Protein AF-A0A3F2RHT7-F1 (afdb_monomer_lite)

Structure (mmCIF, N/CA/C/O backbone):
data_AF-A0A3F2RHT7-F1
#
_entry.id   AF-A0A3F2RHT7-F1
#
loop_
_atom_site.group_PDB
_atom_site.id
_atom_site.type_symbol
_atom_site.label_atom_id
_atom_site.label_alt_id
_atom_site.label_comp_id
_atom_site.label_asym_id
_atom_site.label_entity_id
_atom_site.label_seq_id
_atom_site.pdbx_PDB_ins_code
_atom_site.Cartn_x
_atom_site.Cartn_y
_atom_site.Cartn_z
_atom_site.occupancy
_atom_site.B_iso_or_equiv
_atom_site.auth_seq_id
_atom_site.auth_comp_id
_atom_site.auth_asym_id
_atom_site.auth_atom_id
_atom_site.pdbx_PDB_model_num
ATOM 1 N N . MET A 1 1 ? 31.301 -22.572 -52.288 1.00 31.47 1 MET A N 1
ATOM 2 C CA . MET A 1 1 ? 30.068 -22.121 -51.608 1.00 31.47 1 MET A CA 1
ATOM 3 C C . MET A 1 1 ? 30.047 -20.606 -51.690 1.00 31.47 1 MET A C 1
ATOM 5 O O . MET A 1 1 ? 30.819 -19.976 -50.987 1.00 31.47 1 MET A O 1
ATOM 9 N N . GLN A 1 2 ? 29.305 -20.048 -52.646 1.00 29.75 2 GLN A N 1
ATOM 10 C CA . GLN A 1 2 ? 29.297 -18.612 -52.952 1.00 29.75 2 GLN A CA 1
ATOM 11 C C . GLN A 1 2 ? 28.040 -17.946 -52.382 1.00 29.75 2 GLN A C 1
ATOM 13 O O . GLN A 1 2 ? 26.957 -18.534 -52.416 1.00 29.75 2 GLN A O 1
ATOM 18 N N . ASP A 1 3 ? 28.223 -16.734 -51.858 1.00 28.86 3 ASP A N 1
ATOM 19 C CA . ASP A 1 3 ? 27.231 -15.887 -51.197 1.00 28.86 3 ASP A CA 1
ATOM 20 C C . ASP A 1 3 ? 25.924 -15.746 -51.988 1.00 28.86 3 ASP A C 1
ATOM 22 O O . ASP A 1 3 ? 25.829 -15.056 -53.005 1.00 28.86 3 ASP A O 1
ATOM 26 N N . VAL A 1 4 ? 24.865 -16.373 -51.479 1.00 31.56 4 VAL A N 1
ATOM 27 C CA . VAL A 1 4 ? 23.521 -16.279 -52.048 1.00 31.56 4 VAL A CA 1
ATOM 28 C C . VAL A 1 4 ? 22.808 -15.072 -51.438 1.00 31.56 4 VAL A C 1
ATOM 30 O O . VAL A 1 4 ? 22.279 -15.140 -50.331 1.00 31.56 4 VAL A O 1
ATOM 33 N N . ARG A 1 5 ? 22.722 -13.958 -52.174 1.00 35.97 5 ARG A N 1
ATOM 34 C CA . ARG A 1 5 ? 21.787 -12.871 -51.831 1.00 35.97 5 ARG A CA 1
ATOM 35 C C . ARG A 1 5 ? 20.352 -13.305 -52.167 1.00 35.97 5 ARG A C 1
ATOM 37 O O . ARG A 1 5 ? 19.872 -13.085 -53.277 1.00 35.97 5 ARG A O 1
ATOM 44 N N . GLN A 1 6 ? 19.673 -13.941 -51.213 1.00 36.47 6 GLN A N 1
ATOM 45 C CA . GLN A 1 6 ? 18.228 -14.199 -51.254 1.00 36.47 6 GLN A CA 1
ATOM 46 C C . GLN A 1 6 ? 17.455 -12.977 -50.740 1.00 36.47 6 GLN A C 1
ATOM 48 O O . GLN A 1 6 ? 17.750 -12.445 -49.669 1.00 36.47 6 GLN A O 1
ATOM 53 N N . GLY A 1 7 ? 16.463 -12.524 -51.509 1.00 39.62 7 GLY A N 1
ATOM 54 C CA . GLY A 1 7 ? 15.487 -11.527 -51.081 1.00 39.62 7 GLY A CA 1
ATOM 55 C C . GLY A 1 7 ? 14.090 -12.138 -51.101 1.00 39.62 7 GLY A C 1
ATOM 56 O O . GLY A 1 7 ? 13.538 -12.379 -52.173 1.00 39.62 7 GLY A O 1
ATOM 57 N N . CYS A 1 8 ? 13.521 -12.388 -49.923 1.00 38.44 8 CYS A N 1
ATOM 58 C CA . CYS A 1 8 ? 12.132 -12.820 -49.779 1.00 38.44 8 CYS A CA 1
ATOM 59 C C . CYS A 1 8 ? 11.250 -11.598 -49.504 1.00 38.44 8 CYS A C 1
ATOM 61 O O . CYS A 1 8 ? 11.586 -10.770 -48.648 1.00 38.44 8 CYS A O 1
ATOM 63 N N . LEU A 1 9 ? 10.130 -11.488 -50.220 1.00 45.31 9 LEU A N 1
ATOM 64 C CA . LEU A 1 9 ? 9.053 -10.565 -49.875 1.00 45.31 9 LEU A CA 1
ATOM 65 C C . LEU A 1 9 ? 8.103 -11.268 -48.895 1.00 45.31 9 LEU A C 1
ATOM 67 O O . LEU A 1 9 ? 7.631 -12.382 -49.153 1.00 45.31 9 LEU A O 1
ATOM 71 N N . GLY A 1 10 ? 7.873 -10.622 -47.749 1.00 39.84 10 GLY A N 1
ATOM 72 C CA . GLY A 1 10 ? 6.960 -11.088 -46.706 1.00 39.84 10 GLY A CA 1
ATOM 73 C C . GLY A 1 10 ? 5.484 -11.068 -47.141 1.00 39.84 10 GLY A C 1
ATOM 74 O O . GLY A 1 10 ? 5.159 -10.594 -48.232 1.00 39.84 10 GLY A O 1
ATOM 75 N N . PRO A 1 11 ? 4.576 -11.600 -46.306 1.00 35.31 11 PRO A N 1
ATOM 76 C CA . PRO A 1 11 ? 3.176 -11.823 -46.665 1.00 35.31 11 PRO A CA 1
ATOM 77 C C . PRO A 1 11 ? 2.436 -10.522 -47.022 1.00 35.31 11 PRO A C 1
ATOM 79 O O . PRO A 1 11 ? 2.489 -9.534 -46.295 1.00 35.31 11 PRO A O 1
ATOM 82 N N . CYS A 1 12 ? 1.733 -10.548 -48.157 1.00 37.09 12 CYS A N 1
ATOM 83 C CA . CYS A 1 12 ? 1.049 -9.411 -48.782 1.00 37.09 12 CYS A CA 1
ATOM 84 C C . CYS A 1 12 ? -0.481 -9.615 -48.821 1.00 37.09 12 CYS A C 1
ATOM 86 O O . CYS A 1 12 ? -0.947 -10.732 -49.057 1.00 37.09 12 CYS A O 1
ATOM 88 N N . LEU A 1 13 ? -1.260 -8.541 -48.616 1.00 32.50 13 LEU A N 1
ATOM 89 C CA . LEU A 1 13 ? -2.721 -8.568 -48.381 1.00 32.50 13 LEU A CA 1
ATOM 90 C C . LEU A 1 13 ? -3.600 -8.328 -49.631 1.00 32.50 13 LEU A C 1
ATOM 92 O O . LEU A 1 13 ? -4.824 -8.424 -49.544 1.00 32.50 13 LEU A O 1
ATOM 96 N N . GLY A 1 14 ? -3.031 -8.080 -50.815 1.00 33.03 14 GLY A N 1
ATOM 97 C CA . GLY A 1 14 ? -3.840 -7.847 -52.018 1.00 33.03 14 GLY A CA 1
ATOM 98 C C . GLY A 1 14 ? -3.054 -7.749 -53.325 1.00 33.03 14 GLY A C 1
ATOM 99 O O . GLY A 1 14 ? -1.896 -7.340 -53.335 1.00 33.03 14 GLY A O 1
ATOM 100 N N . ILE A 1 15 ? -3.710 -8.136 -54.425 1.00 39.75 15 ILE A N 1
ATOM 101 C CA . ILE A 1 15 ? -3.193 -8.076 -55.802 1.00 39.75 15 ILE A CA 1
ATOM 102 C C . ILE A 1 15 ? -4.226 -7.333 -56.650 1.00 39.75 15 ILE A C 1
ATOM 104 O O . ILE A 1 15 ? -5.387 -7.750 -56.675 1.00 39.75 15 ILE A O 1
ATOM 108 N N . TYR A 1 16 ? -3.789 -6.297 -57.368 1.00 38.75 16 TYR A N 1
ATOM 109 C CA . TYR A 1 16 ? -4.549 -5.669 -58.449 1.00 38.75 16 TYR A CA 1
ATOM 110 C C . TYR A 1 16 ? -3.671 -5.647 -59.706 1.00 38.75 16 TYR A C 1
ATOM 112 O O . TYR A 1 16 ? -2.669 -4.936 -59.783 1.00 38.75 16 TYR A O 1
ATOM 120 N N . LEU A 1 17 ? -4.027 -6.477 -60.687 1.00 37.53 17 LEU A N 1
ATOM 121 C CA . LEU A 1 17 ? -3.408 -6.501 -62.011 1.00 37.53 17 LEU A CA 1
ATOM 122 C C . LEU A 1 17 ? -4.355 -5.790 -62.977 1.00 37.53 17 LEU A C 1
ATOM 124 O O . LEU A 1 17 ? -5.438 -6.299 -63.259 1.00 37.53 17 LEU A O 1
ATOM 128 N N . VAL A 1 18 ? -3.956 -4.616 -63.461 1.00 32.31 18 VAL A N 1
ATOM 129 C CA . VAL A 1 18 ? -4.673 -3.910 -64.527 1.00 32.31 18 VAL A CA 1
ATOM 130 C C . VAL A 1 18 ? -4.168 -4.469 -65.852 1.00 32.31 18 VAL A C 1
ATOM 132 O O . VAL A 1 18 ? -2.992 -4.339 -66.179 1.00 32.31 18 VAL A O 1
ATOM 135 N N . SER A 1 19 ? -5.050 -5.132 -66.598 1.00 32.38 19 SER A N 1
ATOM 136 C CA . SER A 1 19 ? -4.827 -5.352 -68.030 1.00 32.38 19 SER A CA 1
ATOM 137 C C . SER A 1 19 ? -5.178 -4.028 -68.704 1.00 32.38 19 SER A C 1
ATOM 139 O O . SER A 1 19 ? -6.292 -3.547 -68.507 1.00 32.38 19 SER A O 1
ATOM 141 N N . GLY A 1 20 ? -4.205 -3.392 -69.359 1.00 32.03 20 GLY A N 1
ATOM 142 C CA . GLY A 1 20 ? -4.351 -2.048 -69.920 1.00 32.03 20 GLY A CA 1
ATOM 143 C C . GLY A 1 20 ? -5.568 -1.925 -70.837 1.00 32.03 20 GLY A C 1
ATOM 144 O O . GLY A 1 20 ? -5.797 -2.784 -71.684 1.00 32.03 20 GLY A O 1
ATOM 145 N N . VAL A 1 21 ? -6.333 -0.857 -70.614 1.00 28.62 21 VAL A N 1
ATOM 146 C CA . VAL A 1 21 ? -7.344 -0.315 -71.526 1.00 28.62 21 VAL A CA 1
ATOM 147 C C . VAL A 1 21 ? -6.628 0.609 -72.512 1.00 28.62 21 VAL A C 1
ATOM 149 O O . VAL A 1 21 ? -5.688 1.306 -72.126 1.00 28.62 21 VAL A O 1
ATOM 152 N N . ASP A 1 22 ? -7.085 0.565 -73.761 1.00 39.34 22 ASP A N 1
ATOM 153 C CA . ASP A 1 22 ? -6.578 1.261 -74.942 1.00 39.34 22 ASP A CA 1
ATOM 154 C C . ASP A 1 22 ? -6.257 2.747 -74.717 1.00 39.34 22 ASP A C 1
ATOM 156 O O . ASP A 1 22 ? -7.124 3.551 -74.371 1.00 39.34 22 ASP A O 1
ATOM 160 N N . LEU A 1 23 ? -5.006 3.117 -75.002 1.00 29.73 23 LEU A N 1
ATOM 161 C CA . LEU A 1 23 ? -4.626 4.473 -75.384 1.00 29.73 23 LEU A CA 1
ATOM 162 C C . LEU A 1 23 ? -3.949 4.385 -76.750 1.00 29.73 23 LEU A C 1
ATOM 164 O O . LEU A 1 23 ? -2.823 3.917 -76.892 1.00 29.73 23 LEU A O 1
ATOM 168 N N . SER A 1 24 ? -4.727 4.784 -77.742 1.00 33.44 24 SER A N 1
ATOM 169 C CA . SER A 1 24 ? -4.400 4.976 -79.146 1.00 33.44 24 SER A CA 1
ATOM 170 C C . SER A 1 24 ? -3.278 5.996 -79.358 1.00 33.44 24 SER A C 1
ATOM 172 O O . SER A 1 24 ? -3.419 7.136 -78.919 1.00 33.44 24 SER A O 1
ATOM 174 N N . ASP A 1 25 ? -2.239 5.600 -80.099 1.00 30.59 25 ASP A N 1
ATOM 175 C CA . ASP A 1 25 ? -1.637 6.428 -81.152 1.00 30.59 25 ASP A CA 1
ATOM 176 C C . ASP A 1 25 ? -0.985 5.527 -82.223 1.00 30.59 25 ASP A C 1
ATOM 178 O O . ASP A 1 25 ? -0.479 4.442 -81.922 1.00 30.59 25 ASP A O 1
ATOM 182 N N . ASP A 1 26 ? -1.108 5.947 -83.477 1.00 39.84 26 ASP A N 1
ATOM 183 C CA . ASP A 1 26 ? -1.084 5.130 -84.695 1.00 39.84 26 ASP A CA 1
ATOM 184 C C . ASP A 1 26 ? 0.309 4.662 -85.176 1.00 39.84 26 ASP A C 1
ATOM 186 O O . ASP A 1 26 ? 1.336 5.300 -84.953 1.00 39.84 26 ASP A O 1
ATOM 190 N N . ASN A 1 27 ? 0.284 3.581 -85.975 1.00 39.56 27 ASN A N 1
ATOM 191 C CA . ASN A 1 27 ? 1.343 3.031 -86.843 1.00 39.56 27 ASN A CA 1
ATOM 192 C C . ASN A 1 27 ? 2.444 2.144 -86.234 1.00 39.56 27 ASN A C 1
ATOM 194 O O . ASN A 1 27 ? 3.627 2.429 -86.408 1.00 39.56 27 ASN A O 1
ATOM 198 N N . GLN A 1 28 ? 2.081 0.969 -85.699 1.00 36.16 28 GLN A N 1
ATOM 199 C CA . GLN A 1 28 ? 2.948 -0.224 -85.748 1.00 36.16 28 GLN A CA 1
ATOM 200 C C . GLN A 1 28 ? 2.131 -1.509 -85.981 1.00 36.16 28 GLN A C 1
ATOM 202 O O . GLN A 1 28 ? 1.011 -1.660 -85.499 1.00 36.16 28 GLN A O 1
ATOM 207 N N . ASN A 1 29 ? 2.706 -2.418 -86.768 1.00 34.34 29 ASN A N 1
ATOM 208 C CA . ASN A 1 29 ? 2.148 -3.681 -87.258 1.00 34.34 29 ASN A CA 1
ATOM 209 C C . ASN A 1 29 ? 1.437 -4.504 -86.142 1.00 34.34 29 ASN A C 1
ATOM 211 O O . ASN A 1 29 ? 2.066 -4.817 -85.127 1.00 34.34 29 ASN A O 1
ATOM 215 N N . PRO A 1 30 ? 0.151 -4.894 -86.286 1.00 43.25 30 PRO A N 1
ATOM 216 C CA . PRO A 1 30 ? -0.648 -5.462 -85.189 1.00 43.25 30 PRO A CA 1
ATOM 217 C C . PRO A 1 30 ? -0.248 -6.885 -84.752 1.00 43.25 30 PRO A C 1
ATOM 219 O O . PRO A 1 30 ? -0.748 -7.370 -83.731 1.00 43.25 30 PRO A O 1
ATOM 222 N N . GLU A 1 31 ? 0.636 -7.567 -85.486 1.00 39.78 31 GLU A N 1
ATOM 223 C CA . GLU A 1 31 ? 1.131 -8.902 -85.117 1.00 39.78 31 GLU A CA 1
ATOM 224 C C . GLU A 1 31 ? 2.364 -8.858 -84.196 1.00 39.78 31 GLU A C 1
ATOM 226 O O . GLU A 1 31 ? 2.471 -9.677 -83.277 1.00 39.78 31 GLU A O 1
ATOM 231 N N . ASP A 1 32 ? 3.227 -7.846 -84.329 1.00 40.75 32 ASP A N 1
ATOM 232 C CA . ASP A 1 32 ? 4.434 -7.719 -83.501 1.00 40.75 32 ASP A CA 1
ATOM 233 C C . ASP A 1 32 ? 4.110 -7.239 -82.080 1.00 40.75 32 ASP A C 1
ATOM 235 O O . ASP A 1 32 ? 4.642 -7.769 -81.100 1.00 40.75 32 ASP A O 1
ATOM 239 N N . VAL A 1 33 ? 3.142 -6.328 -81.931 1.00 45.50 33 VAL A N 1
ATOM 240 C CA . VAL A 1 33 ? 2.709 -5.820 -80.616 1.00 45.50 33 VAL A CA 1
ATOM 241 C C . VAL A 1 33 ? 2.048 -6.926 -79.781 1.00 45.50 33 VAL A C 1
ATOM 243 O O . VAL A 1 33 ? 2.295 -7.025 -78.577 1.00 45.50 33 VAL A O 1
ATOM 246 N N . LYS A 1 34 ? 1.281 -7.833 -80.405 1.00 42.53 34 LYS A N 1
ATOM 247 C CA . LYS A 1 34 ? 0.660 -8.978 -79.710 1.00 42.53 34 LYS A CA 1
ATOM 248 C C . LYS A 1 34 ? 1.690 -9.996 -79.211 1.00 42.53 34 LYS A C 1
ATOM 250 O O . LYS A 1 34 ? 1.504 -10.562 -78.133 1.00 42.53 34 LYS A O 1
ATOM 255 N N . SER A 1 35 ? 2.783 -10.211 -79.946 1.00 45.66 35 SER A N 1
ATOM 256 C CA . SER A 1 35 ? 3.838 -11.152 -79.537 1.00 45.66 35 SER A CA 1
ATOM 257 C C . SER A 1 35 ? 4.725 -10.596 -78.410 1.00 45.66 35 SER A C 1
ATOM 259 O O . SER A 1 35 ? 5.115 -11.340 -77.505 1.00 45.66 35 SER A O 1
ATOM 261 N N . ILE A 1 36 ? 4.973 -9.279 -78.410 1.00 46.56 36 ILE A N 1
ATOM 262 C CA . ILE A 1 36 ? 5.760 -8.571 -77.389 1.00 46.56 36 ILE A CA 1
ATOM 263 C C . ILE A 1 36 ? 4.945 -8.390 -76.098 1.00 46.56 36 ILE A C 1
ATOM 265 O O . ILE A 1 36 ? 5.469 -8.621 -75.005 1.00 46.56 36 ILE A O 1
ATOM 269 N N . MET A 1 37 ? 3.648 -8.070 -76.198 1.00 46.16 37 MET A N 1
ATOM 270 C CA . MET A 1 37 ? 2.755 -7.966 -75.034 1.00 46.16 37 MET A CA 1
ATOM 271 C C . MET A 1 37 ? 2.469 -9.316 -74.361 1.00 46.16 37 MET A C 1
ATOM 273 O O . MET A 1 37 ? 2.215 -9.356 -73.160 1.00 46.16 37 MET A O 1
ATOM 277 N N . ALA A 1 38 ? 2.573 -10.442 -75.075 1.00 58.38 38 ALA A N 1
ATOM 278 C CA . ALA A 1 38 ? 2.422 -11.775 -74.480 1.00 58.38 38 ALA A CA 1
ATOM 279 C C . ALA A 1 38 ? 3.586 -12.179 -73.546 1.00 58.38 38 ALA A C 1
ATOM 281 O O . ALA A 1 38 ? 3.462 -13.147 -72.791 1.00 58.38 38 ALA A O 1
ATOM 282 N N . ARG A 1 39 ? 4.714 -11.454 -73.586 1.00 69.19 39 ARG A N 1
ATOM 283 C CA . ARG A 1 39 ? 5.961 -11.787 -72.869 1.00 69.19 39 ARG A CA 1
ATOM 284 C C . ARG A 1 39 ? 6.301 -10.819 -71.735 1.00 69.19 39 ARG A C 1
ATOM 286 O O . ARG A 1 39 ? 7.368 -10.943 -71.137 1.00 69.19 39 ARG A O 1
ATOM 293 N N . LYS A 1 40 ? 5.408 -9.870 -71.436 1.00 81.62 40 LYS A N 1
ATOM 294 C CA . LYS A 1 40 ? 5.552 -8.882 -70.360 1.00 81.62 40 LYS A CA 1
ATOM 295 C C . LYS A 1 40 ? 4.241 -8.741 -69.596 1.00 81.62 40 LYS A C 1
ATOM 297 O O . LYS A 1 40 ? 3.159 -8.857 -70.162 1.00 81.62 40 LYS A O 1
ATOM 302 N N . SER A 1 41 ? 4.322 -8.502 -68.296 1.00 81.56 41 SER A N 1
ATOM 303 C CA . SER A 1 41 ? 3.150 -8.250 -67.461 1.00 81.56 41 SER A CA 1
ATOM 304 C C . SER A 1 41 ? 3.498 -7.304 -66.325 1.00 81.56 41 SER A C 1
ATOM 306 O O . SER A 1 41 ? 4.475 -7.533 -65.609 1.00 81.56 41 SER A O 1
ATOM 308 N N . GLN A 1 42 ? 2.659 -6.297 -66.115 1.00 84.25 42 GLN A N 1
ATOM 309 C CA . GLN A 1 42 ? 2.812 -5.330 -65.039 1.00 84.25 42 GLN A CA 1
ATOM 310 C C . GLN A 1 42 ? 1.628 -5.413 -64.075 1.00 84.25 42 GLN A C 1
ATOM 312 O O . GLN A 1 42 ? 0.493 -5.634 -64.492 1.00 84.25 42 GLN A O 1
ATOM 317 N N . GLY A 1 43 ? 1.887 -5.234 -62.780 1.00 81.44 43 GLY A N 1
ATOM 318 C CA . GLY A 1 43 ? 0.859 -5.255 -61.744 1.00 81.44 43 GLY A CA 1
ATOM 319 C C . GLY A 1 43 ? 1.248 -4.510 -60.485 1.00 81.44 43 GLY A C 1
ATOM 320 O O . GLY A 1 43 ? 2.422 -4.220 -60.264 1.00 81.44 43 GLY A O 1
ATOM 321 N N . VAL A 1 44 ? 0.256 -4.231 -59.641 1.00 80.75 44 VAL A N 1
ATOM 322 C CA . VAL A 1 44 ? 0.467 -3.622 -58.327 1.00 80.75 44 VAL A CA 1
ATOM 323 C C . VAL A 1 44 ? 0.294 -4.677 -57.241 1.00 80.75 44 VAL A C 1
ATOM 325 O O . VAL A 1 44 ? -0.690 -5.421 -57.198 1.00 80.75 44 VAL A O 1
ATOM 328 N N . TRP A 1 45 ? 1.280 -4.725 -56.355 1.00 77.62 45 TRP A N 1
ATOM 329 C CA . TRP A 1 45 ? 1.422 -5.680 -55.275 1.00 77.62 45 TRP A CA 1
ATOM 330 C C . TRP A 1 45 ? 1.353 -4.969 -53.927 1.00 77.62 45 TRP A C 1
ATOM 332 O O . TRP A 1 45 ? 2.170 -4.097 -53.644 1.00 77.62 45 TRP A O 1
ATOM 342 N N . SER A 1 46 ? 0.380 -5.310 -53.086 1.00 74.44 46 SER A N 1
ATOM 343 C CA . SER A 1 46 ? 0.226 -4.672 -51.774 1.00 74.44 46 SER A CA 1
ATOM 344 C C . SER A 1 46 ? 1.099 -5.362 -50.728 1.00 74.44 46 SER A C 1
ATOM 346 O O . SER A 1 46 ? 0.706 -6.404 -50.205 1.00 74.44 46 SER A O 1
ATOM 348 N N . THR A 1 47 ? 2.258 -4.787 -50.399 1.00 72.12 47 THR A N 1
ATOM 349 C CA . THR A 1 47 ? 3.152 -5.307 -49.353 1.00 72.12 47 THR A CA 1
ATOM 350 C C . THR A 1 47 ? 2.848 -4.703 -47.986 1.00 72.12 47 THR A C 1
ATOM 352 O O . THR A 1 47 ? 2.078 -3.750 -47.863 1.00 72.12 47 THR A O 1
ATOM 355 N N . ALA A 1 48 ? 3.478 -5.243 -46.937 1.00 66.88 48 ALA A N 1
ATOM 356 C CA . ALA A 1 48 ? 3.427 -4.667 -45.592 1.00 66.88 48 ALA A CA 1
ATOM 357 C C . ALA A 1 48 ? 4.004 -3.235 -45.525 1.00 66.88 48 ALA A C 1
ATOM 359 O O . ALA A 1 48 ? 3.724 -2.509 -44.575 1.00 66.88 48 ALA A O 1
ATOM 360 N N . THR A 1 49 ? 4.791 -2.814 -46.526 1.00 67.62 49 THR A N 1
ATOM 361 C CA . THR A 1 49 ? 5.389 -1.469 -46.608 1.00 67.62 49 THR A CA 1
ATOM 362 C C . THR A 1 49 ? 4.587 -0.506 -47.502 1.00 67.62 49 THR A C 1
ATOM 364 O O . THR A 1 49 ? 4.855 0.701 -47.522 1.00 67.62 49 THR A O 1
ATOM 367 N N . GLY A 1 50 ? 3.570 -1.016 -48.208 1.00 73.19 50 GLY A N 1
ATOM 368 C CA . GLY A 1 50 ? 2.674 -0.264 -49.084 1.00 73.19 50 GLY A CA 1
ATOM 369 C C . GLY A 1 50 ? 2.506 -0.900 -50.473 1.00 73.19 50 GLY A C 1
ATOM 370 O O . GLY A 1 50 ? 3.052 -1.964 -50.758 1.00 73.19 50 GLY A O 1
ATOM 371 N N . PRO A 1 51 ? 1.724 -0.274 -51.367 1.00 79.50 51 PRO A N 1
ATOM 372 C CA . PRO A 1 51 ? 1.590 -0.736 -52.744 1.00 79.50 51 PRO A CA 1
ATOM 373 C C . PRO A 1 51 ? 2.900 -0.571 -53.532 1.00 79.50 51 PRO A C 1
ATOM 375 O O . PRO A 1 51 ? 3.525 0.493 -53.531 1.00 79.50 51 PRO A O 1
ATOM 378 N N . MET A 1 52 ? 3.284 -1.630 -54.242 1.00 82.94 52 MET A N 1
ATOM 379 C CA . MET A 1 52 ? 4.504 -1.743 -55.038 1.00 82.94 52 MET A CA 1
ATOM 380 C C . MET A 1 52 ? 4.176 -2.241 -56.450 1.00 82.94 52 MET A C 1
ATOM 382 O O . MET A 1 52 ? 3.606 -3.311 -56.626 1.00 82.94 52 MET A O 1
ATOM 386 N N . GLY A 1 53 ? 4.543 -1.480 -57.474 1.00 83.56 53 GLY A N 1
ATOM 387 C CA . GLY A 1 53 ? 4.438 -1.871 -58.875 1.00 83.56 53 GLY A CA 1
ATOM 388 C C . GLY A 1 53 ? 5.565 -2.819 -59.277 1.00 83.56 53 GLY A C 1
ATOM 389 O O . GLY A 1 53 ? 6.739 -2.499 -59.090 1.00 83.56 53 GLY A O 1
ATOM 390 N N . LEU A 1 54 ? 5.210 -3.963 -59.858 1.00 86.75 54 LEU A N 1
ATOM 391 C CA . LEU A 1 54 ? 6.133 -4.948 -60.415 1.00 86.75 54 LEU A CA 1
ATOM 392 C C . LEU A 1 54 ? 5.909 -5.065 -61.924 1.00 86.75 54 LEU A C 1
ATOM 394 O O . LEU A 1 54 ? 4.770 -5.220 -62.362 1.00 86.75 54 LEU A O 1
ATOM 398 N N . SER A 1 55 ? 6.995 -5.028 -62.699 1.00 87.25 55 SER A N 1
ATOM 399 C CA . SER A 1 55 ? 6.992 -5.360 -64.128 1.00 87.25 55 SER A CA 1
ATOM 400 C C . SER A 1 55 ? 7.849 -6.599 -64.356 1.00 87.25 55 SER A C 1
ATOM 402 O O . SER A 1 55 ? 9.050 -6.587 -64.070 1.00 87.25 55 SER A O 1
ATOM 404 N N . LEU A 1 56 ? 7.219 -7.675 -64.821 1.00 87.00 56 LEU A N 1
ATOM 405 C CA . LEU A 1 56 ? 7.857 -8.955 -65.106 1.00 87.00 56 LEU A CA 1
ATOM 406 C C . LEU A 1 56 ? 7.912 -9.179 -66.616 1.00 87.00 56 LEU A C 1
ATOM 408 O O . LEU A 1 56 ? 6.905 -9.002 -67.297 1.00 87.00 56 LEU A O 1
ATOM 412 N N . GLY A 1 57 ? 9.059 -9.632 -67.108 1.00 86.19 57 GLY A N 1
ATOM 413 C CA . GLY A 1 57 ? 9.257 -10.095 -68.477 1.00 86.19 57 GLY A CA 1
ATOM 414 C C . GLY A 1 57 ? 9.737 -11.545 -68.513 1.00 86.19 57 GLY A C 1
ATOM 415 O O . GLY A 1 57 ? 10.334 -12.034 -67.550 1.00 86.19 57 GLY A O 1
ATOM 416 N N . ALA A 1 58 ? 9.471 -12.234 -69.619 1.00 84.00 58 ALA A N 1
ATOM 417 C CA . ALA A 1 58 ? 10.040 -13.548 -69.892 1.00 84.00 58 ALA A CA 1
ATOM 418 C C . ALA A 1 58 ? 11.537 -13.426 -70.226 1.00 84.00 58 ALA A C 1
ATOM 420 O O . ALA A 1 58 ? 11.931 -12.574 -71.023 1.00 84.00 58 ALA A O 1
ATOM 421 N N . CYS A 1 59 ? 12.369 -14.289 -69.649 1.00 79.62 59 CYS A N 1
ATOM 422 C CA . CYS A 1 59 ? 13.779 -14.445 -70.004 1.00 79.62 59 CYS A CA 1
ATOM 423 C C . CYS A 1 59 ? 14.163 -15.930 -70.048 1.00 79.62 59 CYS A C 1
ATOM 425 O O . CYS A 1 59 ? 13.394 -16.793 -69.618 1.00 79.62 59 CYS A O 1
ATOM 427 N N . LYS A 1 60 ? 15.353 -16.239 -70.570 1.00 78.94 60 LYS A N 1
ATOM 428 C CA . LYS A 1 60 ? 15.938 -17.583 -70.517 1.00 78.94 60 LYS A CA 1
ATOM 429 C C . LYS A 1 60 ? 17.226 -17.557 -69.707 1.00 78.94 60 LYS A C 1
ATOM 431 O O . LYS A 1 60 ? 18.038 -16.652 -69.868 1.00 78.94 60 LYS A O 1
ATOM 436 N N . ILE A 1 61 ? 17.405 -18.555 -68.849 1.00 72.81 61 ILE A N 1
ATOM 437 C CA . ILE A 1 61 ? 18.620 -18.771 -68.060 1.00 72.81 61 ILE A CA 1
ATOM 438 C C . ILE A 1 61 ? 19.055 -20.208 -68.321 1.00 72.81 61 ILE A C 1
ATOM 440 O O . ILE A 1 61 ? 18.330 -21.132 -67.957 1.00 72.81 61 ILE A O 1
ATOM 444 N N . CYS A 1 62 ? 20.205 -20.394 -68.977 1.00 72.69 62 CYS A N 1
ATOM 445 C CA . CYS A 1 62 ? 20.696 -21.709 -69.416 1.00 72.69 62 CYS A CA 1
ATOM 446 C C . CYS A 1 62 ? 19.623 -22.511 -70.185 1.00 72.69 62 CYS A C 1
ATOM 448 O O . CYS A 1 62 ? 19.314 -23.641 -69.818 1.00 72.69 62 CYS A O 1
ATOM 450 N N . ASP A 1 63 ? 18.993 -21.884 -71.186 1.00 73.81 63 ASP A N 1
ATOM 451 C CA . ASP A 1 63 ? 17.890 -22.429 -72.002 1.00 73.81 63 ASP A CA 1
ATOM 452 C C . ASP A 1 63 ? 16.568 -22.728 -71.275 1.00 73.81 63 ASP A C 1
ATOM 454 O O . ASP A 1 63 ? 15.599 -23.171 -71.895 1.00 73.81 63 ASP A O 1
ATOM 458 N N . VAL A 1 64 ? 16.471 -22.405 -69.984 1.00 77.62 64 VAL A N 1
ATOM 459 C CA . VAL A 1 64 ? 15.256 -22.580 -69.182 1.00 77.62 64 VAL A CA 1
ATOM 460 C C . VAL A 1 64 ? 14.500 -21.257 -69.061 1.00 77.62 64 VAL A C 1
ATOM 462 O O . VAL A 1 64 ? 15.071 -20.237 -68.678 1.00 77.62 64 VAL A O 1
ATOM 465 N N . GLU A 1 65 ? 13.201 -21.261 -69.374 1.00 81.69 65 GLU A N 1
ATOM 466 C CA . GLU A 1 65 ? 12.351 -20.069 -69.267 1.00 81.69 65 GLU A CA 1
ATOM 467 C C . GLU A 1 65 ? 12.156 -19.652 -67.800 1.00 81.69 65 GLU A C 1
ATOM 469 O O . GLU A 1 65 ? 11.889 -20.473 -66.916 1.00 81.69 65 GLU A O 1
ATOM 474 N N . ALA A 1 66 ? 12.291 -18.356 -67.539 1.00 83.69 66 ALA A N 1
ATOM 475 C CA . ALA A 1 66 ? 12.120 -17.752 -66.231 1.00 83.69 66 ALA A CA 1
ATOM 476 C C . ALA A 1 66 ? 11.417 -16.391 -66.348 1.00 83.69 66 ALA A C 1
ATOM 478 O O . ALA A 1 66 ? 11.406 -15.753 -67.399 1.00 83.69 66 ALA A O 1
ATOM 479 N N . ALA A 1 67 ? 10.815 -15.936 -65.248 1.00 86.81 67 ALA A N 1
ATOM 480 C CA . ALA A 1 67 ? 10.237 -14.599 -65.152 1.00 86.81 67 ALA A CA 1
ATOM 481 C C . ALA A 1 67 ? 11.208 -13.677 -64.409 1.00 86.81 67 ALA A C 1
ATOM 483 O O . ALA A 1 67 ? 11.655 -14.004 -63.310 1.00 86.81 67 ALA A O 1
ATOM 484 N N . MET A 1 68 ? 11.516 -12.519 -64.979 1.00 88.00 68 MET A N 1
ATOM 485 C CA . MET A 1 68 ? 12.502 -11.575 -64.451 1.00 88.00 68 MET A CA 1
ATOM 486 C C . MET A 1 68 ? 11.906 -10.180 -64.307 1.00 88.00 68 MET A C 1
ATOM 488 O O . MET A 1 68 ? 11.051 -9.780 -65.092 1.00 88.00 68 MET A O 1
ATOM 492 N N . LEU A 1 69 ? 12.380 -9.420 -63.319 1.00 86.06 69 LEU A N 1
ATOM 493 C CA . LEU A 1 69 ? 12.065 -8.003 -63.190 1.00 86.06 69 LEU A CA 1
ATOM 494 C C . LEU A 1 69 ? 12.689 -7.220 -64.347 1.00 86.06 69 LEU A C 1
ATOM 496 O O . LEU A 1 69 ? 13.911 -7.073 -64.431 1.00 86.06 69 LEU A O 1
ATOM 500 N N . GLU A 1 70 ? 11.833 -6.705 -65.224 1.00 83.19 70 GLU A N 1
ATOM 501 C CA . GLU A 1 70 ? 12.238 -5.889 -66.370 1.00 83.19 70 GLU A CA 1
ATOM 502 C C . GLU A 1 70 ? 12.658 -4.482 -65.932 1.00 83.19 70 GLU A C 1
ATOM 504 O O . GLU A 1 70 ? 13.586 -3.897 -66.488 1.00 83.19 70 GLU A O 1
ATOM 509 N N . MET A 1 71 ? 12.002 -3.970 -64.891 1.00 81.25 71 MET A N 1
ATOM 510 C CA . MET A 1 71 ? 12.261 -2.669 -64.285 1.00 81.25 71 MET A CA 1
ATOM 511 C C . MET A 1 71 ? 12.389 -2.818 -62.763 1.00 81.25 71 MET A C 1
ATOM 513 O O . MET A 1 71 ? 11.795 -3.738 -62.188 1.00 81.25 71 MET A O 1
ATOM 517 N N . PRO A 1 72 ? 13.147 -1.937 -62.080 1.00 81.62 72 PRO A N 1
ATOM 518 C CA . PRO A 1 72 ? 13.138 -1.884 -60.621 1.00 81.62 72 PRO A CA 1
ATOM 519 C C . PRO A 1 72 ? 11.708 -1.668 -60.091 1.00 81.62 72 PRO A C 1
ATOM 521 O O . PRO A 1 72 ? 10.945 -0.936 -60.726 1.00 81.62 72 PRO A O 1
ATOM 524 N N . PRO A 1 73 ? 11.330 -2.260 -58.942 1.00 83.25 73 PRO A N 1
ATOM 525 C CA . PRO A 1 73 ? 9.998 -2.060 -58.381 1.00 83.25 73 PRO A CA 1
ATOM 526 C C . PRO A 1 73 ? 9.682 -0.585 -58.116 1.00 83.25 73 PRO A C 1
ATOM 528 O O . PRO A 1 73 ? 10.503 0.155 -57.567 1.00 83.25 73 PRO A O 1
ATOM 531 N N . VAL A 1 74 ? 8.468 -0.169 -58.475 1.00 83.00 74 VAL A N 1
ATOM 532 C CA . VAL A 1 74 ? 7.977 1.197 -58.260 1.00 83.00 74 VAL A CA 1
ATOM 533 C C . VAL A 1 74 ? 7.222 1.240 -56.939 1.00 83.00 74 VAL A C 1
ATOM 535 O O . VAL A 1 74 ? 6.203 0.579 -56.780 1.00 83.00 74 VAL A O 1
ATOM 538 N N . PHE A 1 75 ? 7.702 2.014 -55.972 1.00 82.19 75 PHE A N 1
ATOM 539 C CA . PHE A 1 75 ? 7.040 2.144 -54.673 1.00 82.19 75 PHE A CA 1
ATOM 540 C C . PHE A 1 75 ? 6.096 3.343 -54.688 1.00 82.19 75 PHE A C 1
ATOM 542 O O . PHE A 1 75 ? 6.547 4.471 -54.870 1.00 82.19 75 PHE A O 1
ATOM 549 N N . PHE A 1 76 ? 4.810 3.113 -54.428 1.00 77.62 76 PHE A N 1
ATOM 550 C CA . PHE A 1 76 ? 3.795 4.174 -54.383 1.00 77.62 76 PHE A CA 1
ATOM 551 C C . PHE A 1 76 ? 3.630 4.790 -52.977 1.00 77.62 76 PHE A C 1
ATOM 553 O O . PHE A 1 76 ? 2.738 5.601 -52.750 1.00 77.62 76 PHE A O 1
ATOM 560 N N . SER A 1 77 ? 4.484 4.410 -52.018 1.00 69.25 77 SER A N 1
ATOM 561 C CA . SER A 1 77 ? 4.476 4.903 -50.633 1.00 69.25 77 SER A CA 1
ATOM 562 C C . SER A 1 77 ? 5.501 6.025 -50.416 1.00 69.25 77 SER A C 1
ATOM 564 O O . SER A 1 77 ? 6.668 5.897 -50.803 1.00 69.25 77 SER A O 1
ATOM 566 N N . SER A 1 78 ? 5.083 7.098 -49.732 1.00 56.34 78 SER A N 1
ATOM 567 C CA . SER A 1 78 ? 5.914 8.258 -49.360 1.00 56.34 78 SER A CA 1
ATOM 568 C C . SER A 1 78 ? 6.904 7.974 -48.220 1.00 56.34 78 SER A C 1
ATOM 570 O O . SER A 1 78 ? 7.828 8.752 -47.988 1.00 56.34 78 SER A O 1
ATOM 572 N N . ARG A 1 79 ? 6.766 6.838 -47.521 1.00 60.12 79 ARG A N 1
ATOM 573 C CA . ARG A 1 79 ? 7.612 6.457 -46.377 1.00 60.12 79 ARG A CA 1
ATOM 574 C C . ARG A 1 79 ? 8.845 5.666 -46.837 1.00 60.12 79 ARG A C 1
ATOM 576 O O . ARG A 1 79 ? 8.885 4.440 -46.760 1.00 60.12 79 ARG A O 1
ATOM 583 N N . LEU A 1 80 ? 9.875 6.366 -47.318 1.00 57.72 80 LEU A N 1
ATOM 584 C CA . LEU A 1 80 ? 11.157 5.779 -47.761 1.00 57.72 80 LEU A CA 1
ATOM 585 C C . LEU A 1 80 ? 11.909 5.004 -46.658 1.00 57.72 80 LEU A C 1
ATOM 587 O O . LEU A 1 80 ? 12.661 4.066 -46.951 1.00 57.72 80 LEU A O 1
ATOM 591 N N . GLU A 1 81 ? 11.686 5.357 -45.393 1.00 56.56 81 GLU A N 1
ATOM 592 C CA . GLU A 1 81 ? 12.398 4.786 -44.244 1.00 56.56 81 GLU A CA 1
ATOM 593 C C . GLU A 1 81 ? 11.972 3.347 -43.911 1.00 56.56 81 GLU A C 1
ATOM 595 O O . GLU A 1 81 ? 12.785 2.577 -43.415 1.00 56.56 81 GLU A O 1
ATOM 600 N N . HIS A 1 82 ? 10.759 2.928 -44.294 1.00 53.59 82 HIS A N 1
ATOM 601 C CA . HIS A 1 82 ? 10.184 1.626 -43.917 1.00 53.59 82 HIS A CA 1
ATOM 602 C C . HIS A 1 82 ? 10.342 0.516 -44.969 1.00 53.59 82 HIS A C 1
ATOM 604 O O . HIS A 1 82 ? 9.818 -0.584 -44.791 1.00 53.59 82 HIS A O 1
ATOM 610 N N . ARG A 1 83 ? 11.042 0.759 -46.086 1.00 62.41 83 ARG A N 1
ATOM 611 C CA . ARG A 1 83 ? 11.202 -0.292 -47.106 1.00 62.41 83 ARG A CA 1
ATOM 612 C C . ARG A 1 83 ? 12.275 -1.298 -46.642 1.00 62.41 83 ARG A C 1
ATOM 614 O O . ARG A 1 83 ? 13.430 -0.918 -46.449 1.00 62.41 83 ARG A O 1
ATOM 621 N N . GLY A 1 84 ? 11.882 -2.554 -46.430 1.00 65.19 84 GLY A N 1
ATOM 622 C CA . GLY A 1 84 ? 12.745 -3.638 -45.940 1.00 65.19 84 GLY A CA 1
ATOM 623 C C . GLY A 1 84 ? 13.648 -4.245 -47.025 1.00 65.19 84 GLY A C 1
ATOM 624 O O . GLY A 1 84 ? 14.334 -3.532 -47.760 1.00 65.19 84 GLY A O 1
ATOM 625 N N . SER A 1 85 ? 13.632 -5.577 -47.164 1.00 66.75 85 SER A N 1
ATOM 626 C CA . SER A 1 85 ? 14.380 -6.322 -48.201 1.00 66.75 85 SER A CA 1
ATOM 627 C C . SER A 1 85 ? 14.020 -5.907 -49.637 1.00 66.75 85 SER A C 1
ATOM 629 O O . SER A 1 85 ? 14.828 -6.067 -50.550 1.00 66.75 85 SER A O 1
ATOM 631 N N . GLU A 1 86 ? 12.847 -5.303 -49.824 1.00 70.94 86 GLU A N 1
ATOM 632 C CA . GLU A 1 86 ? 12.299 -4.844 -51.105 1.00 70.94 86 GLU A CA 1
ATOM 633 C C . GLU A 1 86 ? 13.185 -3.775 -51.779 1.00 70.94 86 GLU A C 1
ATOM 635 O O . GLU A 1 86 ? 13.266 -3.741 -53.004 1.00 70.94 86 GLU A O 1
ATOM 640 N N . LYS A 1 87 ? 13.943 -2.964 -51.008 1.00 69.88 87 LYS A N 1
ATOM 641 C CA . LYS A 1 87 ? 14.907 -1.966 -51.544 1.00 69.88 87 LYS A CA 1
ATOM 642 C C . LYS A 1 87 ? 16.014 -2.591 -52.396 1.00 69.88 87 LYS A C 1
ATOM 644 O O . LYS A 1 87 ? 16.664 -1.892 -53.170 1.00 69.88 87 LYS A O 1
ATOM 649 N N . ARG A 1 88 ? 16.296 -3.881 -52.189 1.00 74.12 88 ARG A N 1
ATOM 650 C CA . ARG A 1 88 ? 17.402 -4.587 -52.848 1.00 74.12 88 ARG A CA 1
ATOM 651 C C . ARG A 1 88 ? 17.016 -5.130 -54.221 1.00 74.12 88 ARG A C 1
ATOM 653 O O . ARG A 1 88 ? 17.911 -5.483 -54.981 1.00 74.12 88 ARG A O 1
ATOM 660 N N . LEU A 1 89 ? 15.721 -5.181 -54.538 1.00 79.19 89 LEU A N 1
ATOM 661 C CA . LEU A 1 89 ? 15.227 -5.642 -55.829 1.00 79.19 89 LEU A CA 1
ATOM 662 C C . LEU A 1 89 ? 15.545 -4.611 -56.916 1.00 79.19 89 LEU A C 1
ATOM 664 O O . LEU A 1 89 ? 15.273 -3.420 -56.771 1.00 79.19 89 LEU A O 1
ATOM 668 N N . ARG A 1 90 ? 16.127 -5.078 -58.017 1.00 78.56 90 ARG A N 1
ATOM 669 C CA . ARG A 1 90 ? 16.490 -4.269 -59.188 1.00 78.56 90 ARG A CA 1
ATOM 670 C C . ARG A 1 90 ? 16.076 -4.989 -60.471 1.00 78.56 90 ARG A C 1
ATOM 672 O O . ARG A 1 90 ? 15.715 -6.166 -60.437 1.00 78.56 90 ARG A O 1
ATOM 679 N N . LYS A 1 91 ? 16.159 -4.288 -61.603 1.00 82.88 91 LYS A N 1
ATOM 680 C CA . LYS A 1 91 ? 16.102 -4.919 -62.929 1.00 82.88 91 LYS A CA 1
ATOM 681 C C . LYS A 1 91 ? 17.101 -6.076 -62.984 1.00 82.88 91 LYS A C 1
ATOM 683 O O . LYS A 1 91 ? 18.236 -5.891 -62.556 1.00 82.88 91 LYS A O 1
ATOM 688 N N . GLY A 1 92 ? 16.679 -7.235 -63.485 1.00 76.00 92 GLY A N 1
ATOM 689 C CA . GLY A 1 92 ? 17.515 -8.438 -63.588 1.00 76.00 92 GLY A CA 1
ATOM 690 C C . GLY A 1 92 ? 17.281 -9.489 -62.498 1.00 76.00 92 GLY A C 1
ATOM 691 O O . GLY A 1 92 ? 17.707 -10.630 -62.637 1.00 76.00 92 GLY A O 1
ATOM 692 N N . PHE A 1 93 ? 16.569 -9.154 -61.418 1.00 83.94 93 PHE A N 1
ATOM 693 C CA . PHE A 1 93 ? 16.193 -10.148 -60.410 1.00 83.94 93 PHE A CA 1
ATOM 694 C C . PHE A 1 93 ? 15.157 -11.127 -60.969 1.00 83.94 93 PHE A C 1
ATOM 696 O O . PHE A 1 93 ? 14.132 -10.721 -61.518 1.00 83.94 93 PHE A O 1
ATOM 703 N N . VAL A 1 94 ? 15.400 -12.420 -60.776 1.00 86.00 94 VAL A N 1
ATOM 704 C CA . VAL A 1 94 ? 14.574 -13.506 -61.312 1.00 86.00 94 VAL A CA 1
ATOM 705 C C . VAL A 1 94 ? 13.595 -13.970 -60.243 1.00 86.00 94 VAL A C 1
ATOM 707 O O . VAL A 1 94 ? 13.995 -14.204 -59.101 1.00 86.00 94 VAL A O 1
ATOM 710 N N . LEU A 1 95 ? 12.319 -14.114 -60.598 1.00 88.62 95 LEU A N 1
ATOM 711 C CA . LEU A 1 95 ? 11.301 -14.714 -59.743 1.00 88.62 95 LEU A CA 1
ATOM 712 C C . LEU A 1 95 ? 11.523 -16.230 -59.711 1.00 88.62 95 LEU A C 1
ATOM 714 O O . LEU A 1 95 ? 11.327 -16.916 -60.716 1.00 88.62 95 LEU A O 1
ATOM 718 N N . VAL A 1 96 ? 11.940 -16.747 -58.555 1.00 88.06 96 VAL A N 1
ATOM 719 C CA . VAL A 1 96 ? 12.307 -18.162 -58.372 1.00 88.06 96 VAL A CA 1
ATOM 720 C C . VAL A 1 96 ? 11.168 -18.971 -57.765 1.00 88.06 96 VAL A C 1
ATOM 722 O O . VAL A 1 96 ? 11.032 -20.155 -58.074 1.00 88.06 96 VAL A O 1
ATOM 725 N N . SER A 1 97 ? 10.333 -18.362 -56.921 1.00 87.50 97 SER A N 1
ATOM 726 C CA . SER A 1 97 ? 9.154 -19.043 -56.390 1.00 87.50 97 SER A CA 1
ATOM 727 C C . SER A 1 97 ? 8.002 -18.106 -56.031 1.00 87.50 97 SER A C 1
ATOM 729 O O . SER A 1 97 ? 8.194 -16.940 -55.682 1.00 87.50 97 SER A O 1
ATOM 731 N N . ILE A 1 98 ? 6.790 -18.664 -56.106 1.00 88.19 98 ILE A N 1
ATOM 732 C CA . ILE A 1 98 ? 5.533 -18.077 -55.625 1.00 88.19 98 ILE A CA 1
ATOM 733 C C . ILE A 1 98 ? 4.961 -19.048 -54.587 1.00 88.19 98 ILE A C 1
ATOM 735 O O . ILE A 1 98 ? 4.722 -20.212 -54.913 1.00 88.19 98 ILE A O 1
ATOM 739 N N . ASN A 1 99 ? 4.744 -18.608 -53.346 1.00 84.94 99 ASN A N 1
ATOM 740 C CA . ASN A 1 99 ? 4.274 -19.449 -52.230 1.00 84.94 99 ASN A CA 1
ATOM 741 C C . ASN A 1 99 ? 5.075 -20.757 -52.097 1.00 84.94 99 ASN A C 1
ATOM 743 O O . ASN A 1 99 ? 4.502 -21.844 -52.022 1.00 84.94 99 ASN A O 1
ATOM 747 N N . ASN A 1 100 ? 6.408 -20.655 -52.139 1.00 80.56 100 ASN A N 1
ATOM 748 C CA . ASN A 1 100 ? 7.353 -21.780 -52.099 1.00 80.56 100 ASN A CA 1
ATOM 749 C C . ASN A 1 100 ? 7.250 -22.783 -53.267 1.00 80.56 100 ASN A C 1
ATOM 751 O O . ASN A 1 100 ? 7.940 -23.800 -53.258 1.00 80.56 100 ASN A O 1
ATOM 755 N N . LYS A 1 101 ? 6.452 -22.504 -54.307 1.00 85.00 101 LYS A N 1
ATOM 756 C CA . LYS A 1 101 ? 6.430 -23.287 -55.550 1.00 85.00 101 LYS A CA 1
ATOM 757 C C . LYS A 1 101 ? 7.361 -22.661 -56.577 1.00 85.00 101 LYS A C 1
ATOM 759 O O . LYS A 1 101 ? 7.217 -21.479 -56.886 1.00 85.00 101 LYS A O 1
ATOM 764 N N . SER A 1 102 ? 8.281 -23.458 -57.118 1.00 86.56 102 SER A N 1
ATOM 765 C CA . SER A 1 102 ? 9.243 -22.993 -58.121 1.00 86.56 102 SER A CA 1
ATOM 766 C C . SER A 1 102 ? 8.546 -22.445 -59.373 1.00 86.56 102 SER A C 1
ATOM 768 O O . SER A 1 102 ? 7.588 -23.039 -59.887 1.00 86.56 102 SER A O 1
ATOM 770 N N . THR A 1 103 ? 9.035 -21.306 -59.852 1.00 86.25 103 THR A N 1
ATOM 771 C CA . THR A 1 103 ? 8.660 -20.680 -61.129 1.00 86.25 103 THR A CA 1
ATOM 772 C C . THR A 1 103 ? 9.718 -20.873 -62.212 1.00 86.25 103 THR A C 1
ATOM 774 O O . THR A 1 103 ? 9.457 -20.542 -63.363 1.00 86.25 103 THR A O 1
ATOM 777 N N . PHE A 1 104 ? 10.881 -21.432 -61.870 1.00 82.56 104 PHE A N 1
ATOM 778 C CA . PHE A 1 104 ? 11.957 -21.708 -62.821 1.00 82.56 104 PHE A CA 1
ATOM 779 C C . PHE A 1 104 ? 11.572 -22.872 -63.750 1.00 82.56 104 PHE A C 1
ATOM 781 O O . PHE A 1 104 ? 11.181 -23.936 -63.266 1.00 82.56 104 PHE A O 1
ATOM 788 N N . GLY A 1 105 ? 11.642 -22.666 -65.068 1.00 78.44 105 GLY A N 1
ATOM 789 C CA . GLY A 1 105 ? 11.253 -23.646 -66.091 1.00 78.44 105 GLY A CA 1
ATOM 790 C C . GLY A 1 105 ? 9.754 -23.755 -66.358 1.00 78.44 105 GLY A C 1
ATOM 791 O O . GLY A 1 105 ? 9.337 -24.582 -67.167 1.00 78.44 105 GLY A O 1
ATOM 792 N N . ALA A 1 106 ? 8.932 -22.930 -65.706 1.00 84.44 106 ALA A N 1
ATOM 793 C CA . ALA A 1 106 ? 7.526 -22.797 -66.060 1.00 84.44 106 ALA A CA 1
ATOM 794 C C . ALA A 1 106 ? 7.361 -21.723 -67.152 1.00 84.44 106 ALA A C 1
ATOM 796 O O . ALA A 1 106 ? 7.970 -20.659 -67.026 1.00 84.44 106 ALA A O 1
ATOM 797 N N . PRO A 1 107 ? 6.492 -21.939 -68.159 1.00 84.75 107 PRO A N 1
ATOM 798 C CA . PRO A 1 107 ? 6.216 -20.922 -69.168 1.00 84.75 107 PRO A CA 1
ATOM 799 C C . PRO A 1 107 ? 5.745 -19.617 -68.529 1.00 84.75 107 PRO A C 1
ATOM 801 O O . PRO A 1 107 ? 4.957 -19.648 -67.574 1.00 84.75 107 PRO A O 1
ATOM 804 N N . PHE A 1 108 ? 6.160 -18.469 -69.065 1.00 84.69 108 PHE A N 1
ATOM 805 C CA . PHE A 1 108 ? 5.848 -17.155 -68.500 1.00 84.69 108 PHE A CA 1
ATOM 806 C C . PHE A 1 108 ? 4.338 -16.959 -68.289 1.00 84.69 108 PHE A C 1
ATOM 808 O O . PHE A 1 108 ? 3.896 -16.528 -67.223 1.00 84.69 108 PHE A O 1
ATOM 815 N N . SER A 1 109 ? 3.517 -17.401 -69.245 1.00 83.50 109 SER A N 1
ATOM 816 C CA . SER A 1 109 ? 2.051 -17.373 -69.148 1.00 83.50 109 SER A CA 1
ATOM 817 C C . SER A 1 109 ? 1.504 -18.152 -67.940 1.00 83.50 109 SER A C 1
ATOM 819 O O . SER A 1 109 ? 0.563 -17.705 -67.277 1.00 83.50 109 SER A O 1
ATOM 821 N N . VAL A 1 110 ? 2.120 -19.288 -67.598 1.00 84.62 110 VAL A N 1
ATOM 822 C CA . VAL A 1 110 ? 1.775 -20.109 -66.428 1.00 84.62 110 VAL A CA 1
ATOM 823 C C . VAL A 1 110 ? 2.213 -19.420 -65.141 1.00 84.62 110 VAL A C 1
ATOM 825 O O . VAL A 1 110 ? 1.457 -19.424 -64.169 1.00 84.62 110 VAL A O 1
ATOM 828 N N . VAL A 1 111 ? 3.393 -18.797 -65.125 1.00 85.19 111 VAL A N 1
ATOM 829 C CA . VAL A 1 111 ? 3.891 -18.030 -63.972 1.00 85.19 111 VAL A CA 1
ATOM 830 C C . VAL A 1 111 ? 2.962 -16.854 -63.662 1.00 85.19 111 VAL A C 1
ATOM 832 O O . VAL A 1 111 ? 2.541 -16.699 -62.516 1.00 85.19 111 VAL A O 1
ATOM 835 N N . ILE A 1 112 ? 2.544 -16.090 -64.674 1.00 86.56 112 ILE A N 1
ATOM 836 C CA . ILE A 1 112 ? 1.607 -14.971 -64.498 1.00 86.56 112 ILE A CA 1
ATOM 837 C C . ILE A 1 112 ? 0.218 -15.456 -64.071 1.00 86.56 112 ILE A C 1
ATOM 839 O O . ILE A 1 112 ? -0.410 -14.842 -63.205 1.00 86.56 112 ILE A O 1
ATOM 843 N N . LYS A 1 113 ? -0.264 -16.585 -64.606 1.00 84.56 113 LYS A N 1
ATOM 844 C CA . LYS A 1 113 ? -1.523 -17.195 -64.151 1.00 84.56 113 LYS A CA 1
ATOM 845 C C . LYS A 1 113 ? -1.441 -17.625 -62.683 1.00 84.56 113 LYS A C 1
ATOM 847 O O . LYS A 1 113 ? -2.368 -17.345 -61.930 1.00 84.56 113 LYS A O 1
ATOM 852 N N . ARG A 1 114 ? -0.323 -18.231 -62.261 1.00 85.12 114 ARG A N 1
ATOM 853 C CA . ARG A 1 114 ? -0.065 -18.595 -60.856 1.00 85.12 114 ARG A CA 1
ATOM 854 C C . ARG A 1 114 ? -0.004 -17.371 -59.952 1.00 85.12 114 ARG A C 1
ATOM 856 O O . ARG A 1 114 ? -0.526 -17.437 -58.849 1.00 85.12 114 ARG A O 1
ATOM 863 N N . LEU A 1 115 ? 0.595 -16.275 -60.417 1.00 82.56 115 LEU A N 1
ATOM 864 C CA . LEU A 1 115 ? 0.647 -15.012 -59.683 1.00 82.56 115 LEU A CA 1
ATOM 865 C C . LEU A 1 115 ? -0.765 -14.437 -59.466 1.00 82.56 115 LEU A C 1
ATOM 867 O O . LEU A 1 115 ? -1.087 -14.013 -58.362 1.00 82.56 115 LEU A O 1
ATOM 871 N N . ARG A 1 116 ? -1.632 -14.492 -60.491 1.00 80.88 116 ARG A N 1
ATOM 872 C CA . ARG A 1 116 ? -3.046 -14.069 -60.401 1.00 80.88 116 ARG A CA 1
ATOM 873 C C . ARG A 1 116 ? -3.872 -14.935 -59.456 1.00 80.88 116 ARG A C 1
ATOM 875 O O . ARG A 1 116 ? -4.734 -14.416 -58.757 1.00 80.88 116 ARG A O 1
ATOM 882 N N . SER A 1 117 ? -3.643 -16.247 -59.469 1.00 81.44 117 SER A N 1
ATOM 883 C CA . SER A 1 117 ? -4.410 -17.221 -58.686 1.00 81.44 117 SER A CA 1
ATOM 884 C C . SER A 1 117 ? -3.761 -17.576 -57.345 1.00 81.44 117 SER A C 1
ATOM 886 O O . SER A 1 117 ? -4.167 -18.555 -56.718 1.00 81.44 117 SER A O 1
ATOM 888 N N . ALA A 1 118 ? -2.706 -16.869 -56.934 1.00 78.12 118 ALA A N 1
ATOM 889 C CA . ALA A 1 118 ? -1.994 -17.185 -55.707 1.00 78.12 118 ALA A CA 1
ATOM 890 C C . ALA A 1 118 ? -2.883 -16.917 -54.485 1.00 78.12 118 ALA A C 1
ATOM 892 O O . ALA A 1 118 ? -3.552 -15.886 -54.388 1.00 78.12 118 ALA 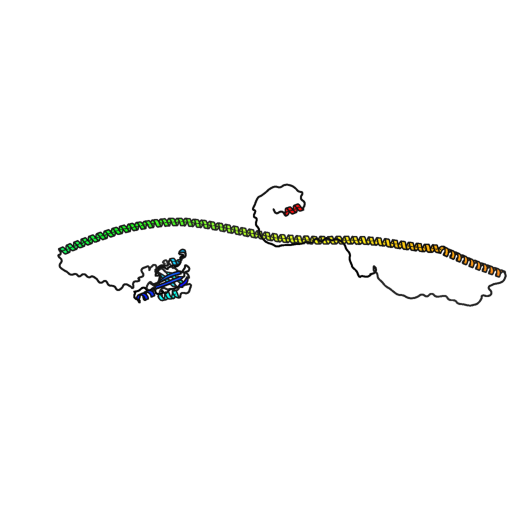A O 1
ATOM 893 N N . SER A 1 119 ? -2.883 -17.855 -53.536 1.00 64.81 119 SER A N 1
ATOM 894 C CA . SER A 1 119 ? -3.581 -17.697 -52.261 1.00 64.81 119 SER A CA 1
ATOM 895 C C . SER A 1 119 ? -2.999 -16.519 -51.483 1.00 64.81 119 SER A C 1
ATOM 897 O O . SER A 1 119 ? -1.778 -16.323 -51.469 1.00 64.81 119 SER A O 1
ATOM 899 N N . ARG A 1 120 ? -3.872 -15.751 -50.826 1.00 70.25 120 ARG A N 1
ATOM 900 C CA . ARG A 1 120 ? -3.488 -14.662 -49.924 1.00 70.25 120 ARG A CA 1
ATOM 901 C C . ARG A 1 120 ? -3.305 -15.229 -48.505 1.00 70.25 120 ARG A C 1
ATOM 903 O O . ARG A 1 120 ? -4.178 -15.977 -48.072 1.00 70.25 120 ARG A O 1
ATOM 910 N N . PRO A 1 121 ? -2.227 -14.888 -47.780 1.00 68.50 121 PRO A N 1
ATOM 911 C CA . PRO A 1 121 ? -1.126 -14.026 -48.199 1.00 68.50 121 PRO A CA 1
ATOM 912 C C . PRO A 1 121 ? -0.195 -14.709 -49.210 1.00 68.50 121 PRO A C 1
ATOM 914 O O . PRO A 1 121 ? 0.091 -15.900 -49.102 1.00 68.50 121 PRO A O 1
ATOM 917 N N . THR A 1 122 ? 0.292 -13.939 -50.185 1.00 76.69 122 THR A N 1
ATOM 918 C CA . THR A 1 122 ? 1.214 -14.435 -51.217 1.00 76.69 122 THR A CA 1
ATOM 919 C C . THR A 1 122 ? 2.655 -14.016 -50.914 1.00 76.69 122 THR A C 1
ATOM 921 O O . THR A 1 122 ? 2.901 -12.851 -50.608 1.00 76.69 122 THR A O 1
ATOM 924 N N . SER A 1 123 ? 3.600 -14.954 -51.019 1.00 81.44 123 SER A N 1
ATOM 925 C CA . SER A 1 123 ? 5.044 -14.737 -50.891 1.00 81.44 123 SER A CA 1
ATOM 926 C C . SER A 1 123 ? 5.733 -14.913 -52.243 1.00 81.44 123 SER A C 1
ATOM 928 O O . SER A 1 123 ? 5.488 -15.895 -52.949 1.00 81.44 123 SER A O 1
ATOM 930 N N . LEU A 1 124 ? 6.587 -13.953 -52.598 1.00 85.25 124 LEU A N 1
ATOM 931 C CA . LEU A 1 124 ? 7.390 -13.959 -53.819 1.00 85.25 124 LEU A CA 1
ATOM 932 C C . LEU A 1 124 ? 8.871 -13.960 -53.439 1.00 85.25 124 LEU A C 1
ATOM 934 O O . LEU A 1 124 ? 9.314 -13.116 -52.651 1.00 85.25 124 LEU A O 1
ATOM 938 N N . CYS A 1 125 ? 9.637 -14.874 -54.024 1.00 85.00 125 CYS A N 1
ATOM 939 C CA . CYS A 1 125 ? 11.072 -14.968 -53.784 1.00 85.00 125 CYS A CA 1
ATOM 940 C C . CYS A 1 125 ? 11.842 -14.623 -55.051 1.00 85.00 125 CYS A C 1
ATOM 942 O O . CYS A 1 125 ? 11.680 -15.276 -56.087 1.00 85.00 125 CYS A O 1
ATOM 944 N N . PHE A 1 126 ? 12.718 -13.627 -54.940 1.00 86.38 126 PHE A N 1
ATOM 945 C CA . PHE A 1 126 ? 13.580 -13.197 -56.030 1.00 86.38 126 PHE A CA 1
ATOM 946 C C . PHE A 1 126 ? 15.033 -13.556 -55.740 1.00 86.38 126 PHE A C 1
ATOM 948 O O . PHE A 1 126 ? 15.507 -13.463 -54.603 1.00 86.38 126 PHE A O 1
ATOM 955 N N . ARG A 1 127 ? 15.761 -13.934 -56.790 1.00 85.19 127 ARG A N 1
ATOM 956 C CA . ARG A 1 127 ? 17.193 -14.219 -56.714 1.00 85.19 127 ARG 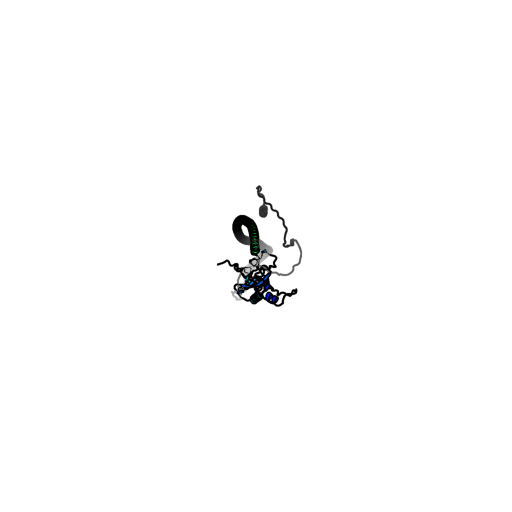A CA 1
ATOM 957 C C . ARG A 1 127 ? 17.945 -13.435 -57.775 1.00 85.19 127 ARG A C 1
ATOM 959 O O . ARG A 1 127 ? 17.509 -13.340 -58.921 1.00 85.19 127 ARG A O 1
ATOM 966 N N . TRP A 1 128 ? 19.083 -12.887 -57.366 1.00 80.69 128 TRP A N 1
ATOM 967 C CA . TRP A 1 128 ? 20.078 -12.350 -58.281 1.00 80.69 128 TRP A CA 1
ATOM 968 C C . TRP A 1 128 ? 21.027 -13.470 -58.698 1.00 80.69 128 TRP A C 1
ATOM 970 O O . TRP A 1 128 ? 21.558 -14.174 -57.836 1.00 80.69 128 TRP A O 1
ATOM 980 N N . TYR A 1 129 ? 21.244 -13.627 -59.998 1.00 72.81 129 TYR A N 1
ATOM 981 C CA . TYR A 1 129 ? 22.241 -14.544 -60.533 1.00 72.81 129 TYR A CA 1
ATOM 982 C C . TYR A 1 129 ? 23.457 -13.710 -60.939 1.00 72.81 129 TYR A C 1
ATOM 984 O O . TYR A 1 129 ? 23.395 -12.921 -61.873 1.00 72.81 129 TYR A O 1
ATOM 992 N N . GLN A 1 130 ? 24.534 -13.814 -60.156 1.00 55.62 130 GLN A N 1
ATOM 993 C CA . GLN A 1 130 ? 25.719 -12.953 -60.270 1.00 55.62 130 GLN A CA 1
ATOM 994 C C . GLN A 1 130 ? 26.498 -13.192 -61.572 1.00 55.62 130 GLN A C 1
ATOM 996 O O . GLN A 1 130 ? 27.123 -12.265 -62.076 1.00 55.62 130 GLN A O 1
ATOM 1001 N N . ASP A 1 131 ? 26.355 -14.388 -62.145 1.00 53.34 131 ASP A N 1
ATOM 1002 C CA . ASP A 1 131 ? 26.972 -14.792 -63.412 1.00 53.34 131 ASP A CA 1
ATOM 1003 C C . ASP A 1 131 ? 26.198 -14.291 -64.648 1.00 53.34 131 ASP A C 1
ATOM 1005 O O . ASP A 1 131 ? 26.635 -14.493 -65.775 1.00 53.34 131 ASP A O 1
ATOM 1009 N N . PHE A 1 132 ? 25.049 -13.626 -64.455 1.00 54.34 132 PHE A N 1
ATOM 1010 C CA . PHE A 1 132 ? 24.156 -13.212 -65.539 1.00 54.34 132 PHE A CA 1
ATOM 1011 C C . PHE A 1 132 ? 23.601 -11.796 -65.290 1.00 54.34 132 PHE A C 1
ATOM 1013 O O . PHE A 1 132 ? 22.534 -11.602 -64.711 1.00 54.34 132 PHE A O 1
ATOM 1020 N N . SER A 1 133 ? 24.357 -10.784 -65.724 1.00 40.41 133 SER A N 1
ATOM 1021 C CA . SER A 1 133 ? 24.037 -9.345 -65.687 1.00 40.41 133 SER A CA 1
ATOM 1022 C C . SER A 1 133 ? 24.816 -8.646 -66.809 1.00 40.41 133 SER A C 1
ATOM 1024 O O . SER A 1 133 ? 25.947 -9.059 -67.045 1.00 40.41 133 SER A O 1
ATOM 1026 N N . PRO A 1 134 ? 24.382 -7.534 -67.438 1.00 44.12 134 PRO A N 1
ATOM 1027 C CA . PRO A 1 134 ? 23.058 -6.982 -67.734 1.00 44.12 134 PRO A CA 1
ATOM 1028 C C . PRO A 1 134 ? 22.745 -7.009 -69.257 1.00 44.12 134 PRO A C 1
ATOM 1030 O O . PRO A 1 134 ? 21.927 -6.224 -69.731 1.00 44.12 134 PRO A O 1
ATOM 1033 N N . PHE A 1 135 ? 23.388 -7.902 -70.014 1.00 43.34 135 PHE A N 1
ATOM 1034 C CA . PHE A 1 135 ? 23.199 -8.098 -71.458 1.00 43.34 135 PHE A CA 1
ATOM 1035 C C . PHE A 1 135 ? 22.663 -9.502 -71.745 1.00 43.34 135 PHE A C 1
ATOM 1037 O O . PHE A 1 135 ? 23.247 -10.253 -72.517 1.00 43.34 135 PHE A O 1
ATOM 1044 N N . LEU A 1 136 ? 21.562 -9.890 -71.093 1.00 44.47 136 LEU A N 1
ATOM 1045 C CA . LEU A 1 136 ? 20.773 -10.993 -71.636 1.00 44.47 136 LEU A CA 1
ATOM 1046 C C . LEU A 1 136 ? 20.190 -10.488 -72.952 1.00 44.47 136 LEU A C 1
ATOM 1048 O O . LEU A 1 136 ? 19.217 -9.734 -72.959 1.00 44.47 136 LEU A O 1
ATOM 1052 N N . GLU A 1 137 ? 20.901 -10.846 -74.017 1.00 38.62 137 GLU A N 1
ATOM 1053 C CA . GLU A 1 137 ? 20.507 -10.863 -75.413 1.00 38.62 137 GLU A CA 1
ATOM 1054 C C . GLU A 1 137 ? 18.982 -10.810 -75.544 1.00 38.62 137 GLU A C 1
ATOM 1056 O O . GLU A 1 137 ? 18.255 -11.775 -75.309 1.00 38.62 137 GLU A O 1
ATOM 1061 N N . THR A 1 138 ? 18.498 -9.637 -75.943 1.00 42.12 138 THR A N 1
ATOM 1062 C CA . THR A 1 138 ? 17.243 -9.544 -76.695 1.00 42.12 138 THR A CA 1
ATOM 1063 C C . THR A 1 138 ? 17.533 -9.760 -78.188 1.00 42.12 138 THR A C 1
ATOM 1065 O O . THR A 1 138 ? 16.755 -9.342 -79.040 1.00 42.12 138 THR A O 1
ATOM 1068 N N . ASP A 1 139 ? 18.628 -10.463 -78.503 1.00 38.88 139 ASP A N 1
ATOM 1069 C CA . ASP A 1 139 ? 19.076 -10.789 -79.853 1.00 38.88 139 ASP A CA 1
ATOM 1070 C C . ASP A 1 139 ? 18.317 -12.004 -80.386 1.00 38.88 139 ASP A C 1
ATOM 1072 O O . ASP A 1 139 ? 18.802 -13.127 -80.471 1.00 38.88 139 ASP A O 1
ATOM 1076 N N . LEU A 1 140 ? 17.076 -11.743 -80.779 1.00 40.56 140 LEU A N 1
ATOM 1077 C CA . LEU A 1 140 ? 16.446 -12.439 -81.900 1.00 40.56 140 LEU A CA 1
ATOM 1078 C C . LEU A 1 140 ? 15.947 -11.426 -82.946 1.00 40.56 140 LEU A C 1
ATOM 1080 O O . LEU A 1 140 ? 14.967 -11.693 -83.637 1.00 40.56 140 LEU A O 1
ATOM 1084 N N . ALA A 1 141 ? 16.595 -10.258 -83.047 1.00 41.19 141 ALA A N 1
ATOM 1085 C CA . ALA A 1 141 ? 16.164 -9.161 -83.919 1.00 41.19 141 ALA A CA 1
ATOM 1086 C C . ALA A 1 141 ? 17.165 -8.741 -85.018 1.00 41.19 141 ALA A C 1
ATOM 1088 O O . ALA A 1 141 ? 16.789 -7.945 -85.870 1.00 41.19 141 ALA A O 1
ATOM 1089 N N . GLU A 1 142 ? 18.385 -9.286 -85.089 1.00 40.69 142 GLU A N 1
ATOM 1090 C CA . GLU A 1 142 ? 19.363 -8.894 -86.125 1.00 40.69 142 GLU A CA 1
ATOM 1091 C C . GLU A 1 142 ? 20.041 -10.095 -86.801 1.00 40.69 142 GLU A C 1
ATOM 1093 O O . GLU A 1 142 ? 21.248 -10.304 -86.750 1.00 40.69 142 GLU A O 1
ATOM 1098 N N . GLN A 1 143 ? 19.256 -10.890 -87.519 1.00 37.81 143 GLN A N 1
ATOM 1099 C CA . GLN A 1 143 ? 19.768 -11.618 -88.677 1.00 37.81 143 GLN A CA 1
ATOM 1100 C C . GLN A 1 143 ? 18.807 -11.358 -89.823 1.00 37.81 143 GLN A C 1
ATOM 1102 O O . GLN A 1 143 ? 17.785 -12.020 -89.898 1.00 37.81 143 GLN A O 1
ATOM 1107 N N . HIS A 1 144 ? 19.105 -10.334 -90.631 1.00 35.72 144 HIS A N 1
ATOM 1108 C CA . HIS A 1 144 ? 18.772 -10.170 -92.057 1.00 35.72 144 HIS A CA 1
ATOM 1109 C C . HIS A 1 144 ? 18.828 -8.679 -92.447 1.00 35.72 144 HIS A C 1
ATOM 1111 O O . HIS A 1 144 ? 17.799 -8.044 -92.632 1.00 35.72 144 HIS A O 1
ATOM 1117 N N . ALA A 1 145 ? 20.032 -8.121 -92.606 1.00 29.62 145 ALA A N 1
ATOM 1118 C CA . ALA A 1 145 ? 20.265 -6.893 -93.381 1.00 29.62 145 ALA A CA 1
ATOM 1119 C C . ALA A 1 145 ? 21.773 -6.764 -93.678 1.00 29.62 145 ALA A C 1
ATOM 1121 O O . ALA A 1 145 ? 22.567 -6.350 -92.849 1.00 29.62 145 ALA A O 1
ATOM 1122 N N . SER A 1 146 ? 22.244 -7.313 -94.797 1.00 32.75 146 SER A N 1
ATOM 1123 C CA . SER A 1 146 ? 22.683 -6.496 -95.941 1.00 32.75 146 SER A CA 1
ATOM 1124 C C . SER A 1 146 ? 23.847 -5.530 -95.661 1.00 32.75 146 SER A C 1
ATOM 1126 O O . SER A 1 146 ? 23.644 -4.394 -95.246 1.00 32.75 146 SER A O 1
ATOM 1128 N N . SER A 1 147 ? 25.063 -5.929 -96.042 1.00 34.94 147 SER A N 1
ATOM 1129 C CA . SER A 1 147 ? 26.055 -5.020 -96.650 1.00 34.94 147 SER A CA 1
ATOM 1130 C C . SER A 1 147 ? 27.128 -5.819 -97.400 1.00 34.94 147 SER A C 1
ATOM 1132 O O . SER A 1 147 ? 28.281 -5.952 -97.013 1.00 34.94 147 SER A O 1
ATOM 1134 N N . SER A 1 148 ? 26.696 -6.351 -98.545 1.00 31.84 148 SER A N 1
ATOM 1135 C CA . SER A 1 148 ? 27.504 -6.360 -99.770 1.00 31.84 148 SER A CA 1
ATOM 1136 C C . SER A 1 148 ? 28.041 -4.949 -100.047 1.00 31.84 148 SER A C 1
ATOM 1138 O O . SER A 1 148 ? 27.256 -4.011 -99.908 1.00 31.84 148 SER A O 1
ATOM 1140 N N . SER A 1 149 ? 29.318 -4.832 -100.464 1.00 31.47 149 SER A N 1
ATOM 1141 C CA . SER A 1 149 ? 29.997 -3.682 -101.123 1.00 31.47 149 SER A CA 1
ATOM 1142 C C . SER A 1 149 ? 31.351 -3.399 -100.440 1.00 31.47 149 SER A C 1
ATOM 1144 O O . SER A 1 149 ? 31.365 -3.029 -99.279 1.00 31.47 149 SER A O 1
ATOM 1146 N N . ARG A 1 150 ? 32.542 -3.495 -101.044 1.00 39.88 150 ARG A N 1
ATOM 1147 C CA . ARG A 1 150 ? 32.944 -3.398 -102.452 1.00 39.88 150 ARG A CA 1
ATOM 1148 C C . ARG A 1 150 ? 34.276 -4.120 -102.666 1.00 39.88 150 ARG A C 1
ATOM 1150 O O . ARG A 1 150 ? 35.303 -3.746 -102.113 1.00 39.88 150 ARG A O 1
ATOM 1157 N N . SER A 1 151 ? 34.251 -5.069 -103.588 1.00 33.78 151 SER A N 1
ATOM 1158 C CA . SER A 1 151 ? 35.341 -5.312 -104.522 1.00 33.78 151 SER A CA 1
ATOM 1159 C C . SER A 1 151 ? 35.645 -4.037 -105.321 1.00 33.78 151 SER A C 1
ATOM 1161 O O . SER A 1 151 ? 34.734 -3.477 -105.936 1.00 33.78 151 SER A O 1
ATOM 1163 N N . SER A 1 152 ? 36.908 -3.624 -105.401 1.00 35.06 152 SER A N 1
ATOM 1164 C CA . SER A 1 152 ? 37.399 -2.848 -106.540 1.00 35.06 152 SER A CA 1
ATOM 1165 C C . SER A 1 152 ? 38.479 -3.652 -107.258 1.00 35.06 152 SER A C 1
ATOM 1167 O O . SER A 1 152 ? 39.445 -4.160 -106.699 1.00 35.06 152 SER A O 1
ATOM 1169 N N . SER A 1 153 ? 38.192 -3.856 -108.531 1.00 33.38 153 SER A N 1
ATOM 1170 C CA . SER A 1 153 ? 38.865 -4.692 -109.505 1.00 33.38 153 SER A CA 1
ATOM 1171 C C . SER A 1 153 ? 40.327 -4.311 -109.745 1.00 33.38 153 SER A C 1
ATOM 1173 O O . SER A 1 153 ? 40.628 -3.166 -110.084 1.00 33.38 153 SER A O 1
ATOM 1175 N N . LEU A 1 154 ? 41.195 -5.325 -109.728 1.00 41.34 154 LEU A N 1
ATOM 1176 C CA . LEU A 1 154 ? 42.475 -5.366 -110.436 1.00 41.34 154 LEU A CA 1
ATOM 1177 C C . LEU A 1 154 ? 42.248 -5.153 -111.944 1.00 41.34 154 LEU A C 1
ATOM 1179 O O . LEU A 1 154 ? 42.132 -6.104 -112.714 1.00 41.34 154 LEU A O 1
ATOM 1183 N N . ILE A 1 155 ? 42.199 -3.895 -112.377 1.00 37.53 155 ILE A N 1
ATOM 1184 C CA . ILE A 1 155 ? 42.380 -3.522 -113.781 1.00 37.53 155 ILE A CA 1
ATOM 1185 C C . ILE A 1 155 ? 43.828 -3.061 -113.924 1.00 37.53 155 ILE A C 1
ATOM 1187 O O . ILE A 1 155 ? 44.174 -1.923 -113.616 1.00 37.53 155 ILE A O 1
ATOM 1191 N N . LYS A 1 156 ? 44.685 -3.968 -114.405 1.00 42.12 156 LYS A N 1
ATOM 1192 C CA . LYS A 1 156 ? 45.998 -3.622 -114.957 1.00 42.12 156 LYS A CA 1
ATOM 1193 C C . LYS A 1 156 ? 45.793 -2.633 -116.111 1.00 42.12 156 LYS A C 1
ATOM 1195 O O . LYS A 1 156 ? 45.377 -3.024 -117.198 1.00 42.12 156 LYS A O 1
ATOM 1200 N N . LYS A 1 157 ? 46.119 -1.363 -115.885 1.00 38.22 157 LYS A N 1
ATOM 1201 C CA . LYS A 1 157 ? 46.487 -0.404 -116.933 1.00 38.22 157 LYS A CA 1
ATOM 1202 C C . LYS A 1 157 ? 47.908 0.058 -116.642 1.00 38.22 157 LYS A C 1
ATOM 1204 O O . LYS A 1 157 ? 48.212 0.411 -115.510 1.00 38.22 157 LYS A O 1
ATOM 1209 N N . HIS A 1 158 ? 48.761 -0.007 -117.662 1.00 40.62 158 HIS A N 1
ATOM 1210 C CA . HIS A 1 158 ? 50.151 0.441 -117.640 1.00 40.62 158 HIS A CA 1
ATOM 1211 C C . HIS A 1 158 ? 50.304 1.785 -116.914 1.00 40.62 158 HIS A C 1
ATOM 1213 O O . HIS A 1 158 ? 49.880 2.821 -117.425 1.00 40.62 158 HIS A O 1
ATOM 1219 N N . THR A 1 159 ? 50.938 1.768 -115.745 1.00 42.88 159 THR A N 1
ATOM 1220 C CA . THR A 1 159 ? 51.448 2.961 -115.070 1.00 42.88 159 THR A CA 1
ATOM 1221 C C . THR A 1 159 ? 52.970 2.956 -115.152 1.00 42.88 159 THR A C 1
ATOM 1223 O O . THR A 1 159 ? 53.623 1.926 -114.987 1.00 42.88 159 THR A O 1
ATOM 1226 N N . ASN A 1 160 ? 53.532 4.121 -115.475 1.00 49.06 160 ASN A N 1
ATOM 1227 C CA . ASN A 1 160 ? 54.971 4.366 -115.500 1.00 49.06 160 ASN A CA 1
ATOM 1228 C C . ASN A 1 160 ? 55.616 3.912 -114.174 1.00 49.06 160 ASN A C 1
ATOM 1230 O O . ASN A 1 160 ? 55.134 4.335 -113.121 1.00 49.06 160 ASN A O 1
ATOM 1234 N N . PRO A 1 161 ? 56.725 3.149 -114.191 1.00 54.38 161 PRO A N 1
ATOM 1235 C CA . PRO A 1 161 ? 57.382 2.676 -112.969 1.00 54.38 161 PRO A CA 1
ATOM 1236 C C . PRO A 1 161 ? 57.862 3.824 -112.062 1.00 54.38 161 PRO A C 1
ATOM 1238 O O . PRO A 1 161 ? 57.834 3.680 -110.846 1.00 54.38 161 PRO A O 1
ATOM 1241 N N . ALA A 1 162 ? 58.192 4.993 -112.624 1.00 55.34 162 ALA A N 1
ATOM 1242 C CA . ALA A 1 162 ? 58.530 6.195 -111.853 1.00 55.34 162 ALA A CA 1
ATOM 1243 C C . ALA A 1 162 ? 57.333 6.768 -111.062 1.00 55.34 162 ALA A C 1
ATOM 1245 O O . ALA A 1 162 ? 57.488 7.125 -109.901 1.00 55.34 162 ALA A O 1
ATOM 1246 N N . LYS A 1 163 ? 56.121 6.761 -111.641 1.00 52.91 163 LYS A N 1
ATOM 1247 C CA . LYS A 1 163 ? 54.895 7.229 -110.964 1.00 52.91 163 LYS A CA 1
ATOM 1248 C C . LYS A 1 163 ? 54.375 6.231 -109.926 1.00 52.91 163 LYS A C 1
ATOM 1250 O O . LYS A 1 163 ? 53.743 6.626 -108.959 1.00 52.91 163 LYS A O 1
ATOM 1255 N N . ALA A 1 164 ? 54.630 4.935 -110.117 1.00 53.91 164 ALA A N 1
ATOM 1256 C CA . ALA A 1 164 ? 54.336 3.920 -109.105 1.00 53.91 164 ALA A CA 1
ATOM 1257 C C . ALA A 1 164 ? 55.273 4.037 -107.889 1.00 53.91 164 ALA A C 1
ATOM 1259 O O . ALA A 1 164 ? 54.833 3.811 -106.766 1.00 53.91 164 ALA A O 1
ATOM 1260 N N . PHE A 1 165 ? 56.535 4.424 -108.112 1.00 58.25 165 PHE A N 1
ATOM 1261 C CA . PHE A 1 165 ? 57.505 4.674 -107.047 1.00 58.25 165 PHE A CA 1
ATOM 1262 C C . PHE A 1 165 ? 57.183 5.963 -106.273 1.00 58.25 165 PHE A C 1
ATOM 1264 O O . PHE A 1 165 ? 57.139 5.922 -105.048 1.00 58.25 165 PHE A O 1
ATOM 1271 N N . GLU A 1 166 ? 56.856 7.063 -106.962 1.00 61.06 166 GLU A N 1
ATOM 1272 C CA . GLU A 1 166 ? 56.363 8.307 -106.339 1.00 61.06 166 GLU A CA 1
ATOM 1273 C C . GLU A 1 166 ? 55.092 8.063 -105.515 1.00 61.06 166 GLU A C 1
ATOM 1275 O O . GLU A 1 166 ? 55.094 8.334 -104.322 1.00 61.06 166 GLU A O 1
ATOM 1280 N N . ASN A 1 167 ? 54.071 7.409 -106.084 1.00 64.75 167 ASN A N 1
ATOM 1281 C CA . ASN A 1 167 ? 52.857 7.068 -105.335 1.00 64.75 167 ASN A CA 1
ATOM 1282 C C . ASN A 1 167 ? 53.145 6.156 -104.126 1.00 64.75 167 ASN A C 1
ATOM 1284 O O . ASN A 1 167 ? 52.467 6.257 -103.112 1.00 64.75 167 ASN A O 1
ATOM 1288 N N . SER A 1 168 ? 54.133 5.254 -104.209 1.00 67.25 168 SER A N 1
ATOM 1289 C CA . SER A 1 168 ? 54.516 4.409 -103.069 1.00 67.25 168 SER A CA 1
ATOM 1290 C C . SER A 1 168 ? 55.262 5.181 -101.976 1.00 67.25 168 SER A C 1
ATOM 1292 O O . SER A 1 168 ? 55.075 4.881 -100.800 1.00 67.25 168 SER A O 1
ATOM 1294 N N . LEU A 1 169 ? 56.064 6.187 -102.342 1.00 74.69 169 LEU A N 1
ATOM 1295 C CA . LEU A 1 169 ? 56.715 7.090 -101.392 1.00 74.69 169 LEU A CA 1
ATOM 1296 C C . LEU A 1 169 ? 55.696 8.029 -100.738 1.00 74.69 169 LEU A C 1
ATOM 1298 O O . LEU A 1 169 ? 55.768 8.233 -99.528 1.00 74.69 169 LEU A O 1
ATOM 1302 N N . ASP A 1 170 ? 54.710 8.505 -101.499 1.00 77.75 170 ASP A N 1
ATOM 1303 C CA . ASP A 1 170 ? 53.590 9.290 -100.980 1.00 77.75 170 ASP A CA 1
ATOM 1304 C C . ASP A 1 170 ? 52.763 8.458 -99.987 1.00 77.75 170 ASP A C 1
ATOM 1306 O O . ASP A 1 170 ? 52.544 8.910 -98.866 1.00 77.75 170 ASP A O 1
ATOM 1310 N N . CYS A 1 171 ? 52.426 7.200 -100.310 1.00 78.69 171 CYS A N 1
ATOM 1311 C CA . CYS A 1 171 ? 51.750 6.289 -99.376 1.00 78.69 171 CYS A CA 1
ATOM 1312 C C . CYS A 1 171 ? 52.570 6.000 -98.106 1.00 78.69 171 CYS A C 1
ATOM 1314 O O . CYS A 1 171 ? 51.999 5.852 -97.028 1.00 78.69 171 CYS A O 1
ATOM 1316 N N . VAL A 1 172 ? 53.901 5.900 -98.203 1.00 83.50 172 VAL A N 1
ATOM 1317 C CA . VAL A 1 172 ? 54.771 5.726 -97.025 1.00 83.50 172 VAL A CA 1
ATOM 1318 C C . VAL A 1 172 ? 54.805 6.999 -96.181 1.00 83.50 172 VAL A C 1
ATOM 1320 O O . VAL A 1 172 ? 54.774 6.910 -94.955 1.00 83.50 172 VAL A O 1
ATOM 1323 N N . SER A 1 173 ? 54.829 8.175 -96.812 1.00 83.75 173 SER A N 1
ATOM 1324 C CA . SER A 1 173 ? 54.778 9.456 -96.106 1.00 83.75 173 SER A CA 1
ATOM 1325 C C . SER A 1 173 ? 53.434 9.674 -95.402 1.00 83.75 173 SER A C 1
ATOM 1327 O O . SER A 1 173 ? 53.425 10.086 -94.245 1.00 83.75 173 SER A O 1
ATOM 1329 N N . GLU A 1 174 ? 52.323 9.295 -96.041 1.00 85.44 174 GLU A N 1
ATOM 1330 C CA . GLU A 1 174 ? 50.971 9.337 -95.476 1.00 85.44 174 GLU A CA 1
ATOM 1331 C C . GLU A 1 174 ? 50.845 8.366 -94.292 1.00 85.44 174 GLU A C 1
ATOM 1333 O O . GLU A 1 174 ? 50.449 8.763 -93.196 1.00 85.44 174 GLU A O 1
ATOM 1338 N N . ALA A 1 175 ? 51.316 7.124 -94.451 1.00 87.75 175 ALA A N 1
ATOM 1339 C CA . ALA A 1 175 ? 51.362 6.151 -93.361 1.00 87.75 175 ALA A CA 1
ATOM 1340 C C . ALA A 1 175 ? 52.256 6.617 -92.196 1.00 87.75 175 ALA A C 1
ATOM 1342 O O . ALA A 1 175 ? 51.946 6.357 -91.033 1.00 87.75 175 ALA A O 1
ATOM 1343 N N . GLN A 1 176 ? 53.355 7.324 -92.481 1.00 91.19 176 GLN A N 1
ATOM 1344 C CA . GLN A 1 176 ? 54.220 7.908 -91.458 1.00 91.19 176 GLN A CA 1
ATOM 1345 C C . GLN A 1 176 ? 53.526 9.060 -90.721 1.00 91.19 176 GLN A C 1
ATOM 1347 O O . GLN A 1 176 ? 53.642 9.150 -89.496 1.00 91.19 176 GLN A O 1
ATOM 1352 N N . THR A 1 177 ? 52.796 9.928 -91.427 1.00 91.25 177 THR A N 1
ATOM 1353 C CA . THR A 1 177 ? 52.018 11.001 -90.794 1.00 91.25 177 THR A CA 1
ATOM 1354 C C . THR A 1 177 ? 50.871 10.450 -89.956 1.00 91.25 177 THR A C 1
ATOM 1356 O O . THR A 1 177 ? 50.692 10.895 -88.824 1.00 91.25 177 THR A O 1
ATOM 1359 N N . ASP A 1 178 ? 50.164 9.430 -90.441 1.00 93.06 178 ASP A N 1
ATOM 1360 C CA . ASP A 1 178 ? 49.072 8.779 -89.715 1.00 93.06 178 ASP A CA 1
ATOM 1361 C C . ASP A 1 178 ? 49.577 8.055 -88.470 1.00 93.06 178 ASP A C 1
ATOM 1363 O O . ASP A 1 178 ? 48.983 8.179 -87.395 1.00 93.06 178 ASP A O 1
ATOM 1367 N N . LEU A 1 179 ? 50.712 7.357 -88.573 1.00 93.94 179 LEU A N 1
ATOM 1368 C CA . LEU A 1 179 ? 51.363 6.736 -87.424 1.00 93.94 179 LEU A CA 1
ATOM 1369 C C . LEU A 1 179 ? 51.754 7.786 -86.380 1.00 93.94 179 LEU A C 1
ATOM 1371 O O . LEU A 1 179 ? 51.512 7.580 -85.192 1.00 93.94 179 LEU A O 1
ATOM 1375 N N . ASN A 1 180 ? 52.335 8.911 -86.804 1.00 93.44 180 ASN A N 1
ATOM 1376 C CA . ASN A 1 180 ? 52.760 9.968 -85.890 1.00 93.44 180 ASN A CA 1
ATOM 1377 C C . ASN A 1 180 ? 51.563 10.660 -85.214 1.00 93.44 180 ASN A C 1
ATOM 1379 O O . ASN A 1 180 ? 51.587 10.879 -84.004 1.00 93.44 180 ASN A O 1
ATOM 1383 N N . ASN A 1 181 ? 50.486 10.924 -85.960 1.00 93.69 181 ASN A N 1
ATOM 1384 C CA . ASN A 1 181 ? 49.241 11.477 -85.421 1.00 93.69 181 ASN A CA 1
ATOM 1385 C C . ASN A 1 181 ? 48.584 10.511 -84.423 1.00 93.69 181 ASN A C 1
ATOM 1387 O O . ASN A 1 181 ? 48.191 10.918 -83.331 1.00 93.69 181 ASN A O 1
ATOM 1391 N N . THR A 1 182 ? 48.521 9.220 -84.763 1.00 94.88 182 THR A N 1
ATOM 1392 C CA . THR A 1 182 ? 47.967 8.177 -83.885 1.00 94.88 182 THR A CA 1
ATOM 1393 C C . THR A 1 182 ? 48.806 8.021 -82.618 1.00 94.88 182 THR A C 1
ATOM 1395 O O . THR A 1 182 ? 48.259 7.918 -81.523 1.00 94.88 182 THR A O 1
ATOM 1398 N N . LEU A 1 183 ? 50.137 8.059 -82.738 1.00 95.50 183 LEU A N 1
ATOM 1399 C CA . LEU A 1 183 ? 51.041 8.016 -81.593 1.00 95.50 183 LEU A CA 1
ATOM 1400 C C . LEU A 1 183 ? 50.860 9.244 -80.694 1.00 95.50 183 LEU A C 1
ATOM 1402 O O . LEU A 1 183 ? 50.788 9.097 -79.477 1.00 95.50 183 LEU A O 1
ATOM 1406 N N . GLN A 1 184 ? 50.758 10.443 -81.270 1.00 95.81 184 GLN A N 1
ATOM 1407 C CA . GLN A 1 184 ? 50.534 11.669 -80.508 1.00 95.81 184 GLN A CA 1
ATOM 1408 C C . GLN A 1 184 ? 49.198 11.628 -79.752 1.00 95.81 184 GLN A C 1
ATOM 1410 O O . GLN A 1 184 ? 49.176 11.946 -78.563 1.00 95.81 184 GLN A O 1
ATOM 1415 N N . LEU A 1 185 ? 48.114 11.189 -80.401 1.00 96.00 185 LEU A N 1
ATOM 1416 C CA . LEU A 1 185 ? 46.813 10.995 -79.752 1.00 96.00 185 LEU A CA 1
ATOM 1417 C C . LEU A 1 185 ? 46.906 9.976 -78.614 1.00 96.00 185 LEU A C 1
ATOM 1419 O O . LEU A 1 185 ? 46.521 10.289 -77.492 1.00 96.00 185 LEU A O 1
ATOM 1423 N N . ALA A 1 186 ? 47.514 8.812 -78.857 1.00 95.06 186 ALA A N 1
ATOM 1424 C CA . ALA A 1 186 ? 47.693 7.788 -77.833 1.00 95.06 186 ALA A CA 1
ATOM 1425 C C . ALA A 1 186 ? 48.527 8.293 -76.640 1.00 95.06 186 ALA A C 1
ATOM 1427 O O . ALA A 1 186 ? 48.260 7.930 -75.494 1.00 95.06 186 ALA A O 1
ATOM 1428 N N . LEU A 1 187 ? 49.540 9.134 -76.869 1.00 96.38 187 LEU A N 1
ATOM 1429 C CA . LEU A 1 187 ? 50.325 9.747 -75.794 1.00 96.38 187 LEU A CA 1
ATOM 1430 C C . LEU A 1 187 ? 49.516 10.789 -75.007 1.00 96.38 187 LEU A C 1
ATOM 1432 O O . LEU A 1 187 ? 49.623 10.822 -73.781 1.00 96.38 187 LEU A O 1
ATOM 1436 N N . MET A 1 188 ? 48.691 11.599 -75.679 1.00 96.38 188 MET A N 1
ATOM 1437 C CA . MET A 1 188 ? 47.796 12.563 -75.026 1.00 96.38 188 MET A CA 1
ATOM 1438 C C . MET A 1 188 ? 46.706 11.869 -74.202 1.00 96.38 188 MET A C 1
ATOM 1440 O O . MET A 1 188 ? 46.481 12.242 -73.053 1.00 96.38 188 MET A O 1
ATOM 1444 N N . GLU A 1 189 ? 46.078 10.824 -74.741 1.00 95.94 189 GLU A N 1
ATOM 1445 C CA . GLU A 1 189 ? 45.102 10.002 -74.019 1.00 95.94 189 GLU A CA 1
ATOM 1446 C C . GLU A 1 189 ? 45.745 9.319 -72.810 1.00 95.94 189 GLU A C 1
ATOM 1448 O O . GLU A 1 189 ? 45.194 9.358 -71.714 1.00 95.94 189 GLU A O 1
ATOM 1453 N N . ASN A 1 190 ? 46.957 8.774 -72.956 1.00 96.31 190 ASN A N 1
ATOM 1454 C CA . ASN A 1 190 ? 47.695 8.210 -71.825 1.00 96.31 190 ASN A CA 1
ATOM 1455 C C . ASN A 1 190 ? 48.026 9.253 -70.750 1.00 96.31 190 ASN A C 1
ATOM 1457 O O . ASN A 1 190 ? 48.015 8.915 -69.566 1.00 96.31 190 ASN A O 1
ATOM 1461 N N . ALA A 1 191 ? 48.338 10.496 -71.127 1.00 95.56 191 ALA A N 1
ATOM 1462 C CA . ALA A 1 191 ? 48.528 11.577 -70.163 1.00 95.56 191 ALA A CA 1
ATOM 1463 C C . ALA A 1 191 ? 47.217 11.890 -69.420 1.00 95.56 191 ALA A C 1
ATOM 1465 O O . ALA A 1 191 ? 47.213 11.897 -68.192 1.00 95.56 191 ALA A O 1
ATOM 1466 N N . SER A 1 192 ? 46.097 12.009 -70.144 1.00 96.94 192 SER A N 1
ATOM 1467 C CA . SER A 1 192 ? 44.763 12.224 -69.558 1.00 96.94 192 SER A CA 1
ATOM 1468 C C . SER A 1 192 ? 44.361 11.102 -68.596 1.00 96.94 192 SER A C 1
ATOM 1470 O O . SER A 1 192 ? 43.912 11.361 -67.483 1.00 96.94 192 SER A O 1
ATOM 1472 N N . ILE A 1 193 ? 44.578 9.841 -68.982 1.00 96.69 193 ILE A N 1
ATOM 1473 C CA . ILE A 1 193 ? 44.283 8.677 -68.136 1.00 96.69 193 ILE A CA 1
ATOM 1474 C C . ILE A 1 193 ? 45.137 8.699 -66.863 1.00 96.69 193 ILE A C 1
ATOM 1476 O O . ILE A 1 193 ? 44.652 8.354 -65.787 1.00 96.69 193 ILE A O 1
ATOM 1480 N N . ARG A 1 194 ? 46.410 9.112 -66.944 1.00 97.12 194 ARG A N 1
ATOM 1481 C CA . ARG A 1 194 ? 47.268 9.243 -65.754 1.00 97.12 194 ARG A CA 1
ATOM 1482 C C . ARG A 1 194 ? 46.757 10.318 -64.799 1.00 97.12 194 ARG A C 1
ATOM 1484 O O . ARG A 1 194 ? 46.774 10.078 -63.592 1.00 97.12 194 ARG A O 1
ATOM 1491 N N . ASP A 1 195 ? 46.274 11.443 -65.320 1.00 97.19 195 ASP A N 1
ATOM 1492 C CA . ASP A 1 195 ? 45.682 12.508 -64.507 1.00 97.19 195 ASP A CA 1
ATOM 1493 C C . ASP A 1 195 ? 44.397 12.025 -63.811 1.00 97.19 195 ASP A C 1
ATOM 1495 O O . ASP A 1 195 ? 44.242 12.201 -62.600 1.00 97.19 195 ASP A O 1
ATOM 1499 N N . GLU A 1 196 ? 43.517 11.318 -64.530 1.00 97.12 196 GLU A N 1
ATOM 1500 C CA . GLU A 1 196 ? 42.310 10.701 -63.958 1.00 97.12 196 GLU A CA 1
ATOM 1501 C C . GLU A 1 196 ? 42.641 9.667 -62.872 1.00 97.12 196 GLU A C 1
ATOM 1503 O O . GLU A 1 196 ? 42.028 9.663 -61.800 1.00 97.12 196 GLU A O 1
ATOM 1508 N N . ILE A 1 197 ? 43.648 8.816 -63.104 1.00 97.12 197 ILE A N 1
ATOM 1509 C CA . ILE A 1 197 ? 44.143 7.867 -62.098 1.00 97.12 197 ILE A CA 1
ATOM 1510 C C . ILE A 1 197 ? 44.641 8.618 -60.857 1.00 97.12 197 ILE A C 1
ATOM 1512 O O . ILE A 1 197 ? 44.350 8.188 -59.740 1.00 97.12 197 ILE A O 1
ATOM 1516 N N . GLY A 1 198 ? 45.344 9.741 -61.027 1.00 97.31 198 GLY A N 1
ATOM 1517 C CA . GLY A 1 198 ? 45.793 10.590 -59.922 1.00 97.31 198 GLY A CA 1
ATOM 1518 C C . GLY A 1 198 ? 44.631 11.115 -59.073 1.00 97.31 198 GLY A C 1
ATOM 1519 O O . GLY A 1 198 ? 44.651 10.981 -57.848 1.00 97.31 198 GLY A O 1
ATOM 1520 N N . VAL A 1 199 ? 43.574 11.628 -59.712 1.00 97.69 199 VAL A N 1
ATOM 1521 C CA . VAL A 1 199 ? 42.358 12.099 -59.022 1.00 97.69 199 VAL A CA 1
ATOM 1522 C C . VAL A 1 199 ? 41.664 10.960 -58.270 1.00 97.69 199 VAL A C 1
ATOM 1524 O O . VAL A 1 199 ? 41.273 11.128 -57.114 1.00 97.69 199 VAL A O 1
ATOM 1527 N N . LEU A 1 200 ? 41.541 9.779 -58.884 1.00 97.12 200 LEU A N 1
ATOM 1528 C CA . LEU A 1 200 ? 40.928 8.613 -58.242 1.00 97.12 200 LEU A CA 1
ATOM 1529 C C . LEU A 1 200 ? 41.741 8.108 -57.044 1.00 97.12 200 LEU A C 1
ATOM 1531 O O . LEU A 1 200 ? 41.163 7.733 -56.020 1.00 97.12 200 LEU A O 1
ATOM 1535 N N . GLN A 1 201 ? 43.071 8.106 -57.143 1.00 97.44 201 GLN A N 1
ATOM 1536 C CA . GLN A 1 201 ? 43.952 7.731 -56.035 1.00 97.44 201 GLN A CA 1
ATOM 1537 C C . GLN A 1 201 ? 43.803 8.690 -54.851 1.00 97.44 201 GLN A C 1
ATOM 1539 O O . GLN A 1 201 ? 43.738 8.236 -53.703 1.00 97.44 201 GLN A O 1
ATOM 1544 N N . GLU A 1 202 ? 43.692 9.989 -55.124 1.00 97.25 202 GLU A N 1
ATOM 1545 C CA . GLU A 1 202 ? 43.491 11.008 -54.099 1.00 97.25 202 GLU A CA 1
ATOM 1546 C C . GLU A 1 202 ? 42.107 10.897 -53.447 1.00 97.25 202 GLU A C 1
ATOM 1548 O O . GLU A 1 202 ? 42.009 10.819 -52.221 1.00 97.25 202 GLU A O 1
ATOM 1553 N N . ALA A 1 203 ? 41.043 10.740 -54.239 1.00 97.00 203 ALA A N 1
ATOM 1554 C CA . ALA A 1 203 ? 39.695 10.504 -53.722 1.00 97.00 203 ALA A CA 1
ATOM 1555 C C . ALA A 1 203 ? 39.624 9.230 -52.856 1.00 97.00 203 ALA A C 1
ATOM 1557 O O . ALA A 1 203 ? 38.989 9.211 -51.799 1.00 97.00 203 ALA A O 1
ATOM 1558 N N . HIS A 1 204 ? 40.325 8.162 -53.250 1.00 97.12 204 HIS A N 1
ATOM 1559 C CA . HIS A 1 204 ? 40.411 6.936 -52.457 1.00 97.12 204 HIS A CA 1
ATOM 1560 C C . HIS A 1 204 ? 41.200 7.133 -51.149 1.00 97.12 204 HIS A C 1
ATOM 1562 O O . HIS A 1 204 ? 40.880 6.527 -50.121 1.00 97.12 204 HIS A O 1
ATOM 1568 N N . ARG A 1 205 ? 42.238 7.978 -51.153 1.00 97.75 205 ARG A N 1
ATOM 1569 C CA . ARG A 1 205 ? 42.969 8.369 -49.939 1.00 97.75 205 ARG A CA 1
ATOM 1570 C C . ARG A 1 205 ? 42.066 9.157 -48.989 1.00 97.75 205 ARG A C 1
ATOM 1572 O O . ARG A 1 205 ? 42.029 8.842 -47.800 1.00 97.75 205 ARG A O 1
ATOM 1579 N N . GLU A 1 206 ? 41.312 10.127 -49.496 1.00 97.50 206 GLU A N 1
ATOM 1580 C CA . GLU A 1 206 ? 40.361 10.905 -48.698 1.00 97.50 206 GLU A CA 1
ATOM 1581 C C . GLU A 1 206 ? 39.248 10.033 -48.113 1.00 97.50 206 GLU A C 1
ATOM 1583 O O . GLU A 1 206 ? 38.962 10.130 -46.917 1.00 97.50 206 GLU A O 1
ATOM 1588 N N . LEU A 1 207 ? 38.680 9.120 -48.907 1.00 97.38 207 LEU A N 1
ATOM 1589 C CA . LEU A 1 207 ? 37.655 8.189 -48.438 1.00 97.38 207 LEU A CA 1
ATOM 1590 C C . LEU A 1 207 ? 38.158 7.355 -47.252 1.00 97.38 207 LEU A C 1
ATOM 1592 O O . LEU A 1 207 ? 37.467 7.269 -46.236 1.00 97.38 207 LEU A O 1
ATOM 1596 N N . ARG A 1 208 ? 39.383 6.817 -47.325 1.00 97.81 208 ARG A N 1
ATOM 1597 C CA . ARG A 1 208 ? 39.993 6.074 -46.208 1.00 97.81 208 ARG A CA 1
ATOM 1598 C C . ARG A 1 208 ? 40.127 6.927 -44.947 1.00 97.81 208 ARG A C 1
ATOM 1600 O O . ARG A 1 208 ? 39.718 6.485 -43.877 1.00 97.81 208 ARG A O 1
ATOM 1607 N N . LEU A 1 209 ? 40.584 8.175 -45.069 1.00 97.69 209 LEU A N 1
ATOM 1608 C CA . LEU A 1 209 ? 40.658 9.094 -43.925 1.00 97.69 209 LEU A CA 1
ATOM 1609 C C . LEU A 1 209 ? 39.276 9.394 -43.326 1.00 97.69 209 LEU A C 1
ATOM 1611 O O . LEU A 1 209 ? 39.133 9.500 -42.107 1.00 97.69 209 LEU A O 1
ATOM 1615 N N . THR A 1 210 ? 38.237 9.540 -44.154 1.00 97.44 210 THR A N 1
ATOM 1616 C CA . THR A 1 210 ? 36.870 9.732 -43.643 1.00 97.44 210 THR A CA 1
ATOM 1617 C C . THR A 1 210 ? 36.339 8.488 -42.936 1.00 97.44 210 THR A C 1
ATOM 1619 O O . THR A 1 210 ? 35.703 8.622 -41.889 1.00 97.44 210 THR A O 1
ATOM 1622 N N . GLN A 1 211 ? 36.654 7.295 -43.444 1.00 97.06 211 GLN A N 1
ATOM 1623 C CA . GLN A 1 211 ? 36.293 6.025 -42.825 1.00 97.06 211 GLN A CA 1
ATOM 1624 C C . GLN A 1 211 ? 36.985 5.846 -41.468 1.00 97.06 211 GLN A C 1
ATOM 1626 O O . GLN A 1 211 ? 36.324 5.481 -40.500 1.00 97.06 211 GLN A O 1
ATOM 1631 N N . GLU A 1 212 ? 38.276 6.169 -41.358 1.00 97.38 212 GLU A N 1
ATOM 1632 C CA . GLU A 1 212 ? 39.013 6.131 -40.087 1.00 97.38 212 GLU A CA 1
ATOM 1633 C C . GLU A 1 212 ? 38.400 7.079 -39.047 1.00 97.38 212 GLU A C 1
ATOM 1635 O O . GLU A 1 212 ? 38.172 6.689 -37.901 1.00 97.38 212 GLU A O 1
ATOM 1640 N N . ARG A 1 213 ? 38.045 8.309 -39.445 1.00 97.44 213 ARG A N 1
ATOM 1641 C CA . ARG A 1 213 ? 37.355 9.262 -38.555 1.00 97.44 213 ARG A CA 1
ATOM 1642 C C . ARG A 1 213 ? 35.968 8.769 -38.142 1.00 97.44 213 ARG A C 1
ATOM 1644 O O . ARG A 1 213 ? 35.564 8.989 -37.001 1.00 97.44 213 ARG A O 1
ATOM 1651 N N . ALA A 1 214 ? 35.225 8.137 -39.051 1.00 96.81 214 ALA A N 1
ATOM 1652 C CA . ALA A 1 214 ? 33.922 7.555 -38.742 1.00 96.81 214 ALA A CA 1
ATOM 1653 C C . ALA A 1 214 ? 34.056 6.397 -37.741 1.00 96.81 214 ALA A C 1
ATOM 1655 O O . ALA A 1 214 ? 33.342 6.391 -36.741 1.00 96.81 214 ALA A O 1
ATOM 1656 N N . ALA A 1 215 ? 35.028 5.502 -37.940 1.00 96.94 215 ALA A N 1
ATOM 1657 C CA . ALA A 1 215 ? 35.317 4.394 -37.030 1.00 96.94 215 ALA A CA 1
ATOM 1658 C C . ALA A 1 215 ? 35.735 4.881 -35.630 1.00 96.94 215 ALA A C 1
ATOM 1660 O O . ALA A 1 215 ? 35.275 4.353 -34.620 1.00 96.94 215 ALA A O 1
ATOM 1661 N N . GLN A 1 216 ? 36.543 5.943 -35.543 1.00 97.50 216 GLN A N 1
ATOM 1662 C CA . GLN A 1 216 ? 36.894 6.560 -34.256 1.00 97.50 216 GLN A CA 1
ATOM 1663 C C . GLN A 1 216 ? 35.668 7.125 -33.528 1.00 97.50 216 GLN A C 1
ATOM 1665 O O . GLN A 1 216 ? 35.526 6.951 -32.318 1.00 97.50 216 GLN A O 1
ATOM 1670 N N . ARG A 1 217 ? 34.759 7.793 -34.251 1.00 96.94 217 ARG A N 1
ATOM 1671 C CA . ARG A 1 217 ? 33.506 8.301 -33.668 1.00 96.94 217 ARG A CA 1
ATOM 1672 C C . ARG A 1 217 ? 32.597 7.168 -33.211 1.00 96.94 217 ARG A C 1
ATOM 1674 O O . ARG A 1 217 ? 31.987 7.294 -32.154 1.00 96.94 217 ARG A O 1
ATOM 1681 N N . GLU A 1 218 ? 32.522 6.083 -33.975 1.00 96.94 218 GLU A N 1
ATOM 1682 C CA . GLU A 1 218 ? 31.754 4.895 -33.609 1.00 96.94 218 GLU A CA 1
ATOM 1683 C C . GLU A 1 218 ? 32.258 4.293 -32.294 1.00 96.94 218 GLU A C 1
ATOM 1685 O O . GLU A 1 218 ? 31.454 4.063 -31.396 1.00 96.94 218 GLU A O 1
ATOM 1690 N N . LEU A 1 219 ? 33.575 4.158 -32.118 1.00 97.94 219 LEU A N 1
ATOM 1691 C CA . LEU A 1 219 ? 34.166 3.665 -30.871 1.00 97.94 219 LEU A CA 1
ATOM 1692 C C . LEU A 1 219 ? 33.840 4.576 -29.671 1.00 97.94 219 LEU A C 1
ATOM 1694 O O . LEU A 1 219 ? 33.495 4.104 -28.587 1.00 97.94 219 LEU A O 1
ATOM 1698 N N . ILE A 1 220 ? 33.875 5.899 -29.859 1.00 97.88 220 ILE A N 1
ATOM 1699 C CA . ILE A 1 220 ? 33.478 6.856 -28.810 1.00 97.88 220 ILE A CA 1
ATOM 1700 C C . ILE A 1 220 ? 31.984 6.724 -28.475 1.00 97.88 220 ILE A C 1
ATOM 1702 O O . ILE A 1 220 ? 31.593 6.854 -27.317 1.00 97.88 220 ILE A O 1
ATOM 1706 N N . LEU A 1 221 ? 31.124 6.483 -29.465 1.00 97.69 221 LEU A N 1
ATOM 1707 C CA . LEU A 1 221 ? 29.697 6.278 -29.218 1.00 97.69 221 LEU A CA 1
ATOM 1708 C C . LEU A 1 221 ? 29.426 4.940 -28.525 1.00 97.69 221 LEU A C 1
ATOM 1710 O O . LEU A 1 221 ? 28.639 4.920 -27.587 1.00 97.69 221 LEU A O 1
ATOM 1714 N N . GLN A 1 222 ? 30.107 3.864 -28.920 1.00 98.06 222 GLN A N 1
ATOM 1715 C CA . GLN A 1 222 ? 30.000 2.554 -28.270 1.00 98.06 222 GLN A CA 1
ATOM 1716 C C . GLN A 1 222 ? 30.383 2.639 -26.790 1.00 98.06 222 GLN A C 1
ATOM 1718 O O . GLN A 1 222 ? 29.600 2.237 -25.938 1.00 98.06 222 GLN A O 1
ATOM 1723 N N . THR A 1 223 ? 31.508 3.282 -26.463 1.00 97.75 223 THR A N 1
ATOM 1724 C CA . THR A 1 223 ? 31.912 3.471 -25.056 1.00 97.75 223 THR A CA 1
ATOM 1725 C C . THR A 1 223 ? 30.902 4.297 -24.251 1.00 97.75 223 THR A C 1
ATOM 1727 O O . THR A 1 223 ? 30.652 3.997 -23.086 1.00 97.75 223 THR A O 1
ATOM 1730 N N . LYS A 1 224 ? 30.269 5.315 -24.851 1.00 98.06 224 LYS A N 1
ATOM 1731 C CA . LYS A 1 224 ? 29.187 6.075 -24.198 1.00 98.06 224 LYS A CA 1
ATOM 1732 C C . LYS A 1 224 ? 27.923 5.243 -23.992 1.00 98.06 224 LYS A C 1
ATOM 1734 O O . LYS A 1 224 ? 27.281 5.394 -22.956 1.00 98.06 224 LYS A O 1
ATOM 1739 N N . ILE A 1 225 ? 27.572 4.392 -24.957 1.00 97.94 225 ILE A N 1
ATOM 1740 C CA . ILE A 1 225 ? 26.442 3.465 -24.839 1.00 97.94 225 ILE A CA 1
ATOM 1741 C C . ILE A 1 225 ? 26.705 2.494 -23.687 1.00 97.94 225 ILE A C 1
ATOM 1743 O O . ILE A 1 225 ? 25.891 2.424 -22.775 1.00 97.94 225 ILE A O 1
ATOM 1747 N N . GLU A 1 226 ? 27.881 1.867 -23.638 1.00 97.75 226 GLU A N 1
ATOM 1748 C CA . GLU A 1 226 ? 28.277 0.973 -22.542 1.00 97.75 226 GLU A CA 1
ATOM 1749 C C . GLU A 1 226 ? 28.242 1.683 -21.179 1.00 97.75 226 GLU A C 1
ATOM 1751 O O . GLU A 1 226 ? 27.704 1.158 -20.204 1.00 97.75 226 GLU A O 1
ATOM 1756 N N . GLN A 1 227 ? 28.749 2.918 -21.098 1.00 97.75 227 GLN A N 1
ATOM 1757 C CA . GLN A 1 227 ? 28.644 3.730 -19.882 1.00 97.75 227 GLN A CA 1
ATOM 1758 C C . GLN A 1 227 ? 27.184 3.980 -19.487 1.00 97.75 227 GLN A C 1
ATOM 1760 O O . GLN A 1 227 ? 26.841 3.840 -18.313 1.00 97.75 227 GLN A O 1
ATOM 1765 N N . SER A 1 228 ? 26.313 4.309 -20.444 1.00 97.88 228 SER A N 1
ATOM 1766 C CA . SER A 1 228 ? 24.888 4.499 -20.168 1.00 97.88 228 SER A CA 1
ATOM 1767 C C . SER A 1 228 ? 24.193 3.205 -19.746 1.00 97.88 228 SER A C 1
ATOM 1769 O O . SER A 1 228 ? 23.431 3.229 -18.783 1.00 97.88 228 SER A O 1
ATOM 1771 N N . ASP A 1 229 ? 24.522 2.069 -20.362 1.00 98.00 229 ASP A N 1
ATOM 1772 C CA . ASP A 1 229 ? 23.962 0.763 -20.016 1.00 98.00 229 ASP A CA 1
ATOM 1773 C C . ASP A 1 229 ? 24.352 0.367 -18.589 1.00 98.00 229 ASP A C 1
ATOM 1775 O O . ASP A 1 229 ? 23.496 -0.044 -17.807 1.00 98.00 229 ASP A O 1
ATOM 1779 N N . THR A 1 230 ? 25.613 0.585 -18.194 1.00 97.94 230 THR A N 1
ATOM 1780 C CA . THR A 1 230 ? 26.053 0.337 -16.808 1.00 97.94 230 THR A CA 1
ATOM 1781 C C . THR A 1 230 ? 25.399 1.274 -15.788 1.00 97.94 230 THR A C 1
ATOM 1783 O O . THR A 1 230 ? 25.209 0.895 -14.632 1.00 97.94 230 THR A O 1
ATOM 1786 N N . ALA A 1 231 ? 25.051 2.504 -16.175 1.00 98.06 231 ALA A N 1
ATOM 1787 C CA . ALA A 1 231 ? 24.302 3.414 -15.313 1.00 98.06 231 ALA A CA 1
ATOM 1788 C C . ALA A 1 231 ? 22.838 2.969 -15.178 1.00 98.06 231 ALA A C 1
ATOM 1790 O O . ALA A 1 231 ? 22.301 2.951 -14.072 1.00 98.06 231 ALA A O 1
ATOM 1791 N N . ILE A 1 232 ? 22.214 2.546 -16.282 1.00 97.62 232 ILE A N 1
ATOM 1792 C CA . ILE A 1 232 ? 20.850 2.009 -16.300 1.00 97.62 232 ILE A CA 1
ATOM 1793 C C . ILE A 1 232 ? 20.759 0.747 -15.437 1.00 97.62 232 ILE A C 1
ATOM 1795 O O . ILE A 1 232 ? 19.817 0.618 -14.658 1.00 97.62 232 ILE A O 1
ATOM 1799 N N . THR A 1 233 ? 21.729 -0.169 -15.523 1.00 97.75 233 THR A N 1
ATOM 1800 C CA . THR A 1 233 ? 21.721 -1.389 -14.701 1.00 97.75 233 THR A CA 1
ATOM 1801 C C . THR A 1 233 ? 21.809 -1.058 -13.213 1.00 97.75 233 THR A C 1
ATOM 1803 O O . THR A 1 233 ? 21.005 -1.567 -12.441 1.00 97.75 233 THR A O 1
ATOM 1806 N N . LYS A 1 234 ? 22.696 -0.134 -12.815 1.00 98.31 234 LYS A N 1
ATOM 1807 C CA . LYS A 1 234 ? 22.809 0.318 -11.417 1.00 98.31 234 LYS A CA 1
ATOM 1808 C C . LYS A 1 234 ? 21.514 0.945 -10.903 1.00 98.31 234 LYS A C 1
ATOM 1810 O O . LYS A 1 234 ? 21.054 0.593 -9.824 1.00 98.31 234 LYS A O 1
ATOM 1815 N N . LEU A 1 235 ? 20.898 1.829 -11.690 1.00 98.31 235 LEU A N 1
ATOM 1816 C CA . LEU A 1 235 ? 19.623 2.451 -11.322 1.00 98.31 235 LEU A CA 1
ATOM 1817 C C . LEU A 1 235 ? 18.492 1.422 -11.211 1.00 98.31 235 LEU A C 1
ATOM 1819 O O . LEU A 1 235 ? 17.639 1.538 -10.336 1.00 98.31 235 LEU A O 1
ATOM 1823 N N . ASN A 1 236 ? 18.480 0.398 -12.066 1.00 98.31 236 ASN A N 1
ATOM 1824 C CA . ASN A 1 236 ? 17.508 -0.688 -11.966 1.00 98.31 236 ASN A CA 1
ATOM 1825 C C . ASN A 1 236 ? 17.706 -1.528 -10.696 1.00 98.31 236 ASN A C 1
ATOM 1827 O O . ASN A 1 236 ? 16.713 -1.885 -10.060 1.00 98.31 236 ASN A O 1
ATOM 1831 N N . ASP A 1 237 ? 18.952 -1.803 -10.305 1.00 98.12 237 ASP A N 1
ATOM 1832 C CA . ASP A 1 237 ? 19.265 -2.514 -9.060 1.00 98.12 237 ASP A CA 1
ATOM 1833 C C . ASP A 1 237 ? 18.839 -1.694 -7.828 1.00 98.12 237 ASP A C 1
ATOM 1835 O O . ASP A 1 237 ? 18.207 -2.226 -6.912 1.00 98.12 237 ASP A O 1
ATOM 1839 N N . GLU A 1 238 ? 19.097 -0.382 -7.829 1.00 98.25 238 GLU A N 1
ATOM 1840 C CA . GLU A 1 238 ? 18.638 0.541 -6.781 1.00 98.25 238 GLU A CA 1
ATOM 1841 C C . GLU A 1 238 ? 17.105 0.609 -6.707 1.00 98.25 238 GLU A C 1
ATOM 1843 O O . GLU A 1 238 ? 16.530 0.523 -5.620 1.00 98.25 238 GLU A O 1
ATOM 1848 N N . LEU A 1 239 ? 16.418 0.691 -7.852 1.00 98.25 239 LEU A N 1
ATOM 1849 C CA . LEU A 1 239 ? 14.954 0.649 -7.907 1.00 98.25 239 LEU A CA 1
ATOM 1850 C C . LEU A 1 239 ? 14.394 -0.681 -7.390 1.00 98.25 239 LEU A C 1
ATOM 1852 O O . LEU A 1 239 ? 13.363 -0.690 -6.716 1.00 98.25 239 LEU A O 1
ATOM 1856 N N . ALA A 1 240 ? 15.045 -1.806 -7.690 1.00 98.19 240 ALA A N 1
ATOM 1857 C CA . ALA A 1 240 ? 14.644 -3.111 -7.177 1.00 98.19 240 ALA A CA 1
ATOM 1858 C C . ALA A 1 240 ? 14.814 -3.195 -5.650 1.00 98.19 240 ALA A C 1
ATOM 1860 O O . ALA A 1 240 ? 13.907 -3.670 -4.962 1.00 98.19 240 ALA A O 1
ATOM 1861 N N . ALA A 1 241 ? 15.923 -2.675 -5.115 1.00 98.12 241 ALA A N 1
ATOM 1862 C CA . ALA A 1 241 ? 16.157 -2.592 -3.675 1.00 98.12 241 ALA A CA 1
ATOM 1863 C C . ALA A 1 241 ? 15.105 -1.713 -2.979 1.00 98.12 241 ALA A C 1
ATOM 1865 O O . ALA A 1 241 ? 14.492 -2.147 -2.003 1.00 98.12 241 ALA A O 1
ATOM 1866 N N . GLN A 1 242 ? 14.814 -0.527 -3.525 1.00 97.62 242 GLN A N 1
ATOM 1867 C CA . GLN A 1 242 ? 13.790 0.371 -2.984 1.00 97.62 242 GLN A CA 1
ATOM 1868 C C . GLN A 1 242 ? 12.391 -0.255 -3.005 1.00 97.62 242 GLN A C 1
ATOM 1870 O O . GLN A 1 242 ? 11.645 -0.123 -2.037 1.00 97.62 242 GLN A O 1
ATOM 1875 N N . ARG A 1 243 ? 12.023 -0.976 -4.071 1.00 98.06 243 ARG A N 1
ATOM 1876 C CA . ARG A 1 243 ? 10.741 -1.703 -4.125 1.00 98.06 243 ARG A CA 1
ATOM 1877 C C . ARG A 1 243 ? 10.636 -2.743 -3.013 1.00 98.06 243 ARG A C 1
ATOM 1879 O O . ARG A 1 243 ? 9.617 -2.794 -2.332 1.00 98.06 243 ARG A O 1
ATOM 1886 N N . LEU A 1 244 ? 11.703 -3.508 -2.781 1.00 98.12 244 LEU A N 1
ATOM 1887 C CA . LEU A 1 244 ? 11.750 -4.489 -1.697 1.0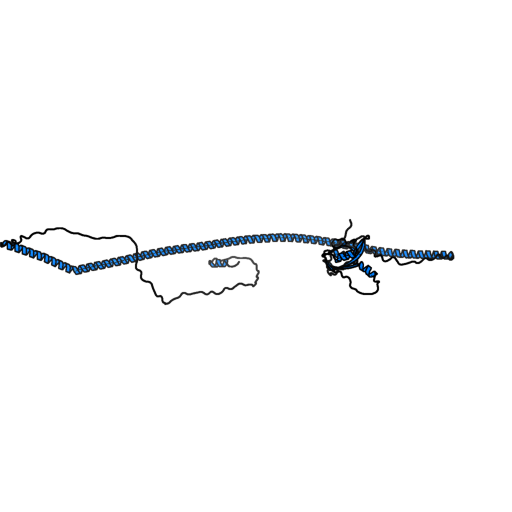0 98.12 244 LEU A CA 1
ATOM 1888 C C . LEU A 1 244 ? 11.623 -3.818 -0.320 1.00 98.12 244 LEU A C 1
ATOM 1890 O O . LEU A 1 244 ? 10.927 -4.333 0.556 1.00 98.12 244 LEU A O 1
ATOM 1894 N N . GLU A 1 245 ? 12.255 -2.660 -0.117 1.00 98.00 245 GLU A N 1
ATOM 1895 C CA . GLU A 1 245 ? 12.119 -1.886 1.122 1.00 98.00 245 GLU A CA 1
ATOM 1896 C C . GLU A 1 245 ? 10.695 -1.368 1.341 1.00 98.00 245 GLU A C 1
ATOM 1898 O O . GLU A 1 245 ? 10.177 -1.480 2.456 1.00 98.00 245 GLU A O 1
ATOM 1903 N N . VAL A 1 246 ? 10.043 -0.861 0.291 1.00 98.00 246 VAL A N 1
ATOM 1904 C CA . VAL A 1 246 ? 8.642 -0.417 0.336 1.00 98.00 246 VAL A CA 1
ATOM 1905 C C . VAL A 1 246 ? 7.714 -1.584 0.662 1.00 98.00 246 VAL A C 1
ATOM 1907 O O . VAL A 1 246 ? 6.873 -1.455 1.551 1.00 98.00 246 VAL A O 1
ATOM 1910 N N . ASP A 1 247 ? 7.894 -2.741 0.024 1.00 97.88 247 ASP A N 1
ATOM 1911 C CA . ASP A 1 247 ? 7.097 -3.937 0.313 1.00 97.88 247 ASP A CA 1
ATOM 1912 C C . ASP A 1 247 ? 7.301 -4.402 1.761 1.00 97.88 247 ASP A C 1
ATOM 1914 O O . ASP A 1 247 ? 6.339 -4.698 2.472 1.00 97.88 247 ASP A O 1
ATOM 1918 N N . LYS A 1 248 ? 8.542 -4.376 2.260 1.00 98.12 248 LYS A N 1
ATOM 1919 C CA . LYS A 1 248 ? 8.847 -4.695 3.660 1.00 98.12 248 LYS A CA 1
ATOM 1920 C C . LYS A 1 248 ? 8.208 -3.698 4.629 1.00 98.12 248 LYS A C 1
ATOM 1922 O O . LYS A 1 248 ? 7.710 -4.103 5.680 1.00 98.12 248 LYS A O 1
ATOM 1927 N N . ALA A 1 249 ? 8.225 -2.405 4.311 1.00 97.44 249 ALA A N 1
ATOM 1928 C CA . ALA A 1 249 ? 7.565 -1.375 5.109 1.00 97.44 249 ALA A CA 1
ATOM 1929 C C . ALA A 1 249 ? 6.041 -1.564 5.114 1.00 97.44 249 ALA A C 1
ATOM 1931 O O . ALA A 1 249 ? 5.422 -1.485 6.175 1.00 97.44 249 ALA A O 1
ATOM 1932 N N . ARG A 1 250 ? 5.454 -1.909 3.964 1.00 98.19 250 ARG A N 1
ATOM 1933 C CA . ARG A 1 250 ? 4.028 -2.215 3.824 1.00 98.19 250 ARG A CA 1
ATOM 1934 C C . ARG A 1 250 ? 3.615 -3.415 4.673 1.00 98.19 250 ARG A C 1
ATOM 1936 O O . ARG A 1 250 ? 2.632 -3.314 5.401 1.00 98.19 250 ARG A O 1
ATOM 1943 N N . SER A 1 251 ? 4.376 -4.510 4.647 1.00 97.81 251 SER A N 1
ATOM 1944 C CA . SER A 1 251 ? 4.102 -5.684 5.488 1.00 97.81 251 SER A CA 1
ATOM 1945 C C . SER A 1 251 ? 4.168 -5.347 6.980 1.00 97.81 251 SER A C 1
ATOM 1947 O O . SER A 1 251 ? 3.281 -5.731 7.736 1.00 97.81 251 SER A O 1
ATOM 1949 N N . ARG A 1 252 ? 5.158 -4.551 7.414 1.00 97.75 252 ARG A N 1
ATOM 1950 C CA . ARG A 1 252 ? 5.238 -4.087 8.813 1.00 97.75 252 ARG A CA 1
ATOM 1951 C C . ARG A 1 252 ? 4.050 -3.210 9.211 1.00 97.75 252 ARG A C 1
ATOM 1953 O O . ARG A 1 252 ? 3.572 -3.327 10.336 1.00 97.75 252 ARG A O 1
ATOM 1960 N N . ALA A 1 253 ? 3.581 -2.340 8.315 1.00 96.75 253 ALA A N 1
ATOM 1961 C CA . ALA A 1 253 ? 2.397 -1.520 8.560 1.00 96.75 253 ALA A CA 1
ATOM 1962 C C . ALA A 1 253 ? 1.142 -2.395 8.720 1.00 96.75 253 ALA A C 1
ATOM 1964 O O . ALA A 1 253 ? 0.412 -2.230 9.691 1.00 96.75 253 ALA A O 1
ATOM 1965 N N . GLN A 1 254 ? 0.954 -3.393 7.850 1.00 97.88 254 GLN A N 1
ATOM 1966 C CA . GLN A 1 254 ? -0.148 -4.357 7.961 1.00 97.88 254 GLN A CA 1
ATOM 1967 C C . GLN A 1 254 ? -0.090 -5.169 9.263 1.00 97.88 254 GLN A C 1
ATOM 1969 O O . GLN A 1 254 ? -1.113 -5.372 9.914 1.00 97.88 254 GLN A O 1
ATOM 1974 N N . GLU A 1 255 ? 1.098 -5.606 9.690 1.00 97.94 255 GLU A N 1
ATOM 1975 C CA . GLU A 1 255 ? 1.279 -6.281 10.981 1.00 97.94 255 GLU A CA 1
ATOM 1976 C C . GLU A 1 255 ? 0.945 -5.366 12.170 1.00 97.94 255 GLU A C 1
ATOM 1978 O O . GLU A 1 255 ? 0.352 -5.817 13.154 1.00 97.94 255 GLU A O 1
ATOM 1983 N N . ALA A 1 256 ? 1.320 -4.086 12.100 1.00 97.31 256 ALA A N 1
ATOM 1984 C CA . ALA A 1 256 ? 1.001 -3.102 13.130 1.00 97.31 256 ALA A CA 1
ATOM 1985 C C . ALA A 1 256 ? -0.508 -2.814 13.190 1.00 97.31 256 ALA A C 1
ATOM 1987 O O . ALA A 1 256 ? -1.078 -2.798 14.280 1.00 97.31 256 ALA A O 1
ATOM 1988 N N . GLU A 1 257 ? -1.169 -2.667 12.040 1.00 97.56 257 GLU A N 1
ATOM 1989 C CA . GLU A 1 257 ? -2.625 -2.532 11.950 1.00 97.56 257 GLU A CA 1
ATOM 1990 C C . GLU A 1 257 ? -3.334 -3.766 12.512 1.00 97.56 257 GLU A C 1
ATOM 1992 O O . GLU A 1 257 ? -4.245 -3.629 13.328 1.00 97.56 257 GLU A O 1
ATOM 1997 N N . ALA A 1 258 ? -2.880 -4.976 12.170 1.00 98.00 258 ALA A N 1
ATOM 1998 C CA . ALA A 1 258 ? -3.435 -6.209 12.720 1.00 98.00 258 ALA A CA 1
ATOM 1999 C C . ALA A 1 258 ? -3.336 -6.234 14.255 1.00 98.00 258 ALA A C 1
ATOM 2001 O O . ALA A 1 258 ? -4.341 -6.465 14.929 1.00 98.00 258 ALA A O 1
ATOM 2002 N N . LYS A 1 259 ? -2.169 -5.902 14.826 1.00 98.06 259 LYS A N 1
ATOM 2003 C CA . LYS A 1 259 ? -1.992 -5.787 16.287 1.00 98.06 259 LYS A CA 1
ATOM 2004 C C . LYS A 1 259 ? -2.908 -4.728 16.898 1.00 98.06 259 LYS A C 1
ATOM 2006 O O . LYS A 1 259 ? -3.515 -4.972 17.934 1.00 98.06 259 LYS A O 1
ATOM 2011 N N . LEU A 1 260 ? -3.058 -3.580 16.243 1.00 97.62 260 LEU A N 1
ATOM 2012 C CA . LEU A 1 260 ? -3.949 -2.514 16.691 1.00 97.62 260 LEU A CA 1
ATOM 2013 C C . LEU A 1 260 ? -5.410 -2.986 16.710 1.00 97.62 260 LEU A C 1
ATOM 2015 O O . LEU A 1 260 ? -6.117 -2.732 17.683 1.00 97.62 260 LEU A O 1
ATOM 2019 N N . THR A 1 261 ? -5.865 -3.716 15.687 1.00 97.56 261 THR A N 1
ATOM 2020 C CA . THR A 1 261 ? -7.230 -4.274 15.669 1.00 97.56 261 THR A CA 1
ATOM 2021 C C . THR A 1 261 ? -7.462 -5.307 16.769 1.00 97.56 261 THR A C 1
ATOM 2023 O O . THR A 1 261 ? -8.550 -5.334 17.342 1.00 97.56 261 THR A O 1
ATOM 2026 N N . VAL A 1 262 ? -6.459 -6.130 17.094 1.00 98.25 262 VAL A N 1
ATOM 2027 C CA . VAL A 1 262 ? -6.532 -7.084 18.210 1.00 98.25 262 VAL A CA 1
ATOM 2028 C C . VAL A 1 262 ? -6.619 -6.334 19.536 1.00 98.25 262 VAL A C 1
ATOM 2030 O O . VAL A 1 262 ? -7.566 -6.561 20.282 1.00 98.25 262 VAL A O 1
ATOM 2033 N N . ASN A 1 263 ? -5.731 -5.367 19.777 1.00 98.06 263 ASN A N 1
ATOM 2034 C CA . ASN A 1 263 ? -5.754 -4.559 20.998 1.00 98.06 263 ASN A CA 1
ATOM 2035 C C . ASN A 1 263 ? -7.083 -3.810 21.167 1.00 98.06 263 ASN A C 1
ATOM 2037 O O . ASN A 1 263 ? -7.620 -3.768 22.267 1.00 98.06 263 ASN A O 1
ATOM 2041 N N . LYS A 1 264 ? -7.645 -3.242 20.089 1.00 98.19 264 LYS A N 1
ATOM 2042 C CA . LYS A 1 264 ? -8.973 -2.604 20.127 1.00 98.19 264 LYS A CA 1
ATOM 2043 C C . LYS A 1 264 ? -10.044 -3.574 20.619 1.00 98.19 264 LYS A C 1
ATOM 2045 O O . LYS A 1 264 ? -10.733 -3.260 21.579 1.00 98.19 264 LYS A O 1
ATOM 2050 N N . LYS A 1 265 ? -10.113 -4.775 20.034 1.00 98.06 265 LYS A N 1
ATOM 2051 C CA . LYS A 1 265 ? -11.055 -5.816 20.472 1.00 98.06 265 LYS A CA 1
ATOM 2052 C C . LYS A 1 265 ? -10.829 -6.213 21.930 1.00 98.06 265 LYS A C 1
ATOM 2054 O O . LYS A 1 265 ? -11.790 -6.391 22.667 1.00 98.06 265 LYS A O 1
ATOM 2059 N N . GLU A 1 266 ? -9.579 -6.341 22.366 1.00 98.12 266 GLU A N 1
ATOM 2060 C CA . GLU A 1 266 ? -9.266 -6.636 23.767 1.00 98.12 266 GLU A CA 1
ATOM 2061 C C . GLU A 1 266 ? -9.774 -5.530 24.702 1.00 98.12 266 GLU A C 1
ATOM 2063 O O . GLU A 1 266 ? -10.430 -5.834 25.699 1.00 98.12 266 GLU A O 1
ATOM 2068 N N . TYR A 1 267 ? -9.555 -4.256 24.364 1.00 97.81 267 TYR A N 1
ATOM 2069 C CA . TYR A 1 267 ? -10.089 -3.129 25.132 1.00 97.81 267 TYR A CA 1
ATOM 2070 C C . TYR A 1 267 ? -11.616 -3.088 25.137 1.00 97.81 267 TYR A C 1
ATOM 2072 O O . TYR A 1 267 ? -12.190 -2.871 26.203 1.00 97.81 267 TYR A O 1
ATOM 2080 N N . ASP A 1 268 ? -12.269 -3.365 24.009 1.00 98.06 268 ASP A N 1
ATOM 2081 C CA . ASP A 1 268 ? -13.729 -3.451 23.931 1.00 98.06 268 ASP A CA 1
ATOM 2082 C C . ASP A 1 268 ? -14.254 -4.548 24.870 1.00 98.06 268 ASP A C 1
ATOM 2084 O O . ASP A 1 268 ? -15.121 -4.286 25.702 1.00 98.06 268 ASP A O 1
ATOM 2088 N N . THR A 1 269 ? -13.651 -5.744 24.857 1.00 98.12 269 THR A N 1
ATOM 2089 C CA . THR A 1 269 ? -14.052 -6.825 25.779 1.00 98.12 269 THR A CA 1
ATOM 2090 C C . THR A 1 269 ? -13.781 -6.492 27.247 1.00 98.12 269 THR A C 1
ATOM 2092 O O . THR A 1 269 ? -14.544 -6.892 28.128 1.00 98.12 269 THR A O 1
ATOM 2095 N N . MET A 1 270 ? -12.699 -5.767 27.551 1.00 97.31 270 MET A N 1
ATOM 2096 C CA . MET A 1 270 ? -12.420 -5.301 28.912 1.00 97.31 270 MET A CA 1
ATOM 2097 C C . MET A 1 270 ? -13.439 -4.254 29.362 1.00 97.31 270 MET A C 1
ATOM 2099 O O . MET A 1 270 ? -13.867 -4.277 30.517 1.00 97.31 270 MET A O 1
ATOM 2103 N N . LEU A 1 271 ? -13.851 -3.367 28.458 1.00 98.00 271 LEU A N 1
ATOM 2104 C CA . LEU A 1 271 ? -14.851 -2.340 28.709 1.00 98.00 271 LEU A CA 1
ATOM 2105 C C . LEU A 1 271 ? -16.235 -2.962 28.926 1.00 98.00 271 LEU A C 1
ATOM 2107 O O . LEU A 1 271 ? -16.892 -2.621 29.909 1.00 98.00 271 LEU A O 1
ATOM 2111 N N . GLU A 1 272 ? -16.642 -3.924 28.097 1.00 97.56 272 GLU A N 1
ATOM 2112 C CA . GLU A 1 272 ? -17.876 -4.701 28.283 1.00 97.56 272 GLU A CA 1
ATOM 2113 C C . GLU A 1 272 ? -17.885 -5.412 29.642 1.00 97.56 272 GLU A C 1
ATOM 2115 O O . GLU A 1 272 ? -18.809 -5.220 30.434 1.00 97.56 272 GLU A O 1
ATOM 2120 N N . LYS A 1 273 ? -16.808 -6.131 29.989 1.00 98.12 273 LYS A N 1
ATOM 2121 C CA . LYS A 1 273 ? -16.673 -6.781 31.306 1.00 98.12 273 LYS A CA 1
ATOM 2122 C C . LYS A 1 273 ? -16.724 -5.784 32.461 1.00 98.12 273 LYS A C 1
ATOM 2124 O O . LYS A 1 273 ? -17.319 -6.064 33.500 1.00 98.12 273 LYS A O 1
ATOM 2129 N N . ALA A 1 274 ? -16.097 -4.616 32.321 1.00 97.69 274 ALA A N 1
ATOM 2130 C CA . ALA A 1 274 ? -16.144 -3.577 33.345 1.00 97.69 274 ALA A CA 1
ATOM 2131 C C . ALA A 1 274 ? -17.567 -3.022 33.524 1.00 97.69 274 ALA A C 1
ATOM 2133 O O . ALA A 1 274 ? -17.993 -2.805 34.661 1.00 97.69 274 ALA A O 1
ATOM 2134 N N . GLN A 1 275 ? -18.313 -2.842 32.429 1.00 97.56 275 GLN A N 1
ATOM 2135 C CA . GLN A 1 275 ? -19.716 -2.428 32.459 1.00 97.56 275 GLN A CA 1
ATOM 2136 C C . GLN A 1 275 ? -20.616 -3.493 33.093 1.00 97.56 275 GLN A C 1
ATOM 2138 O O . GLN A 1 275 ? -21.451 -3.156 33.932 1.00 97.56 275 GLN A O 1
ATOM 2143 N N . GLU A 1 276 ? -20.440 -4.767 32.745 1.00 97.88 276 GLU A N 1
ATOM 2144 C CA . GLU A 1 276 ? -21.156 -5.884 33.372 1.00 97.88 276 GLU A CA 1
ATOM 2145 C C . GLU A 1 276 ? -20.879 -5.940 34.878 1.00 97.88 276 GLU A C 1
ATOM 2147 O O . GLU A 1 276 ? -21.812 -5.931 35.681 1.00 97.88 276 GLU A O 1
ATOM 2152 N N . ASN A 1 277 ? -19.610 -5.866 35.283 1.00 97.88 277 ASN A N 1
ATOM 2153 C CA . ASN A 1 277 ? -19.220 -5.842 36.693 1.00 97.88 277 ASN A CA 1
ATOM 2154 C C . ASN A 1 277 ? -19.758 -4.613 37.444 1.00 97.88 277 ASN A C 1
ATOM 2156 O O . ASN 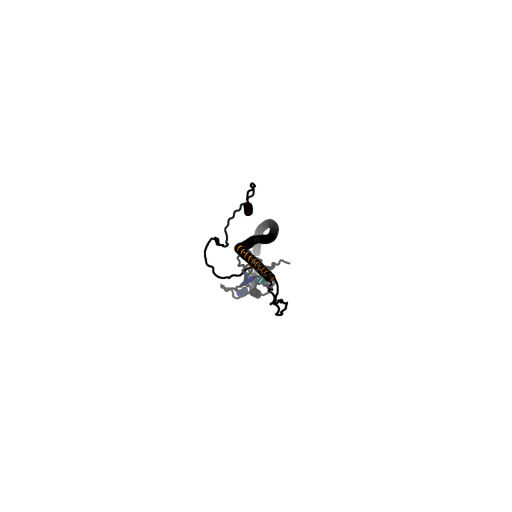A 1 277 ? -20.002 -4.680 38.649 1.00 97.88 277 ASN A O 1
ATOM 2160 N N . ALA A 1 278 ? -19.905 -3.465 36.778 1.00 97.12 278 ALA A N 1
ATOM 2161 C CA . ALA A 1 278 ? -20.530 -2.287 37.373 1.00 97.12 278 ALA A CA 1
ATOM 2162 C C . ALA A 1 278 ? -22.038 -2.497 37.579 1.00 97.12 278 ALA A C 1
ATOM 2164 O O . ALA A 1 278 ? -22.546 -2.179 38.651 1.00 97.12 278 ALA A O 1
ATOM 2165 N N . LYS A 1 279 ? -22.738 -3.088 36.601 1.00 97.94 279 LYS A N 1
ATOM 2166 C CA . LYS A 1 279 ? -24.164 -3.437 36.720 1.00 97.94 279 LYS A CA 1
ATOM 2167 C C . LYS A 1 279 ? -24.413 -4.435 37.849 1.00 97.94 279 LYS A C 1
ATOM 2169 O O . LYS A 1 279 ? -25.338 -4.232 38.625 1.00 97.94 279 LYS A O 1
ATOM 2174 N N . VAL A 1 280 ? -23.573 -5.466 37.974 1.00 97.88 280 VAL A N 1
ATOM 2175 C CA . VAL A 1 280 ? -23.669 -6.446 39.070 1.00 97.88 280 VAL A CA 1
ATOM 2176 C C . VAL A 1 280 ? -23.484 -5.763 40.423 1.00 97.88 280 VAL A C 1
ATOM 2178 O O . VAL A 1 280 ? -24.331 -5.918 41.294 1.00 97.88 280 VAL A O 1
ATOM 2181 N N . ARG A 1 281 ? -22.451 -4.924 40.581 1.00 97.19 281 ARG A N 1
ATOM 2182 C CA . ARG A 1 281 ? -22.231 -4.171 41.829 1.00 97.19 281 ARG A CA 1
ATOM 2183 C C . ARG A 1 281 ? -23.390 -3.235 42.178 1.00 97.19 281 ARG A C 1
ATOM 2185 O O . ARG A 1 281 ? -23.714 -3.090 43.353 1.00 97.19 281 ARG A O 1
ATOM 2192 N N . LEU A 1 282 ? -24.012 -2.602 41.181 1.00 97.00 282 LEU A N 1
ATOM 2193 C CA . LEU A 1 282 ? -25.207 -1.784 41.396 1.00 97.00 282 LEU A CA 1
ATOM 2194 C C . LEU A 1 282 ? -26.393 -2.636 41.857 1.00 97.00 282 LEU A C 1
ATOM 2196 O O . LEU A 1 282 ? -27.025 -2.278 42.844 1.00 97.00 282 LEU A O 1
ATOM 2200 N N . ALA A 1 283 ? -26.644 -3.777 41.213 1.00 97.12 283 ALA A N 1
ATOM 2201 C CA . ALA A 1 283 ? -27.716 -4.690 41.606 1.00 97.12 283 ALA A CA 1
ATOM 2202 C C . ALA A 1 283 ? -27.511 -5.253 43.026 1.00 97.12 283 ALA A C 1
ATOM 2204 O O . ALA A 1 283 ? -28.450 -5.285 43.816 1.00 97.12 283 ALA A O 1
ATOM 2205 N N . GLU A 1 284 ? -26.282 -5.637 43.383 1.00 97.31 284 GLU A N 1
ATOM 2206 C CA . GLU A 1 284 ? -25.933 -6.089 44.738 1.00 97.31 284 GLU A CA 1
ATOM 2207 C C . GLU A 1 284 ? -26.155 -4.986 45.783 1.00 97.31 284 GLU A C 1
ATOM 2209 O O . GLU A 1 284 ? -26.679 -5.244 46.867 1.00 97.31 284 GLU A O 1
ATOM 2214 N N . HIS A 1 285 ? -25.781 -3.746 45.464 1.00 97.75 285 HIS A N 1
ATOM 2215 C CA . HIS A 1 285 ? -26.003 -2.603 46.345 1.00 97.75 285 HIS A CA 1
ATOM 2216 C C . HIS A 1 285 ? -27.497 -2.271 46.493 1.00 97.75 285 HIS A C 1
ATOM 2218 O O . HIS A 1 285 ? -27.967 -2.028 47.604 1.00 97.75 285 HIS A O 1
ATOM 2224 N N . GLU A 1 286 ? -28.271 -2.307 45.406 1.00 97.38 286 GLU A N 1
ATOM 2225 C CA . GLU A 1 286 ? -29.732 -2.168 45.450 1.00 97.38 286 GLU A CA 1
ATOM 2226 C C . GLU A 1 286 ? -30.374 -3.267 46.309 1.00 97.38 286 GLU A C 1
ATOM 2228 O O . GLU A 1 286 ? -31.227 -2.972 47.147 1.00 97.38 286 GLU A O 1
ATOM 2233 N N . GLU A 1 287 ? -29.925 -4.520 46.183 1.00 97.25 287 GLU A N 1
ATOM 2234 C CA . GLU A 1 287 ? -30.394 -5.629 47.017 1.00 97.25 287 GLU A CA 1
ATOM 2235 C C . GLU A 1 287 ? -30.084 -5.395 48.506 1.00 97.25 287 GLU A C 1
ATOM 2237 O O . GLU A 1 287 ? -30.933 -5.646 49.366 1.00 97.25 287 GLU A O 1
ATOM 2242 N N . GLN A 1 288 ? -28.893 -4.882 48.830 1.00 97.00 288 GLN A N 1
ATOM 2243 C CA . GLN A 1 288 ? -28.524 -4.520 50.203 1.00 97.00 288 GLN A CA 1
ATOM 2244 C C . GLN A 1 288 ? -29.428 -3.415 50.759 1.00 97.00 288 GLN A C 1
ATOM 2246 O O . GLN A 1 288 ? -29.962 -3.570 51.858 1.00 97.00 288 GLN A O 1
ATOM 2251 N N . LEU A 1 289 ? -29.676 -2.350 49.992 1.00 97.19 289 LEU A N 1
ATOM 2252 C CA . LEU A 1 289 ? -30.580 -1.270 50.398 1.00 97.19 289 LEU A CA 1
ATOM 2253 C C . LEU A 1 289 ? -32.011 -1.769 50.623 1.00 97.19 289 LEU A C 1
ATOM 2255 O O . LEU A 1 289 ? -32.656 -1.379 51.597 1.00 97.19 289 LEU A O 1
ATOM 2259 N N . VAL A 1 290 ? -32.512 -2.661 49.763 1.00 97.62 290 VAL A N 1
ATOM 2260 C CA . VAL A 1 290 ? -33.832 -3.284 49.943 1.00 97.62 290 VAL A CA 1
ATOM 2261 C C . VAL A 1 290 ? -33.864 -4.129 51.218 1.00 97.62 290 VAL A C 1
ATOM 2263 O O . VAL A 1 290 ? -34.822 -4.032 51.985 1.00 97.62 290 VAL A O 1
ATOM 2266 N N . LYS A 1 291 ? -32.815 -4.913 51.502 1.00 97.50 291 LYS A N 1
ATOM 2267 C CA . LYS A 1 291 ? -32.708 -5.697 52.745 1.00 97.50 291 LYS A CA 1
ATOM 2268 C C . LYS A 1 291 ? -32.690 -4.808 53.988 1.00 97.50 291 LYS A C 1
ATOM 2270 O O . LYS A 1 291 ? -33.405 -5.097 54.947 1.00 97.50 291 LYS A O 1
ATOM 2275 N N . GLU A 1 292 ? -31.909 -3.730 53.986 1.00 97.12 292 GLU A N 1
ATOM 2276 C CA . GLU A 1 292 ? -31.856 -2.779 55.103 1.00 97.12 292 GLU A CA 1
ATOM 2277 C C . GLU A 1 292 ? -33.186 -2.043 55.293 1.00 97.12 292 GLU A C 1
ATOM 2279 O O . GLU A 1 292 ? -33.657 -1.900 56.424 1.00 97.12 292 GLU A O 1
ATOM 2284 N N . SER A 1 293 ? -33.833 -1.648 54.194 1.00 97.12 293 SER A N 1
ATOM 2285 C CA . SER A 1 293 ? -35.160 -1.033 54.210 1.00 97.12 293 SER A CA 1
ATOM 2286 C C . SER A 1 293 ? -36.213 -1.979 54.790 1.00 97.12 293 SER A C 1
ATOM 2288 O O . SER A 1 293 ? -36.917 -1.608 55.729 1.00 97.12 293 SER A O 1
ATOM 2290 N N . ASN A 1 294 ? -36.259 -3.235 54.334 1.00 97.38 294 ASN A N 1
ATOM 2291 C CA . ASN A 1 294 ? -37.167 -4.251 54.872 1.00 97.38 294 ASN A CA 1
ATOM 2292 C C . ASN A 1 294 ? -36.920 -4.492 56.366 1.00 97.38 294 ASN A C 1
ATOM 2294 O O . ASN A 1 294 ? -37.867 -4.492 57.150 1.00 97.38 294 ASN A O 1
ATOM 2298 N N . ARG A 1 295 ? -35.654 -4.594 56.792 1.00 97.56 295 ARG A N 1
ATOM 2299 C CA . ARG A 1 295 ? -35.293 -4.731 58.212 1.00 97.56 295 ARG A CA 1
ATOM 2300 C C . ARG A 1 295 ? -35.746 -3.524 59.042 1.00 97.56 295 ARG A C 1
ATOM 2302 O O . ARG A 1 295 ? -36.183 -3.680 60.182 1.00 97.56 295 ARG A O 1
ATOM 2309 N N . SER A 1 296 ? -35.646 -2.317 58.486 1.00 97.69 296 SER A N 1
ATOM 2310 C CA . SER A 1 296 ? -36.142 -1.090 59.117 1.00 97.69 296 SER A CA 1
ATOM 2311 C C . SER A 1 296 ? -37.669 -1.100 59.251 1.00 97.69 296 SER A C 1
ATOM 2313 O O . SER A 1 296 ? -38.191 -0.821 60.332 1.00 97.69 296 SER A O 1
ATOM 2315 N N . ILE A 1 297 ? -38.385 -1.502 58.195 1.00 96.62 297 ILE A N 1
ATOM 2316 C CA . ILE A 1 297 ? -39.849 -1.642 58.184 1.00 96.62 297 ILE A CA 1
ATOM 2317 C C . ILE A 1 297 ? -40.307 -2.679 59.215 1.00 96.62 297 ILE A C 1
ATOM 2319 O O . ILE A 1 297 ? -41.220 -2.404 59.989 1.00 96.62 297 ILE A O 1
ATOM 2323 N N . GLU A 1 298 ? -39.664 -3.844 59.280 1.00 96.62 298 GLU A N 1
ATOM 2324 C CA . GLU A 1 298 ? -39.960 -4.879 60.277 1.00 96.62 298 GLU A CA 1
ATOM 2325 C C . GLU A 1 298 ? -39.771 -4.359 61.705 1.00 96.62 298 GLU A C 1
ATOM 2327 O O . GLU A 1 298 ? -40.656 -4.517 62.546 1.00 96.62 298 GLU A O 1
ATOM 2332 N N . ASN A 1 299 ? -38.664 -3.663 61.982 1.00 97.56 299 ASN A N 1
ATOM 2333 C CA . ASN A 1 299 ? -38.424 -3.056 63.291 1.00 97.56 299 ASN A CA 1
ATOM 2334 C C . ASN A 1 299 ? -39.472 -1.986 63.640 1.00 97.56 299 ASN A C 1
ATOM 2336 O O . ASN A 1 299 ? -39.951 -1.936 64.777 1.00 97.56 299 ASN A O 1
ATOM 2340 N N . ALA A 1 300 ? -39.846 -1.140 62.676 1.00 96.56 300 ALA A N 1
ATOM 2341 C CA . ALA A 1 300 ? -40.886 -0.132 62.851 1.00 96.56 300 ALA A CA 1
ATOM 2342 C C . ALA A 1 300 ? -42.256 -0.776 63.120 1.00 96.56 300 ALA A C 1
ATOM 2344 O O . ALA A 1 300 ? -42.956 -0.346 64.039 1.00 96.56 300 ALA A O 1
ATOM 2345 N N . ASN A 1 301 ? -42.598 -1.844 62.395 1.00 97.38 301 ASN A N 1
ATOM 2346 C CA . ASN A 1 301 ? -43.816 -2.625 62.607 1.00 97.38 301 ASN A CA 1
ATOM 2347 C C . ASN A 1 301 ? -43.827 -3.270 63.994 1.00 97.38 301 ASN A C 1
ATOM 2349 O O . ASN A 1 301 ? -44.792 -3.092 64.728 1.00 97.38 301 ASN A O 1
ATOM 2353 N N . MET A 1 302 ? -42.737 -3.914 64.415 1.00 97.12 302 MET A N 1
ATOM 2354 C CA . MET A 1 302 ? -42.616 -4.497 65.757 1.00 97.12 302 MET A CA 1
ATOM 2355 C C . MET A 1 302 ? -42.789 -3.448 66.864 1.00 97.12 302 MET A C 1
ATOM 2357 O O . MET A 1 302 ? -43.433 -3.701 67.885 1.00 97.12 302 MET A O 1
ATOM 2361 N N . LEU A 1 303 ? -42.229 -2.246 66.690 1.00 96.56 303 LEU A N 1
ATOM 2362 C CA . LEU A 1 303 ? -42.419 -1.143 67.635 1.00 96.56 303 LEU A CA 1
ATOM 2363 C C . LEU A 1 303 ? -43.861 -0.622 67.634 1.00 96.56 303 LEU A C 1
ATOM 2365 O O . LEU A 1 303 ? -44.400 -0.336 68.706 1.00 96.56 303 LEU A O 1
ATOM 2369 N N . ALA A 1 304 ? -44.487 -0.506 66.462 1.00 95.88 304 ALA A N 1
ATOM 2370 C CA . ALA A 1 304 ? -45.883 -0.107 66.330 1.00 95.88 304 ALA A CA 1
ATOM 2371 C C . ALA A 1 304 ? -46.828 -1.137 66.969 1.00 95.88 304 ALA A C 1
ATOM 2373 O O . ALA A 1 304 ? -47.717 -0.753 67.725 1.00 95.88 304 ALA A O 1
ATOM 2374 N N . GLU A 1 305 ? -46.590 -2.432 66.755 1.00 95.62 305 GLU A N 1
ATOM 2375 C CA . GLU A 1 305 ? -47.341 -3.530 67.369 1.00 95.62 305 GLU A CA 1
ATOM 2376 C C . GLU A 1 305 ? -47.204 -3.527 68.892 1.00 95.62 305 GLU A C 1
ATOM 2378 O O . GLU A 1 305 ? -48.216 -3.583 69.586 1.00 95.62 305 GLU A O 1
ATOM 2383 N N . ARG A 1 306 ? -45.989 -3.353 69.434 1.00 96.38 306 ARG A N 1
ATOM 2384 C CA . ARG A 1 306 ? -45.796 -3.209 70.890 1.00 96.38 306 ARG A CA 1
ATOM 2385 C C . ARG A 1 306 ? -46.526 -1.995 71.459 1.00 96.38 306 ARG A C 1
ATOM 2387 O O . ARG A 1 306 ? -47.078 -2.072 72.552 1.00 96.38 306 ARG A O 1
ATOM 2394 N N . ARG A 1 307 ? -46.517 -0.854 70.758 1.00 96.06 307 ARG A N 1
ATOM 2395 C CA . ARG A 1 307 ? -47.263 0.343 71.189 1.00 96.06 307 ARG A CA 1
ATOM 2396 C C . ARG A 1 307 ? -48.768 0.089 71.168 1.00 96.06 307 ARG A C 1
ATOM 2398 O O . ARG A 1 307 ? -49.442 0.440 72.130 1.00 96.06 307 ARG A O 1
ATOM 2405 N N . ALA A 1 308 ? -49.277 -0.547 70.116 1.00 95.50 308 ALA A N 1
ATOM 2406 C CA . ALA A 1 308 ? -50.684 -0.911 70.007 1.00 95.50 308 ALA A CA 1
ATOM 2407 C C . ALA A 1 308 ? -51.105 -1.906 71.100 1.00 95.50 308 ALA A C 1
ATOM 2409 O O . ALA A 1 308 ? -52.149 -1.711 71.711 1.00 95.50 308 ALA A O 1
ATOM 2410 N N . GLN A 1 309 ? -50.280 -2.916 71.397 1.00 95.88 309 GLN A N 1
ATOM 2411 C CA . GLN A 1 309 ? -50.507 -3.858 72.500 1.00 95.88 309 GLN A CA 1
ATOM 2412 C C . GLN A 1 309 ? -50.579 -3.139 73.846 1.00 95.88 309 GLN A C 1
ATOM 2414 O O . GLN A 1 309 ? -51.560 -3.310 74.556 1.00 95.88 309 GLN A O 1
ATOM 2419 N N . LYS A 1 310 ? -49.624 -2.252 74.155 1.00 96.25 310 LYS A N 1
ATOM 2420 C CA . LYS A 1 310 ? -49.661 -1.455 75.393 1.00 96.25 310 LYS A CA 1
ATOM 2421 C C . LYS A 1 310 ? -50.918 -0.594 75.513 1.00 96.25 310 LYS A C 1
ATOM 2423 O O . LYS A 1 310 ? -51.476 -0.489 76.597 1.00 96.25 310 LYS A O 1
ATOM 2428 N N . LEU A 1 311 ? -51.362 0.032 74.420 1.00 95.31 311 LEU A N 1
ATOM 2429 C CA . LEU A 1 311 ? -52.599 0.821 74.416 1.00 95.31 311 LEU A CA 1
ATOM 2430 C C . LEU A 1 311 ? -53.841 -0.059 74.604 1.00 95.31 311 LEU A C 1
ATOM 2432 O O . LEU A 1 311 ? -54.755 0.337 75.319 1.00 95.31 311 LEU A O 1
ATOM 2436 N N . LEU A 1 312 ? -53.871 -1.249 73.996 1.00 95.38 312 LEU A N 1
ATOM 2437 C CA . LEU A 1 312 ? -54.951 -2.220 74.183 1.00 95.38 312 LEU A CA 1
ATOM 2438 C C . LEU A 1 312 ? -54.992 -2.764 75.615 1.00 95.38 312 LEU A C 1
ATOM 2440 O O . LEU A 1 312 ? -56.070 -2.840 76.190 1.00 95.38 312 LEU A O 1
ATOM 2444 N N . GLU A 1 313 ? -53.843 -3.104 76.199 1.00 95.50 313 GLU A N 1
ATOM 2445 C CA . GLU A 1 313 ? -53.725 -3.539 77.596 1.00 95.50 313 GLU A CA 1
ATOM 2446 C C . GLU A 1 313 ? -54.148 -2.430 78.561 1.00 95.50 313 GLU A C 1
ATOM 2448 O O . GLU A 1 313 ? -54.925 -2.686 79.477 1.00 95.50 313 GLU A O 1
ATOM 2453 N N . ALA A 1 314 ? -53.709 -1.189 78.325 1.00 95.19 314 ALA A N 1
ATOM 2454 C CA . ALA A 1 314 ? -54.131 -0.037 79.115 1.00 95.19 314 ALA A CA 1
ATOM 2455 C C . ALA A 1 314 ? -55.653 0.159 79.043 1.00 95.19 314 ALA A C 1
ATOM 2457 O O . ALA A 1 314 ? -56.299 0.228 80.085 1.00 95.19 314 ALA A O 1
ATOM 2458 N N . ALA A 1 315 ? -56.240 0.149 77.841 1.00 95.31 315 ALA A N 1
ATOM 2459 C CA . ALA A 1 315 ? -57.686 0.265 77.658 1.00 95.31 315 ALA A CA 1
ATOM 2460 C C . ALA A 1 315 ? -58.460 -0.902 78.300 1.00 95.31 315 ALA A C 1
ATOM 2462 O O . ALA A 1 315 ? -59.511 -0.686 78.899 1.00 95.31 315 ALA A O 1
ATOM 2463 N N . ALA A 1 316 ? -57.941 -2.132 78.219 1.00 94.88 316 ALA A N 1
ATOM 2464 C CA . ALA A 1 316 ? -58.535 -3.294 78.876 1.00 94.88 316 ALA A CA 1
ATOM 2465 C C . ALA A 1 316 ? -58.478 -3.168 80.406 1.00 94.88 316 ALA A C 1
ATOM 2467 O O . ALA A 1 316 ? -59.485 -3.394 81.071 1.00 94.88 316 ALA A O 1
ATOM 2468 N N . SER A 1 317 ? -57.336 -2.747 80.958 1.00 95.19 317 SER A N 1
ATOM 2469 C CA . SER A 1 317 ? -57.177 -2.516 82.398 1.00 95.19 317 SER A CA 1
ATOM 2470 C C . SER A 1 317 ? -58.063 -1.376 82.903 1.00 95.19 317 SER A C 1
ATOM 2472 O O . SER A 1 317 ? -58.659 -1.488 83.968 1.00 95.19 317 SER A O 1
ATOM 2474 N N . GLU A 1 318 ? -58.218 -0.303 82.122 1.00 95.12 318 GLU A N 1
ATOM 2475 C CA . GLU A 1 318 ? -59.101 0.811 82.456 1.00 95.12 318 GLU A CA 1
ATOM 2476 C C . GLU A 1 318 ? -60.569 0.382 82.405 1.00 95.12 318 GLU A C 1
ATOM 2478 O O . GLU A 1 318 ? -61.319 0.690 83.327 1.00 95.12 318 GLU A O 1
ATOM 2483 N N . SER A 1 319 ? -60.969 -0.390 81.389 1.00 93.81 319 SER A N 1
ATOM 2484 C CA . SER A 1 319 ? -62.309 -0.977 81.309 1.00 93.81 319 SER A CA 1
ATOM 2485 C C . SER A 1 319 ? -62.589 -1.927 82.474 1.00 93.81 319 SER A C 1
ATOM 2487 O O . SER A 1 319 ? -63.700 -1.922 83.000 1.00 93.81 319 SER A O 1
ATOM 2489 N N . GLN A 1 320 ? -61.609 -2.738 82.881 1.00 94.38 320 GLN A N 1
ATOM 2490 C CA . GLN A 1 320 ? -61.738 -3.621 84.037 1.00 94.38 320 GLN A CA 1
ATOM 2491 C C . GLN A 1 320 ? -61.885 -2.806 85.325 1.00 94.38 320 GLN A C 1
ATOM 2493 O O . GLN A 1 320 ? -62.810 -3.051 86.090 1.00 94.38 320 GLN A O 1
ATOM 2498 N N . ARG A 1 321 ? -61.045 -1.785 85.520 1.00 94.19 321 ARG A N 1
ATOM 2499 C CA . ARG A 1 321 ? -61.123 -0.867 86.663 1.00 94.19 321 ARG A CA 1
ATOM 2500 C C . ARG A 1 321 ? -62.481 -0.171 86.734 1.00 94.19 321 ARG A C 1
ATOM 2502 O O . ARG A 1 321 ? -63.080 -0.126 87.796 1.00 94.19 321 ARG A O 1
ATOM 2509 N N . GLN A 1 322 ? -62.995 0.326 85.607 1.00 94.44 322 GLN A N 1
ATOM 2510 C CA . GLN A 1 322 ? -64.330 0.930 85.531 1.00 94.44 322 GLN A CA 1
ATOM 2511 C C . GLN A 1 322 ? -65.439 -0.076 85.878 1.00 94.44 322 GLN A C 1
ATOM 2513 O O . GLN A 1 322 ? -66.418 0.290 86.525 1.00 94.44 322 GLN A O 1
ATOM 2518 N N . HIS A 1 323 ? -65.301 -1.341 85.469 1.00 94.00 323 HIS A N 1
ATOM 2519 C CA . HIS A 1 323 ? -66.254 -2.394 85.822 1.00 94.00 323 HIS A CA 1
ATOM 2520 C C . HIS A 1 323 ? -66.198 -2.757 87.313 1.00 94.00 323 HIS A C 1
ATOM 2522 O O . HIS A 1 323 ? -67.242 -2.892 87.944 1.00 94.00 323 HIS A O 1
ATOM 2528 N N . GLU A 1 324 ? -65.001 -2.868 87.891 1.00 93.25 324 GLU A N 1
ATOM 2529 C CA . GLU A 1 324 ? -64.799 -3.084 89.329 1.00 93.25 324 GLU A CA 1
ATOM 2530 C C . GLU A 1 324 ? -65.356 -1.914 90.151 1.00 93.25 324 GLU A C 1
ATOM 2532 O O . GLU A 1 324 ? -66.098 -2.139 91.102 1.00 93.25 324 GLU A O 1
ATOM 2537 N N . GLU A 1 325 ? -65.093 -0.668 89.740 1.00 92.38 325 GLU A N 1
ATOM 2538 C CA . GLU A 1 325 ? -65.690 0.534 90.340 1.00 92.38 325 GLU A CA 1
ATOM 2539 C C . GLU A 1 325 ? -67.221 0.520 90.253 1.00 92.38 325 GLU A C 1
ATOM 2541 O O . GLU A 1 325 ? -67.896 0.908 91.204 1.00 92.38 325 GLU A O 1
ATOM 2546 N N . TYR A 1 326 ? -67.787 0.077 89.126 1.00 93.81 326 TYR A N 1
ATOM 2547 C CA . TYR A 1 326 ? -69.233 -0.072 88.970 1.00 93.81 326 TYR A CA 1
ATOM 2548 C C . TYR A 1 326 ? -69.805 -1.128 89.926 1.00 93.81 326 TYR A C 1
ATOM 2550 O O . TYR A 1 326 ? -70.799 -0.861 90.595 1.00 93.81 326 TYR A O 1
ATOM 2558 N N . LEU A 1 327 ? -69.168 -2.299 90.036 1.00 91.88 327 LEU A N 1
ATOM 2559 C CA . LEU A 1 327 ? -69.577 -3.347 90.977 1.00 91.88 327 LEU A CA 1
ATOM 2560 C C . LEU A 1 327 ? -69.453 -2.893 92.435 1.00 91.88 327 LEU A C 1
ATOM 2562 O O . LEU A 1 327 ? -70.321 -3.212 93.242 1.00 91.88 327 LEU A O 1
ATOM 2566 N N . GLN A 1 328 ? -68.405 -2.137 92.769 1.00 92.00 328 GLN A N 1
ATOM 2567 C CA . GLN A 1 328 ? -68.236 -1.563 94.098 1.00 92.00 328 GLN A CA 1
ATOM 2568 C C . GLN A 1 328 ? -69.348 -0.558 94.412 1.00 92.00 328 GLN A C 1
ATOM 2570 O O . GLN A 1 328 ? -69.971 -0.675 95.460 1.00 92.00 328 GLN A O 1
ATOM 2575 N N . LYS A 1 329 ? -69.649 0.376 93.501 1.00 91.62 329 LYS A N 1
ATOM 2576 C CA . LYS A 1 329 ? -70.770 1.315 93.675 1.00 91.62 329 LYS A CA 1
ATOM 2577 C C . LYS A 1 329 ? -72.101 0.590 93.832 1.00 91.62 329 LYS A C 1
ATOM 2579 O O . LYS A 1 329 ? -72.870 0.947 94.707 1.00 91.62 329 LYS A O 1
ATOM 2584 N N . LEU A 1 330 ? -72.345 -0.454 93.040 1.00 90.12 330 LEU A N 1
ATOM 2585 C CA . LEU A 1 330 ? -73.539 -1.289 93.174 1.00 90.12 330 LEU A CA 1
ATOM 2586 C C . LEU A 1 330 ? -73.602 -1.962 94.558 1.00 90.12 330 LEU A C 1
ATOM 2588 O O . LEU A 1 330 ? -74.662 -2.019 95.173 1.00 90.12 330 LEU A O 1
ATOM 2592 N N . ALA A 1 331 ? -72.470 -2.453 95.070 1.00 86.81 331 ALA A N 1
ATOM 2593 C CA . ALA A 1 331 ? -72.392 -3.026 96.410 1.00 86.81 331 ALA A CA 1
ATOM 2594 C C . ALA A 1 331 ? -72.621 -1.979 97.514 1.00 86.81 331 ALA A C 1
ATOM 2596 O O . ALA A 1 331 ? -73.306 -2.289 98.480 1.00 86.81 331 ALA A O 1
ATOM 2597 N N . GLU A 1 332 ? -72.083 -0.764 97.367 1.00 86.62 332 GLU A N 1
ATOM 2598 C CA . GLU A 1 332 ? -72.291 0.364 98.289 1.00 86.62 332 GLU A CA 1
ATOM 2599 C C . GLU A 1 332 ? -73.746 0.869 98.263 1.00 86.62 332 GLU A C 1
ATOM 2601 O O . GLU A 1 332 ? -74.336 1.095 99.313 1.00 86.62 332 GLU A O 1
ATOM 2606 N N . GLU A 1 333 ? -74.364 1.000 97.086 1.00 87.25 333 GLU A N 1
ATOM 2607 C CA . GLU A 1 333 ? -75.766 1.426 96.946 1.00 87.25 333 GLU A CA 1
ATOM 2608 C C . GLU A 1 333 ? -76.736 0.418 97.581 1.00 87.25 333 GLU A C 1
ATOM 2610 O O . GLU A 1 333 ? -77.716 0.810 98.212 1.00 87.25 333 GLU A O 1
ATOM 2615 N N . HIS A 1 334 ? -76.450 -0.881 97.463 1.00 84.69 334 HIS A N 1
ATOM 2616 C CA . HIS A 1 334 ? -77.295 -1.936 98.024 1.00 84.69 334 HIS A CA 1
ATOM 2617 C C . HIS A 1 334 ? -76.857 -2.422 99.414 1.00 84.69 334 HIS A C 1
ATOM 2619 O O . HIS A 1 334 ? -77.538 -3.277 99.985 1.00 84.69 334 HIS A O 1
ATOM 2625 N N . SER A 1 335 ? -75.758 -1.924 99.998 1.00 86.38 335 SER A N 1
ATOM 2626 C CA . SER A 1 335 ? -75.284 -2.414 101.302 1.00 86.38 335 SER A CA 1
ATOM 2627 C C . SER A 1 335 ? -76.251 -2.061 102.421 1.00 86.38 335 SER A C 1
ATOM 2629 O O . SER A 1 335 ? -76.548 -2.915 103.249 1.00 86.38 335 SER A O 1
ATOM 2631 N N . GLU A 1 336 ? -76.803 -0.847 102.419 1.00 83.56 336 GLU A N 1
ATOM 2632 C CA . GLU A 1 336 ? -77.783 -0.419 103.425 1.00 83.56 336 GLU A CA 1
ATOM 2633 C C . GLU A 1 336 ? -79.085 -1.227 103.323 1.00 83.56 336 GLU A C 1
ATOM 2635 O O . GLU A 1 336 ? -79.664 -1.622 104.336 1.00 83.56 336 GLU A O 1
ATOM 2640 N N . GLU A 1 337 ? -79.528 -1.532 102.099 1.00 85.00 337 GLU A N 1
ATOM 2641 C CA . GLU A 1 337 ? -80.707 -2.366 101.855 1.00 85.00 337 GLU A CA 1
ATOM 2642 C C . GLU A 1 337 ? -80.476 -3.808 102.324 1.00 85.00 337 GLU A C 1
ATOM 2644 O O . GLU A 1 337 ? -81.323 -4.382 103.012 1.00 85.00 337 GLU A O 1
ATOM 2649 N N . VAL A 1 338 ? -79.317 -4.392 102.003 1.00 84.31 338 VAL A N 1
ATOM 2650 C CA . VAL A 1 338 ? -78.939 -5.742 102.441 1.00 84.31 338 VAL A CA 1
ATOM 2651 C C . VAL A 1 338 ? -78.757 -5.801 103.958 1.00 84.31 338 VAL A C 1
ATOM 2653 O O . VAL A 1 338 ? -79.222 -6.752 104.583 1.00 84.31 338 VAL A O 1
ATOM 2656 N N . GLU A 1 339 ? -78.134 -4.798 104.575 1.00 85.81 339 GLU A N 1
ATOM 2657 C CA . GLU A 1 339 ? -77.988 -4.698 106.029 1.00 85.81 339 GLU A CA 1
ATOM 2658 C C . GLU A 1 339 ? -79.341 -4.536 106.724 1.00 85.81 339 GLU A C 1
ATOM 2660 O O . GLU A 1 339 ? -79.596 -5.208 107.724 1.00 85.81 339 GLU A O 1
ATOM 2665 N N . SER A 1 340 ? -80.239 -3.718 106.172 1.00 86.69 340 SER A N 1
ATOM 2666 C CA . SER A 1 340 ? -81.619 -3.571 106.641 1.00 86.69 340 SER A CA 1
ATOM 2667 C C . SER A 1 340 ? -82.385 -4.895 106.558 1.00 86.69 340 SER A C 1
ATOM 2669 O O . SER A 1 340 ? -82.974 -5.338 107.548 1.00 86.69 340 SER A O 1
ATOM 2671 N N . LEU A 1 341 ? -82.310 -5.600 105.424 1.00 85.44 341 LEU A N 1
ATOM 2672 C CA . LEU A 1 341 ? -82.898 -6.934 105.269 1.00 85.44 341 LEU A CA 1
ATOM 2673 C C . LEU A 1 341 ? -82.269 -7.948 106.234 1.00 85.44 341 LEU A C 1
ATOM 2675 O O . LEU A 1 341 ? -82.976 -8.767 106.818 1.00 85.44 341 LEU A O 1
ATOM 2679 N N . MET A 1 342 ? -80.957 -7.888 106.456 1.00 86.31 342 MET A N 1
ATOM 2680 C CA . MET A 1 342 ? -80.254 -8.756 107.400 1.00 86.31 342 MET A CA 1
ATOM 2681 C C . MET A 1 342 ? -80.693 -8.492 108.847 1.00 86.31 342 MET A C 1
ATOM 2683 O O . MET A 1 342 ? -80.943 -9.442 109.593 1.00 86.31 342 MET A O 1
ATOM 2687 N N . GLN A 1 343 ? -80.854 -7.225 109.241 1.00 88.88 343 GLN A N 1
ATOM 2688 C CA . GLN A 1 343 ? -81.431 -6.846 110.531 1.00 88.88 343 GLN A CA 1
ATOM 2689 C C . GLN A 1 343 ? -82.876 -7.332 110.649 1.00 88.88 343 GLN A C 1
ATOM 2691 O O . GLN A 1 343 ? -83.247 -7.896 111.677 1.00 88.88 343 GLN A O 1
ATOM 2696 N N . GLN A 1 344 ? -83.677 -7.201 109.591 1.00 89.50 344 GLN A N 1
ATOM 2697 C CA . GLN A 1 344 ? -85.050 -7.698 109.562 1.00 89.50 344 GLN A CA 1
ATOM 2698 C C . GLN A 1 344 ? -85.104 -9.224 109.738 1.00 89.50 344 GLN A C 1
ATOM 2700 O O . GLN A 1 344 ? -85.898 -9.720 110.537 1.00 89.50 344 GLN A O 1
ATOM 2705 N N . VAL A 1 345 ? -84.208 -9.973 109.086 1.00 89.12 345 VAL A N 1
ATOM 2706 C CA . VAL A 1 345 ? -84.057 -11.424 109.286 1.00 89.12 345 VAL A CA 1
ATOM 2707 C C . VAL A 1 345 ? -83.644 -11.748 110.723 1.00 89.12 345 VAL A C 1
ATOM 2709 O O . VAL A 1 345 ? -84.173 -12.695 111.304 1.00 89.12 345 VAL A O 1
ATOM 2712 N N . ALA A 1 346 ? -82.729 -10.987 111.324 1.00 89.88 346 ALA A N 1
ATOM 2713 C CA . ALA A 1 346 ? -82.324 -11.183 112.715 1.00 89.88 346 ALA A CA 1
ATOM 2714 C C . ALA A 1 346 ? -83.481 -10.921 113.694 1.00 89.88 346 ALA A C 1
ATOM 2716 O O . ALA A 1 346 ? -83.702 -11.716 114.608 1.00 89.88 346 ALA A O 1
ATOM 2717 N N . VAL A 1 347 ? -84.267 -9.865 113.463 1.00 89.38 347 VAL A N 1
ATOM 2718 C CA . VAL A 1 347 ? -85.488 -9.577 114.227 1.00 89.38 347 VAL A CA 1
ATOM 2719 C C . VAL A 1 347 ? -86.496 -10.708 114.068 1.00 89.38 347 VAL A C 1
ATOM 2721 O O . VAL A 1 347 ? -87.029 -11.175 115.067 1.00 89.38 347 VAL A O 1
ATOM 2724 N N . TRP A 1 348 ? -86.728 -11.208 112.853 1.00 92.81 348 TRP A N 1
ATOM 2725 C CA . TRP A 1 348 ? -87.620 -12.350 112.640 1.00 92.81 348 TRP A CA 1
ATOM 2726 C C . TRP A 1 348 ? -87.124 -13.615 113.336 1.00 92.81 348 TRP A C 1
ATOM 2728 O O . TRP A 1 348 ? -87.927 -14.311 113.952 1.00 92.81 348 TRP A O 1
ATOM 2738 N N . ARG A 1 349 ? -85.815 -13.897 113.309 1.00 89.62 349 ARG A N 1
ATOM 2739 C CA . ARG A 1 349 ? -85.224 -15.006 114.076 1.00 89.62 349 ARG A CA 1
ATOM 2740 C C . ARG A 1 349 ? -85.480 -14.843 115.570 1.00 89.62 349 ARG A C 1
ATOM 2742 O O . ARG A 1 349 ? -85.987 -15.770 116.193 1.00 89.62 349 ARG A O 1
ATOM 2749 N N . HIS A 1 350 ? -85.211 -13.662 116.123 1.00 89.44 350 HIS A N 1
ATOM 2750 C CA . HIS A 1 350 ? -85.481 -13.377 117.528 1.00 89.44 350 HIS A CA 1
ATOM 2751 C C . HIS A 1 350 ? -86.974 -13.475 117.856 1.00 89.44 350 HIS A C 1
ATOM 2753 O O . HIS A 1 350 ? -87.350 -14.017 118.886 1.00 89.44 350 HIS A O 1
ATOM 2759 N N . GLN A 1 351 ? -87.852 -13.004 116.974 1.00 90.75 351 GLN A N 1
ATOM 2760 C CA . GLN A 1 351 ? -89.294 -13.079 117.174 1.00 90.75 351 GLN A CA 1
ATOM 2761 C C . GLN A 1 351 ? -89.789 -14.528 117.159 1.00 90.75 351 GLN A C 1
ATOM 2763 O O . GLN A 1 351 ? -90.626 -14.886 117.982 1.00 90.75 351 GLN A O 1
ATOM 2768 N N . VAL A 1 352 ? -89.228 -15.383 116.301 1.00 89.06 352 VAL A N 1
ATOM 2769 C CA . VAL A 1 352 ? -89.456 -16.834 116.345 1.00 89.06 352 VAL A CA 1
ATOM 2770 C C . VAL A 1 352 ? -88.925 -17.432 117.653 1.00 89.06 352 VAL A C 1
ATOM 2772 O O . VAL A 1 352 ? -89.623 -18.225 118.277 1.00 89.06 352 VAL A O 1
ATOM 2775 N N . GLU A 1 353 ? -87.740 -17.045 118.124 1.00 88.44 353 GLU A N 1
ATOM 2776 C CA . GLU A 1 353 ? -87.194 -17.499 119.414 1.00 88.44 353 GLU A CA 1
ATOM 2777 C C . GLU A 1 353 ? -88.055 -17.066 120.606 1.00 88.44 353 GLU A C 1
ATOM 2779 O O . GLU A 1 353 ? -88.356 -17.877 121.474 1.00 88.44 353 GLU A O 1
ATOM 2784 N N . VAL A 1 354 ? -88.518 -15.817 120.640 1.00 87.19 354 VAL A N 1
ATOM 2785 C CA . VAL A 1 354 ? -89.408 -15.310 121.690 1.00 87.19 354 VAL A CA 1
ATOM 2786 C C . VAL A 1 354 ? -90.755 -16.006 121.633 1.00 87.19 354 VAL A C 1
ATOM 2788 O O . VAL A 1 354 ? -91.263 -16.391 122.679 1.00 87.19 354 VAL A O 1
ATOM 2791 N N . LEU A 1 355 ? -91.340 -16.195 120.447 1.00 85.50 355 LEU A N 1
ATOM 2792 C CA . LEU A 1 355 ? -92.599 -16.924 120.311 1.00 85.50 355 LEU A CA 1
ATOM 2793 C C . LEU A 1 355 ? -92.436 -18.379 120.743 1.00 85.50 355 LEU A C 1
ATOM 2795 O O . LEU A 1 355 ? -93.264 -18.866 121.499 1.00 85.50 355 LEU A O 1
ATOM 2799 N N . THR A 1 356 ? -91.348 -19.044 120.359 1.00 84.00 356 THR A N 1
ATOM 2800 C CA . THR A 1 356 ? -91.074 -20.422 120.789 1.00 84.00 356 THR A CA 1
ATOM 2801 C C . THR A 1 356 ? -90.734 -20.517 122.278 1.00 84.00 356 THR A C 1
ATOM 2803 O O . THR A 1 356 ? -91.122 -21.483 122.927 1.00 84.00 356 THR A O 1
ATOM 2806 N N . GLU A 1 357 ? -90.064 -19.532 122.880 1.00 81.25 357 GLU A N 1
ATOM 2807 C CA . GLU A 1 357 ? -89.865 -19.463 124.330 1.00 81.25 357 GLU A CA 1
ATOM 2808 C C . GLU A 1 357 ? -91.150 -19.120 125.087 1.00 81.25 357 GLU A C 1
ATOM 2810 O O . GLU A 1 357 ? -91.387 -19.670 126.158 1.00 81.25 357 GLU A O 1
ATOM 2815 N N . ALA A 1 358 ? -91.978 -18.212 124.575 1.00 78.62 358 ALA A N 1
ATOM 2816 C CA . ALA A 1 358 ? -93.283 -17.886 125.138 1.00 78.62 358 ALA A CA 1
ATOM 2817 C C . ALA A 1 358 ? -94.213 -19.094 125.045 1.00 78.62 358 ALA A C 1
ATOM 2819 O O . ALA A 1 358 ? -94.909 -19.400 126.006 1.00 78.62 358 ALA A O 1
ATOM 2820 N N . GLU A 1 359 ? -94.160 -19.832 123.940 1.00 81.00 359 GLU A N 1
ATOM 2821 C CA . GLU A 1 359 ? -94.847 -21.101 123.765 1.00 81.00 359 GLU A CA 1
ATOM 2822 C C . GLU A 1 359 ? -94.305 -22.145 124.749 1.00 81.00 359 GLU A C 1
ATOM 2824 O O . GLU A 1 359 ? -95.094 -22.745 125.465 1.00 81.00 359 GLU A O 1
ATOM 2829 N N . LYS A 1 360 ? -92.982 -22.289 124.921 1.00 78.62 360 LYS A N 1
ATOM 2830 C CA . LYS A 1 360 ? -92.380 -23.143 125.968 1.00 78.62 360 LYS A CA 1
ATOM 2831 C C . LYS A 1 360 ? -92.778 -22.727 127.388 1.00 78.62 360 LYS A C 1
ATOM 2833 O O . LYS A 1 360 ? -93.026 -23.598 128.217 1.00 78.62 360 LYS A O 1
ATOM 2838 N N . ARG A 1 361 ? -92.853 -21.426 127.692 1.00 76.06 361 ARG A N 1
ATOM 2839 C CA . ARG A 1 361 ? -93.321 -20.893 128.986 1.00 76.06 361 ARG A CA 1
ATOM 2840 C C . ARG A 1 361 ? -94.819 -21.126 129.177 1.00 76.06 361 ARG A C 1
ATOM 2842 O O . ARG A 1 361 ? -95.216 -21.472 130.282 1.00 76.06 361 ARG A O 1
ATOM 2849 N N . ASN A 1 362 ? -95.631 -21.019 128.126 1.00 70.94 362 ASN A N 1
ATOM 2850 C CA . ASN A 1 362 ? -97.043 -21.403 128.143 1.00 70.94 362 ASN A CA 1
ATOM 2851 C C . ASN A 1 362 ? -97.200 -22.911 128.334 1.00 70.94 362 ASN A C 1
ATOM 2853 O O . ASN A 1 362 ? -97.983 -23.322 129.176 1.00 70.94 362 ASN A O 1
ATOM 2857 N N . TYR A 1 363 ? -96.416 -23.739 127.645 1.00 69.25 363 TYR A N 1
ATOM 2858 C CA . TYR A 1 363 ? -96.348 -25.179 127.884 1.00 69.25 363 TYR A CA 1
ATOM 2859 C C . TYR A 1 363 ? -95.955 -25.473 129.339 1.00 69.25 363 TYR A C 1
ATOM 2861 O O . TYR A 1 363 ? -96.613 -26.277 129.988 1.00 69.25 363 TYR A O 1
ATOM 2869 N N . ALA A 1 364 ? -94.958 -24.781 129.900 1.00 63.69 364 ALA A N 1
ATOM 2870 C CA . ALA A 1 364 ? -94.562 -24.927 131.302 1.00 63.69 364 ALA A CA 1
ATOM 2871 C C . ALA A 1 364 ? -95.645 -24.447 132.294 1.00 63.69 364 ALA A C 1
ATOM 2873 O O . ALA A 1 364 ? -95.843 -25.082 133.327 1.00 63.69 364 ALA A O 1
ATOM 2874 N N . ALA A 1 365 ? -96.375 -23.373 131.977 1.00 60.66 365 ALA A N 1
ATOM 2875 C CA . ALA A 1 365 ? -97.486 -22.853 132.779 1.00 60.66 365 ALA A CA 1
ATOM 2876 C C . ALA A 1 365 ? -98.764 -23.711 132.670 1.00 60.66 365 ALA A C 1
ATOM 2878 O O . ALA A 1 365 ? -99.523 -23.817 133.631 1.00 60.66 365 ALA A O 1
ATOM 2879 N N . LEU A 1 366 ? -99.006 -24.360 131.527 1.00 57.72 366 LEU A N 1
ATOM 2880 C CA . LEU A 1 366 ? -100.060 -25.367 131.374 1.00 57.72 366 LEU A CA 1
ATOM 2881 C C . LEU A 1 366 ? -99.711 -26.653 132.138 1.00 57.72 366 LEU A C 1
ATOM 2883 O O . LEU A 1 366 ? -100.570 -27.215 132.817 1.00 57.72 366 LEU A O 1
ATOM 2887 N N . VAL A 1 367 ? -98.443 -27.074 132.103 1.00 57.34 367 VAL A N 1
ATOM 2888 C CA . VAL A 1 367 ? -97.944 -28.231 132.862 1.00 57.34 367 VAL A CA 1
ATOM 2889 C C . VAL A 1 367 ? -97.970 -27.970 134.378 1.00 57.34 367 VAL A C 1
ATOM 2891 O O . VAL A 1 367 ? -98.304 -28.883 135.131 1.00 57.34 367 VAL A O 1
ATOM 2894 N N . SER A 1 368 ? -97.711 -26.740 134.851 1.00 53.66 368 SER A N 1
ATOM 2895 C CA . SER A 1 368 ? -97.828 -26.392 136.281 1.00 53.66 368 SER A CA 1
ATOM 2896 C C . SER A 1 368 ? -99.275 -26.232 136.776 1.00 53.66 368 SER A C 1
ATOM 2898 O O . SER A 1 368 ? -99.524 -26.421 137.964 1.00 53.66 368 SER A O 1
ATOM 2900 N N . ASN A 1 369 ? -100.237 -25.975 135.880 1.00 49.75 369 ASN A N 1
ATOM 2901 C CA . ASN A 1 369 ? -101.680 -25.962 136.164 1.00 49.75 369 ASN A CA 1
ATOM 2902 C C . ASN A 1 369 ? -102.376 -27.315 135.903 1.00 49.75 369 ASN A C 1
ATOM 2904 O O . ASN A 1 369 ? -103.603 -27.379 135.830 1.00 49.75 369 ASN A O 1
ATOM 2908 N N . GLY A 1 370 ? -101.619 -28.412 135.780 1.00 49.12 370 GLY A N 1
ATOM 2909 C CA . GLY A 1 370 ? -102.175 -29.768 135.718 1.00 49.12 370 GLY A CA 1
ATOM 2910 C C . GLY A 1 370 ? -102.932 -30.111 134.429 1.00 49.12 370 GLY A C 1
ATOM 2911 O O . GLY A 1 370 ? -103.660 -31.103 134.412 1.00 49.12 370 GLY A O 1
ATOM 2912 N N . VAL A 1 371 ? -102.758 -29.341 133.348 1.00 51.47 371 VAL A N 1
ATOM 2913 C CA . VAL A 1 371 ? -103.381 -29.612 132.042 1.00 51.47 371 VAL A CA 1
ATOM 2914 C C . VAL A 1 371 ? 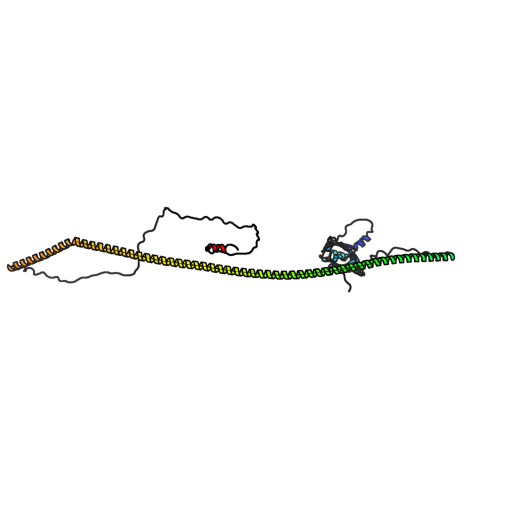-102.296 -30.001 131.041 1.00 51.47 371 VAL A C 1
ATOM 2916 O O . VAL A 1 371 ? -101.514 -29.174 130.582 1.00 51.47 371 VAL A O 1
ATOM 2919 N N . ASN A 1 372 ? -102.239 -31.295 130.730 1.00 47.22 372 ASN A N 1
ATOM 2920 C CA . ASN A 1 372 ? -101.272 -31.916 129.828 1.00 47.22 372 ASN A CA 1
ATOM 2921 C C . ASN A 1 372 ? -101.677 -31.690 128.348 1.00 47.22 372 ASN A C 1
ATOM 2923 O O . ASN A 1 372 ? -102.689 -32.249 127.928 1.00 47.22 372 ASN A O 1
ATOM 2927 N N . PRO A 1 373 ? -100.933 -30.910 127.535 1.00 55.28 373 PRO A N 1
ATOM 2928 C CA . PRO A 1 373 ? -101.391 -30.479 126.209 1.00 55.28 373 PRO A CA 1
ATOM 2929 C C . PRO A 1 373 ? -100.969 -31.397 125.046 1.00 55.28 373 PRO A C 1
ATOM 2931 O O . PRO A 1 373 ? -101.083 -31.008 123.888 1.00 55.28 373 PRO A O 1
ATOM 2934 N N . TYR A 1 374 ? -100.504 -32.619 125.314 1.00 48.38 374 TYR A N 1
ATOM 2935 C CA . TYR A 1 374 ? -100.178 -33.604 124.273 1.00 48.38 374 TYR A CA 1
ATOM 2936 C C . TYR A 1 374 ? -100.804 -34.969 124.566 1.00 48.38 374 TYR A C 1
ATOM 2938 O O . TYR A 1 374 ? -100.098 -35.966 124.717 1.00 48.38 374 TYR A O 1
ATOM 2946 N N . GLN A 1 375 ? -102.137 -35.026 124.639 1.00 43.72 375 GLN A N 1
ATOM 2947 C CA . GLN A 1 375 ? -102.852 -36.309 124.643 1.00 43.72 375 GLN A CA 1
ATOM 2948 C C . GLN A 1 375 ? -103.453 -36.719 123.289 1.00 43.72 375 GLN A C 1
ATOM 2950 O O . GLN A 1 375 ? -103.764 -37.894 123.137 1.00 43.72 375 GLN A O 1
ATOM 2955 N N . ASP A 1 376 ? -103.478 -35.846 122.271 1.00 40.00 376 ASP A N 1
ATOM 2956 C CA . ASP A 1 376 ? -104.262 -36.117 121.048 1.00 40.00 376 ASP A CA 1
ATOM 2957 C C . ASP A 1 376 ? -103.497 -36.097 119.713 1.00 40.00 376 ASP A C 1
ATOM 2959 O O . ASP A 1 376 ? -104.095 -35.930 118.655 1.00 40.00 376 ASP A O 1
ATOM 2963 N N . PHE A 1 377 ? -102.189 -36.372 119.705 1.00 44.00 377 PHE A N 1
ATOM 2964 C CA . PHE A 1 377 ? -101.497 -36.695 118.447 1.00 44.00 377 PHE A CA 1
ATOM 2965 C C . PHE A 1 377 ? -100.699 -37.998 118.537 1.00 44.00 377 PHE A C 1
ATOM 2967 O O . PHE A 1 377 ? -99.476 -38.033 118.429 1.00 44.00 377 PHE A O 1
ATOM 2974 N N . GLN A 1 378 ? -101.428 -39.111 118.663 1.00 38.09 378 GLN A N 1
ATOM 2975 C CA . GLN A 1 378 ? -100.978 -40.411 118.165 1.00 38.09 378 GLN A CA 1
ATOM 2976 C C . GLN A 1 378 ? -101.997 -41.005 117.182 1.00 38.09 378 GLN A C 1
ATOM 2978 O O . GLN A 1 378 ? -103.031 -41.514 117.598 1.00 38.09 378 GLN A O 1
ATOM 2983 N N . ARG A 1 379 ? -101.615 -41.002 115.892 1.00 35.44 379 ARG A N 1
ATOM 2984 C CA . ARG A 1 379 ? -101.846 -42.013 114.825 1.00 35.44 379 ARG A CA 1
ATOM 2985 C C . ARG A 1 379 ? -102.339 -41.427 113.495 1.00 35.44 379 ARG A C 1
ATOM 2987 O O . ARG A 1 379 ? -103.532 -41.279 113.285 1.00 35.44 379 ARG A O 1
ATOM 2994 N N . SER A 1 380 ? -101.413 -41.291 112.542 1.00 41.72 380 SER A N 1
ATOM 2995 C CA . SER A 1 380 ? -101.524 -41.845 111.173 1.00 41.72 380 SER A CA 1
ATOM 2996 C C . SER A 1 380 ? -100.161 -41.672 110.474 1.00 41.72 380 SER A C 1
ATOM 2998 O O . SER A 1 380 ? -99.733 -40.551 110.243 1.00 41.72 380 SER A O 1
ATOM 3000 N N . ARG A 1 381 ? -99.275 -42.675 110.462 1.00 38.44 381 ARG A N 1
ATOM 3001 C CA . ARG A 1 381 ? -99.162 -43.838 109.552 1.00 38.44 381 ARG A CA 1
ATOM 3002 C C . ARG A 1 381 ? -98.470 -43.517 108.206 1.00 38.44 381 ARG A C 1
ATOM 3004 O O . ARG A 1 381 ? -99.127 -43.303 107.204 1.00 38.44 381 ARG A O 1
ATOM 3011 N N . PHE A 1 382 ? -97.137 -43.642 108.252 1.00 35.09 382 PHE A N 1
ATOM 3012 C CA . PHE A 1 382 ? -96.193 -44.161 107.241 1.00 35.09 382 PHE A CA 1
ATOM 3013 C C . PHE A 1 382 ? -96.047 -43.516 105.850 1.00 35.09 382 PHE A C 1
ATOM 3015 O O . PHE A 1 382 ? -96.970 -43.493 105.047 1.00 35.09 382 PHE A O 1
ATOM 3022 N N . GLY A 1 383 ? -94.782 -43.222 105.523 1.00 33.91 383 GLY A N 1
ATOM 3023 C CA . GLY A 1 383 ? -94.256 -43.103 104.163 1.00 33.91 383 GLY A CA 1
ATOM 3024 C C . GLY A 1 383 ? -92.756 -42.788 104.155 1.00 33.91 383 GLY A C 1
ATOM 3025 O O . GLY A 1 383 ? -92.373 -41.628 104.115 1.00 33.91 383 GLY A O 1
ATOM 3026 N N . TYR A 1 384 ? -91.920 -43.825 104.246 1.00 37.12 384 TYR A N 1
ATOM 3027 C CA . TYR A 1 384 ? -90.478 -43.786 103.962 1.00 37.12 384 TYR A CA 1
ATOM 3028 C C . TYR A 1 384 ? -90.209 -43.595 102.457 1.00 37.12 384 TYR A C 1
ATOM 3030 O O . TYR A 1 384 ? -90.997 -44.085 101.654 1.00 37.12 384 TYR A O 1
ATOM 3038 N N . SER A 1 385 ? -89.057 -42.988 102.128 1.00 36.19 385 SER A N 1
ATOM 3039 C CA . SER A 1 385 ? -88.106 -43.270 101.014 1.00 36.19 385 SER A CA 1
ATOM 3040 C C . SER A 1 385 ? -87.482 -41.928 100.588 1.00 36.19 385 SER A C 1
ATOM 3042 O O . SER A 1 385 ? -88.211 -41.019 100.219 1.00 36.19 385 SER A O 1
ATOM 3044 N N . SER A 1 386 ? -86.202 -41.611 100.808 1.00 33.03 386 SER A N 1
ATOM 3045 C CA . SER A 1 386 ? -84.962 -42.201 100.272 1.00 33.03 386 SER A CA 1
ATOM 3046 C C . SER A 1 386 ? -84.926 -42.301 98.740 1.00 33.03 386 SER A C 1
ATOM 3048 O O . SER A 1 386 ? -85.864 -42.828 98.152 1.00 33.03 386 SER A O 1
ATOM 3050 N N . THR A 1 387 ? -83.800 -41.826 98.181 1.00 35.69 387 THR A N 1
ATOM 3051 C CA . THR A 1 387 ? -83.246 -42.001 96.814 1.00 35.69 387 THR A CA 1
ATOM 3052 C C . THR A 1 387 ? -84.025 -41.393 95.638 1.00 35.69 387 THR A C 1
ATOM 3054 O O . THR A 1 387 ? -85.092 -41.878 95.292 1.00 35.69 387 THR A O 1
ATOM 3057 N N . ASP A 1 388 ? -83.498 -40.353 94.975 1.00 35.31 388 ASP A N 1
ATOM 3058 C CA . ASP A 1 388 ? -82.564 -40.508 93.839 1.00 35.31 388 ASP A CA 1
ATOM 3059 C C . ASP A 1 388 ? -82.328 -39.191 93.068 1.00 35.31 388 ASP A C 1
ATOM 3061 O O . ASP A 1 388 ? -83.253 -38.499 92.649 1.00 35.31 388 ASP A O 1
ATOM 3065 N N . SER A 1 389 ? -81.047 -38.893 92.838 1.00 49.22 389 SER A N 1
ATOM 3066 C CA . SER A 1 389 ? -80.571 -38.242 91.610 1.00 49.22 389 SER A CA 1
ATOM 3067 C C . SER A 1 389 ? -80.755 -39.236 90.459 1.00 49.22 389 SER A C 1
ATOM 3069 O O . SER A 1 389 ? -80.504 -40.424 90.668 1.00 49.22 389 SER A O 1
ATOM 3071 N N . PRO A 1 390 ? -81.125 -38.797 89.244 1.00 47.25 390 PRO A N 1
ATOM 3072 C CA . PRO A 1 390 ? -80.168 -39.039 88.168 1.00 47.25 390 PRO A CA 1
ATOM 3073 C C . PRO A 1 390 ? -80.104 -37.956 87.083 1.00 47.25 390 PRO A C 1
ATOM 3075 O O . PRO A 1 390 ? -81.076 -37.330 86.669 1.00 47.25 390 PRO A O 1
ATOM 3078 N N . PHE A 1 391 ? -78.866 -37.827 86.628 1.00 36.75 391 PHE A N 1
ATOM 3079 C CA . PHE A 1 391 ? -78.311 -37.118 85.488 1.00 36.75 391 PHE A CA 1
ATOM 3080 C C . PHE A 1 391 ? -78.776 -37.646 84.116 1.00 36.75 391 PHE A C 1
ATOM 3082 O O . PHE A 1 391 ? -79.361 -38.724 84.023 1.00 36.75 391 PHE A O 1
ATOM 3089 N N . ALA A 1 392 ? -78.260 -36.952 83.089 1.00 39.25 392 ALA A N 1
ATOM 3090 C CA . ALA A 1 392 ? -77.950 -37.418 81.727 1.00 39.25 392 ALA A CA 1
ATOM 3091 C C . ALA A 1 392 ? -79.044 -37.094 80.687 1.00 39.25 392 ALA A C 1
ATOM 3093 O O . ALA A 1 392 ? -80.227 -37.163 80.980 1.00 39.25 392 ALA A O 1
ATOM 3094 N N . ASP A 1 393 ? -78.759 -36.702 79.444 1.00 37.22 393 ASP A N 1
ATOM 3095 C CA . ASP A 1 393 ? -77.591 -36.905 78.570 1.00 37.22 393 ASP A CA 1
ATOM 3096 C C . ASP A 1 393 ? -77.885 -36.053 77.285 1.00 37.22 393 ASP A C 1
ATOM 3098 O O . ASP A 1 393 ? -79.054 -35.777 77.019 1.00 37.22 393 ASP A O 1
ATOM 3102 N N . LEU A 1 394 ? -76.981 -35.473 76.476 1.00 43.06 394 LEU A N 1
ATOM 3103 C CA . LEU A 1 394 ? -75.977 -36.032 75.542 1.00 43.06 394 LEU A CA 1
ATOM 3104 C C . LEU A 1 394 ? -75.155 -34.838 74.961 1.00 43.06 394 LEU A C 1
ATOM 3106 O O . LEU A 1 394 ? -75.732 -33.779 74.726 1.00 43.06 394 LEU A O 1
ATOM 3110 N N . LYS A 1 395 ? -73.810 -34.866 74.831 1.00 39.00 395 LYS A N 1
ATOM 3111 C CA . LYS A 1 395 ? -72.962 -35.496 73.767 1.00 39.00 395 LYS A CA 1
ATOM 3112 C C . LYS A 1 395 ? -73.326 -35.047 72.337 1.00 39.00 395 LYS A C 1
ATOM 3114 O O . LYS A 1 395 ? -74.497 -35.085 72.002 1.00 39.00 395 LYS A O 1
ATOM 3119 N N . ASN A 1 396 ? -72.459 -34.697 71.375 1.00 35.81 396 ASN A N 1
ATOM 3120 C CA . ASN A 1 396 ? -71.016 -34.800 71.029 1.00 35.81 396 ASN A CA 1
ATOM 3121 C C . ASN A 1 396 ? -70.765 -33.734 69.910 1.00 35.81 396 ASN A C 1
ATOM 3123 O O . ASN A 1 396 ? -71.742 -33.233 69.368 1.00 35.81 396 ASN A O 1
ATOM 3127 N N . GLY A 1 397 ? -69.581 -33.344 69.412 1.00 32.78 397 GLY A N 1
ATOM 3128 C CA . GLY A 1 397 ? -68.182 -33.802 69.453 1.00 32.78 397 GLY A CA 1
ATOM 3129 C C . GLY A 1 397 ? -67.271 -32.695 68.846 1.00 32.78 397 GLY A C 1
ATOM 3130 O O . GLY A 1 397 ? -67.785 -31.750 68.259 1.00 32.78 397 GLY A O 1
ATOM 3131 N N . ALA A 1 398 ? -65.978 -32.625 69.201 1.00 33.81 398 ALA A N 1
ATOM 3132 C CA . ALA A 1 398 ? -64.800 -33.039 68.397 1.00 33.81 398 ALA A CA 1
ATOM 3133 C C . ALA A 1 398 ? -64.749 -32.439 66.963 1.00 33.81 398 ALA A C 1
ATOM 3135 O O . ALA A 1 398 ? -65.723 -32.558 66.240 1.00 33.81 398 ALA A O 1
ATOM 3136 N N . SER A 1 399 ? -63.675 -31.856 66.411 1.00 34.06 399 SER A N 1
ATOM 3137 C CA . SER A 1 399 ? -62.247 -31.791 66.750 1.00 34.06 399 SER A CA 1
ATOM 3138 C C . SER A 1 399 ? -61.534 -30.727 65.874 1.00 34.06 399 SER A C 1
ATOM 3140 O O . SER A 1 399 ? -61.932 -30.524 64.733 1.00 34.06 399 SER A O 1
ATOM 3142 N N . SER A 1 400 ? -60.450 -30.163 66.424 1.00 40.31 400 SER A N 1
ATOM 3143 C CA . SER A 1 400 ? -59.164 -29.755 65.810 1.00 40.31 400 SER A CA 1
ATOM 3144 C C . SER A 1 400 ? -58.953 -28.545 64.864 1.00 40.31 400 SER A C 1
ATOM 3146 O O . SER A 1 400 ? -59.653 -28.332 63.882 1.00 40.31 400 SER A O 1
ATOM 3148 N N . ASP A 1 401 ? -57.810 -27.904 65.170 1.00 34.75 401 ASP A N 1
ATOM 3149 C CA . ASP A 1 401 ? -56.822 -27.147 64.375 1.00 34.75 401 ASP A CA 1
ATOM 3150 C C . ASP A 1 401 ? -56.965 -25.631 64.095 1.00 34.75 401 ASP A C 1
ATOM 3152 O O . ASP A 1 401 ? -57.691 -25.163 63.228 1.00 34.75 401 ASP A O 1
ATOM 3156 N N . ILE A 1 402 ? -56.178 -24.866 64.875 1.00 43.75 402 ILE 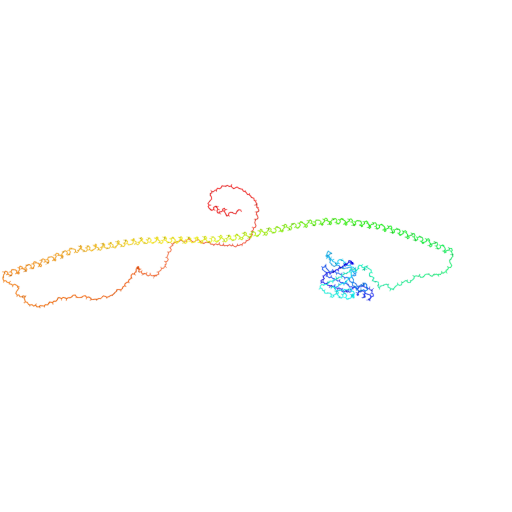A N 1
ATOM 3157 C CA . ILE A 1 402 ? -55.117 -23.914 64.470 1.00 43.75 402 ILE A CA 1
ATOM 3158 C C . ILE A 1 402 ? -55.274 -23.263 63.076 1.00 43.75 402 ILE A C 1
ATOM 3160 O O . ILE A 1 402 ? -55.051 -23.929 62.076 1.00 43.75 402 ILE A O 1
ATOM 3164 N N . GLN A 1 403 ? -55.499 -21.938 63.006 1.00 33.06 403 GLN A N 1
ATOM 3165 C CA . GLN A 1 403 ? -54.507 -20.895 62.631 1.00 33.06 403 GLN A CA 1
ATOM 3166 C C . GLN A 1 403 ? -55.170 -19.530 62.310 1.00 33.06 403 GLN A C 1
ATOM 3168 O O . GLN A 1 403 ? -56.184 -19.443 61.632 1.00 33.06 403 GLN A O 1
ATOM 3173 N N . ALA A 1 404 ? -54.528 -18.467 62.805 1.00 31.39 404 ALA A N 1
ATOM 3174 C CA . ALA A 1 404 ? -54.349 -17.124 62.233 1.00 31.39 404 ALA A CA 1
ATOM 3175 C C . ALA A 1 404 ? -55.483 -16.364 61.484 1.00 31.39 404 ALA A C 1
ATOM 3177 O O . ALA A 1 404 ? -55.823 -16.627 60.342 1.00 31.39 404 ALA A O 1
ATOM 3178 N N . GLN A 1 405 ? -55.821 -15.224 62.105 1.00 32.31 405 GLN A N 1
ATOM 3179 C CA . GLN A 1 405 ? -55.859 -13.857 61.551 1.00 32.31 405 GLN A CA 1
ATOM 3180 C C . GLN A 1 405 ? -56.947 -13.367 60.564 1.00 32.31 405 GLN A C 1
ATOM 3182 O O . GLN A 1 405 ? -57.086 -13.788 59.427 1.00 32.31 405 GLN A O 1
ATOM 3187 N N . ARG A 1 406 ? -57.497 -12.222 61.010 1.00 31.53 406 ARG A N 1
ATOM 3188 C CA . ARG A 1 406 ? -57.831 -10.974 60.287 1.00 31.53 406 ARG A CA 1
ATOM 3189 C C . ARG A 1 406 ? -59.072 -10.917 59.376 1.00 31.53 406 ARG A C 1
ATOM 3191 O O . ARG A 1 406 ? -59.051 -11.222 58.198 1.00 31.53 406 ARG A O 1
ATOM 3198 N N . ARG A 1 407 ? -60.086 -10.269 59.971 1.00 34.31 407 ARG A N 1
ATOM 3199 C CA . ARG A 1 407 ? -60.843 -9.080 59.508 1.00 34.31 407 ARG A CA 1
ATOM 3200 C C . ARG A 1 407 ? -61.324 -9.033 58.041 1.00 34.31 407 ARG A C 1
ATOM 3202 O O . ARG A 1 407 ? -60.578 -8.666 57.148 1.00 34.31 407 ARG A O 1
ATOM 3209 N N . LYS A 1 408 ? -62.647 -9.243 57.927 1.00 38.41 408 LYS A N 1
ATOM 3210 C CA . LYS A 1 408 ? -63.691 -8.603 57.086 1.00 38.41 408 LYS A CA 1
ATOM 3211 C C . LYS A 1 408 ? -63.294 -8.032 55.709 1.00 38.41 408 LYS A C 1
ATOM 3213 O O . LYS A 1 408 ? -62.565 -7.044 55.665 1.00 38.41 408 LYS A O 1
ATOM 3218 N N . PRO A 1 409 ? -63.944 -8.487 54.619 1.00 38.09 409 PRO A N 1
ATOM 3219 C CA . PRO A 1 409 ? -64.001 -7.750 53.366 1.00 38.09 409 PRO A CA 1
ATOM 3220 C C . PRO A 1 409 ? -65.254 -6.860 53.304 1.00 38.09 409 PRO A C 1
ATOM 3222 O O . PRO A 1 409 ? -66.337 -7.242 53.748 1.00 38.09 409 PRO A O 1
ATOM 3225 N N . GLY A 1 410 ? -65.099 -5.675 52.718 1.00 33.66 410 GLY A N 1
ATOM 3226 C CA . GLY A 1 410 ? -66.184 -4.767 52.370 1.00 33.66 410 GLY A CA 1
ATOM 3227 C C . GLY A 1 410 ? -65.886 -4.097 51.032 1.00 33.66 410 GLY A C 1
ATOM 3228 O O . GLY A 1 410 ? -65.020 -3.238 50.968 1.00 33.66 410 GLY A O 1
ATOM 3229 N N . GLN A 1 411 ? -66.598 -4.569 50.008 1.00 33.56 411 GLN A N 1
ATOM 3230 C CA . GLN A 1 411 ? -67.086 -3.876 48.809 1.00 33.56 411 GLN A CA 1
ATOM 3231 C C . GLN A 1 411 ? -66.164 -2.955 47.985 1.00 33.56 411 GLN A C 1
ATOM 3233 O O . GLN A 1 411 ? -65.732 -1.884 48.395 1.00 33.56 411 GLN A O 1
ATOM 3238 N N . VAL A 1 412 ? -66.023 -3.368 46.726 1.00 33.44 412 VAL A N 1
ATOM 3239 C CA . VAL A 1 412 ? -65.559 -2.617 45.558 1.00 33.44 412 VAL A CA 1
ATOM 3240 C C . VAL A 1 412 ? -66.803 -2.137 44.800 1.00 33.44 412 VAL A C 1
ATOM 3242 O O . VAL A 1 412 ? -67.677 -2.967 44.563 1.00 33.44 412 VAL A O 1
ATOM 3245 N N . GLN A 1 413 ? -66.911 -0.844 44.468 1.00 32.88 413 GLN A N 1
ATOM 3246 C CA . GLN A 1 413 ? -66.887 -0.277 43.100 1.00 32.88 413 GLN A CA 1
ATOM 3247 C C . GLN A 1 413 ? -67.421 1.174 43.062 1.00 32.88 413 GLN A C 1
ATOM 3249 O O . GLN A 1 413 ? -68.287 1.554 43.843 1.00 32.88 413 GLN A O 1
ATOM 3254 N N . ASP A 1 414 ? -66.885 1.922 42.094 1.00 27.25 414 ASP A N 1
ATOM 3255 C CA . ASP A 1 414 ? -67.355 3.182 41.499 1.00 27.25 414 ASP A CA 1
ATOM 3256 C C . ASP A 1 414 ? -67.079 4.520 42.207 1.00 27.25 414 ASP A C 1
ATOM 3258 O O . ASP A 1 414 ? -67.785 4.949 43.115 1.00 27.25 414 ASP A O 1
ATOM 3262 N N . SER A 1 415 ? -66.130 5.278 41.641 1.00 32.72 415 SER A N 1
ATOM 3263 C CA . SER A 1 415 ? -66.396 6.531 40.894 1.00 32.72 415 SER A CA 1
ATOM 3264 C C . SER A 1 415 ? -65.214 7.498 40.995 1.00 32.72 415 SER A C 1
ATOM 3266 O O . SER A 1 415 ? -64.962 8.116 42.025 1.00 32.72 415 SER A O 1
ATOM 3268 N N . SER A 1 416 ? -64.509 7.665 39.880 1.00 32.69 416 SER A N 1
ATOM 3269 C CA . SER A 1 416 ? -63.489 8.685 39.654 1.00 32.69 416 SER A CA 1
ATOM 3270 C C . SER A 1 416 ? -64.090 9.899 38.938 1.00 32.69 416 SER A C 1
ATOM 3272 O O . SER A 1 416 ? -64.600 9.741 37.830 1.00 32.69 416 SER A O 1
ATOM 3274 N N . ALA A 1 417 ? -63.947 11.104 39.498 1.00 31.69 417 ALA A N 1
ATOM 3275 C CA . ALA A 1 417 ? -63.937 12.353 38.730 1.00 31.69 417 ALA A CA 1
ATOM 3276 C C . ALA A 1 417 ? -63.194 13.487 39.473 1.00 31.69 417 ALA A C 1
ATOM 3278 O O . ALA A 1 417 ? -63.572 13.874 40.570 1.00 31.69 417 ALA A O 1
ATOM 3279 N N . ALA A 1 418 ? -62.154 13.997 38.801 1.00 29.06 418 ALA A N 1
ATOM 3280 C CA . ALA A 1 418 ? -61.705 15.393 38.685 1.00 29.06 418 ALA A CA 1
ATOM 3281 C C . ALA A 1 418 ? -61.523 16.297 39.929 1.00 29.06 418 ALA A C 1
ATOM 3283 O O . ALA A 1 418 ? -62.494 16.757 40.517 1.00 29.06 418 ALA A O 1
ATOM 3284 N N . THR A 1 419 ? -60.275 16.727 40.189 1.00 31.27 419 THR A N 1
ATOM 3285 C CA . THR A 1 419 ? -59.734 18.115 40.020 1.00 31.27 419 THR A CA 1
ATOM 3286 C C . THR A 1 419 ? -58.297 18.194 40.597 1.00 31.27 419 THR A C 1
ATOM 3288 O O . THR A 1 419 ? -58.055 17.698 41.687 1.00 31.27 419 THR A O 1
ATOM 3291 N N . ALA A 1 420 ? -57.276 18.484 39.765 1.00 30.83 420 ALA A N 1
ATOM 3292 C CA . ALA A 1 420 ? -56.473 19.736 39.684 1.00 30.83 420 ALA A CA 1
ATOM 3293 C C . ALA A 1 420 ? -55.719 20.104 40.989 1.00 30.83 420 ALA A C 1
ATOM 3295 O O . ALA A 1 420 ? -56.348 20.168 42.031 1.00 30.83 420 ALA A O 1
ATOM 3296 N N . ALA A 1 421 ? -54.417 20.410 41.088 1.00 28.91 421 ALA A N 1
ATOM 3297 C CA . ALA A 1 421 ? -53.256 20.723 40.230 1.00 28.91 421 ALA A CA 1
ATOM 3298 C C . ALA A 1 421 ? -51.978 20.363 41.075 1.00 28.91 421 ALA A C 1
ATOM 3300 O O . ALA A 1 421 ? -52.132 20.024 42.241 1.00 28.91 421 ALA A O 1
ATOM 3301 N N . ALA A 1 422 ? -50.700 20.365 40.671 1.00 30.42 422 ALA A N 1
ATOM 3302 C CA . ALA A 1 422 ? -49.956 21.214 39.750 1.00 30.42 422 ALA A CA 1
ATOM 3303 C C . ALA A 1 422 ? -48.549 20.626 39.436 1.00 30.42 422 ALA A C 1
ATOM 3305 O O . ALA A 1 422 ? -47.952 19.923 40.248 1.00 30.42 422 ALA A O 1
ATOM 3306 N N . THR A 1 423 ? -48.018 21.047 38.279 1.00 34.00 423 THR A N 1
ATOM 3307 C CA . THR A 1 423 ? -46.594 21.246 37.915 1.00 34.00 423 THR A CA 1
ATOM 3308 C C . THR A 1 423 ? -45.628 20.053 37.839 1.00 34.00 423 THR A C 1
ATOM 3310 O O . THR A 1 423 ? -44.886 19.769 38.771 1.00 34.00 423 THR A O 1
ATOM 3313 N N . ALA A 1 424 ? -45.498 19.493 36.629 1.00 32.47 424 ALA A N 1
ATOM 3314 C CA . ALA A 1 424 ? -44.265 18.867 36.144 1.00 32.47 424 ALA A CA 1
ATOM 3315 C C . ALA A 1 424 ? -43.896 19.470 34.776 1.00 32.47 424 ALA A C 1
ATOM 3317 O O . ALA A 1 424 ? -44.682 19.420 33.827 1.00 32.47 424 ALA A O 1
ATOM 3318 N N . ALA A 1 425 ? -42.716 20.086 34.704 1.00 35.44 425 ALA A N 1
ATOM 3319 C CA . ALA A 1 425 ? -42.176 20.721 33.510 1.00 35.44 425 ALA A CA 1
ATOM 3320 C C . ALA A 1 425 ? -41.645 19.671 32.519 1.00 35.44 425 ALA A C 1
ATOM 3322 O O . ALA A 1 425 ? -40.815 18.832 32.864 1.00 35.44 425 ALA A O 1
ATOM 3323 N N . LYS A 1 426 ? -42.124 19.749 31.274 1.00 31.81 426 LYS A N 1
ATOM 3324 C CA . LYS A 1 426 ? -41.559 19.088 30.093 1.00 31.81 426 LYS A CA 1
ATOM 3325 C C . LYS A 1 426 ? -40.451 19.969 29.519 1.00 31.81 426 LYS A C 1
ATOM 3327 O O . LYS A 1 426 ? -40.710 21.129 29.222 1.00 31.81 426 LYS A O 1
ATOM 3332 N N . TRP A 1 427 ? -39.292 19.378 29.247 1.00 33.66 427 TRP A N 1
ATOM 3333 C CA . TRP A 1 427 ? -38.392 19.843 28.193 1.00 33.66 427 TRP A CA 1
ATOM 3334 C C . TRP A 1 427 ? -38.187 18.697 27.210 1.00 33.66 427 TRP A C 1
ATOM 3336 O O . TRP A 1 427 ? -37.646 17.646 27.549 1.00 33.66 427 TRP A O 1
ATOM 3346 N N . ARG A 1 428 ? -38.689 18.899 25.996 1.00 33.81 428 ARG A N 1
ATOM 3347 C CA . ARG A 1 428 ? -38.339 18.148 24.798 1.00 33.81 428 ARG A CA 1
ATOM 3348 C C . ARG A 1 428 ? -38.386 19.170 23.676 1.00 33.81 428 ARG A C 1
ATOM 3350 O O . ARG A 1 428 ? -39.452 19.710 23.425 1.00 33.81 428 ARG A O 1
ATOM 3357 N N . ASP A 1 429 ? -37.251 19.406 23.043 1.00 30.80 429 ASP A N 1
ATOM 3358 C CA . ASP A 1 429 ? -37.204 19.849 21.659 1.00 30.80 429 ASP A CA 1
ATOM 3359 C C . ASP A 1 429 ? -35.997 19.171 21.028 1.00 30.80 429 ASP A C 1
ATOM 3361 O O . ASP A 1 429 ? -34.877 19.238 21.531 1.00 30.80 429 ASP A O 1
ATOM 3365 N N . GLY A 1 430 ? -36.271 18.422 19.970 1.00 31.80 430 GLY A N 1
ATOM 3366 C CA . GLY A 1 430 ? -35.264 17.925 19.057 1.00 31.80 430 GLY A CA 1
ATOM 3367 C C . GLY A 1 430 ? -35.555 18.529 17.703 1.00 31.80 430 GLY A C 1
ATOM 3368 O O . GLY A 1 430 ? -36.718 18.551 17.317 1.00 31.80 430 GLY A O 1
ATOM 3369 N N . VAL A 1 431 ? -34.526 18.963 16.981 1.00 32.12 431 VAL A N 1
ATOM 3370 C CA . VAL A 1 431 ? -34.600 19.158 15.533 1.00 32.12 431 VAL A CA 1
ATOM 3371 C C . VAL A 1 431 ? -33.226 18.843 14.926 1.00 32.12 431 VAL A C 1
ATOM 3373 O O . VAL A 1 431 ? -32.199 19.315 15.405 1.00 32.12 431 VAL A O 1
ATOM 3376 N N . SER A 1 432 ? -33.283 18.037 13.860 1.00 32.31 432 SER A N 1
ATOM 3377 C CA . SER A 1 432 ? -32.404 17.973 12.678 1.00 32.31 432 SER A CA 1
ATOM 3378 C C . SER A 1 432 ? -30.953 17.479 12.784 1.00 32.31 432 SER A C 1
ATOM 3380 O O . SER A 1 432 ? -30.042 18.191 13.193 1.00 32.31 432 SER A O 1
ATOM 3382 N N . SER A 1 433 ? -30.761 16.285 12.213 1.00 34.94 433 SER A N 1
ATOM 3383 C CA . SER A 1 433 ? -29.648 15.946 11.311 1.00 34.94 433 SER A CA 1
ATOM 3384 C C . SER A 1 433 ? -29.696 16.825 10.045 1.00 34.94 433 SER A C 1
ATOM 3386 O O . SER A 1 433 ? -30.785 17.278 9.676 1.00 34.94 433 SER A O 1
ATOM 3388 N N . PRO A 1 434 ? -28.551 17.074 9.386 1.00 48.91 434 PRO A N 1
ATOM 3389 C CA . PRO A 1 434 ? -28.445 16.622 7.997 1.00 48.91 434 PRO A CA 1
ATOM 3390 C C . PRO A 1 434 ? -27.044 16.119 7.590 1.00 48.91 434 PRO A C 1
ATOM 3392 O O . PRO A 1 434 ? -26.103 16.102 8.378 1.00 48.91 434 PRO A O 1
ATOM 3395 N N . GLU A 1 435 ? -27.025 15.660 6.344 1.00 37.56 435 GLU A N 1
ATOM 3396 C CA . GLU A 1 435 ? -26.107 14.808 5.591 1.00 37.56 435 GLU A CA 1
ATOM 3397 C C . GLU A 1 435 ? -24.703 15.367 5.275 1.00 37.56 435 GLU A C 1
ATOM 3399 O O . GLU A 1 435 ? -24.386 16.536 5.491 1.00 37.56 435 GLU A O 1
ATOM 3404 N N . GLU A 1 436 ? -23.893 14.451 4.735 1.00 38.59 436 GLU A N 1
ATOM 3405 C CA . GLU A 1 436 ? -22.619 14.611 4.027 1.00 38.59 436 GLU A CA 1
ATOM 3406 C C . GLU A 1 436 ? -22.700 15.603 2.845 1.00 38.59 436 GLU A C 1
ATOM 3408 O O . GLU A 1 436 ? -23.692 15.599 2.124 1.00 38.59 436 GLU A O 1
ATOM 3413 N N . ASP A 1 437 ? -21.658 16.419 2.617 1.00 32.84 437 ASP A N 1
ATOM 3414 C CA . ASP A 1 437 ? -20.836 16.390 1.385 1.00 32.84 437 ASP A CA 1
ATOM 3415 C C . ASP A 1 437 ? -19.788 17.532 1.302 1.00 32.84 437 ASP A C 1
ATOM 3417 O O . ASP A 1 437 ? -20.076 18.698 1.557 1.00 32.84 437 ASP A O 1
ATOM 3421 N N . ASN A 1 438 ? -18.582 17.120 0.894 1.00 33.28 438 ASN A N 1
ATOM 3422 C CA . ASN A 1 438 ? -17.513 17.747 0.091 1.00 33.28 438 ASN A CA 1
ATOM 3423 C C . ASN A 1 438 ? -16.982 19.193 0.273 1.00 33.28 438 ASN A C 1
ATOM 3425 O O . ASN A 1 438 ? -17.693 20.189 0.226 1.00 33.28 438 ASN A O 1
ATOM 3429 N N . ASP A 1 439 ? -15.638 19.215 0.258 1.00 33.78 439 ASP A N 1
ATOM 3430 C CA . ASP A 1 439 ? -14.702 20.198 -0.309 1.00 33.78 439 ASP A CA 1
ATOM 3431 C C . ASP A 1 439 ? -14.741 21.657 0.178 1.00 33.78 439 ASP A C 1
ATOM 3433 O O . ASP A 1 439 ? -15.561 22.455 -0.254 1.00 33.78 439 ASP A O 1
ATOM 3437 N N . ASP A 1 440 ? -13.696 22.074 0.912 1.00 34.38 440 ASP A N 1
ATOM 3438 C CA . ASP A 1 440 ? -12.729 22.985 0.289 1.00 34.38 440 ASP A CA 1
ATOM 3439 C C . ASP A 1 440 ? -11.395 23.138 1.042 1.00 34.38 440 ASP A C 1
ATOM 3441 O O . ASP A 1 440 ? -11.276 23.097 2.266 1.00 34.38 440 ASP A O 1
ATOM 3445 N N . ARG A 1 441 ? -10.367 23.337 0.224 1.00 36.22 441 ARG A N 1
ATOM 3446 C CA . ARG A 1 441 ? -8.934 23.423 0.520 1.00 36.22 441 ARG A CA 1
ATOM 3447 C C . ARG A 1 441 ? -8.560 24.494 1.550 1.00 36.22 441 ARG A C 1
ATOM 3449 O O . ARG A 1 441 ? -8.987 25.640 1.433 1.00 36.22 441 ARG A O 1
ATOM 3456 N N . LYS A 1 442 ? -7.534 24.201 2.363 1.00 35.69 442 LYS A N 1
ATOM 3457 C CA . LYS A 1 442 ? -6.418 25.138 2.615 1.00 35.69 442 LYS A CA 1
ATOM 3458 C C . LYS A 1 442 ? -5.169 24.421 3.135 1.00 35.69 442 LYS A C 1
ATOM 3460 O O . LYS A 1 442 ? -5.122 23.924 4.251 1.00 35.69 442 LYS A O 1
ATOM 3465 N N . ASN A 1 443 ? -4.146 24.424 2.285 1.00 33.91 443 ASN A N 1
ATOM 3466 C CA . ASN A 1 443 ? -2.756 24.177 2.647 1.00 33.91 443 ASN A CA 1
ATOM 3467 C C . ASN A 1 443 ? -2.299 25.212 3.682 1.00 33.91 443 ASN A C 1
ATOM 3469 O O . ASN A 1 443 ? -2.464 26.399 3.424 1.00 33.91 443 ASN A O 1
ATOM 3473 N N . HIS A 1 444 ? -1.606 24.785 4.737 1.00 33.44 444 HIS A N 1
ATOM 3474 C CA . HIS A 1 444 ? -0.420 25.494 5.215 1.00 33.44 444 HIS A CA 1
ATOM 3475 C C . HIS A 1 444 ? 0.593 24.495 5.781 1.00 33.44 444 HIS A C 1
ATOM 3477 O O . HIS A 1 444 ? 0.415 23.891 6.830 1.00 33.44 444 HIS A O 1
ATOM 3483 N N . VAL A 1 445 ? 1.669 24.346 5.014 1.00 31.72 445 VAL A N 1
ATOM 3484 C CA . VAL A 1 445 ? 3.006 23.967 5.465 1.00 31.72 445 VAL A CA 1
ATOM 3485 C C . VAL A 1 445 ? 3.446 24.952 6.549 1.00 31.72 445 VAL A C 1
ATOM 3487 O O . VAL A 1 445 ? 3.372 26.147 6.285 1.00 31.72 445 VAL A O 1
ATOM 3490 N N . PHE A 1 446 ? 3.945 24.478 7.694 1.00 29.39 446 PHE A N 1
ATOM 3491 C CA . PHE A 1 446 ? 5.139 25.034 8.349 1.00 29.39 446 PHE A CA 1
ATOM 3492 C C . PHE A 1 446 ? 5.675 24.080 9.432 1.00 29.39 446 PHE A C 1
ATOM 3494 O O . PHE A 1 446 ? 4.993 23.754 10.397 1.00 29.39 446 PHE A O 1
ATOM 3501 N N . SER A 1 447 ? 6.920 23.645 9.237 1.00 32.03 447 SER A N 1
ATOM 3502 C CA . SER A 1 447 ? 7.792 23.014 10.230 1.00 32.03 447 SER A CA 1
ATOM 3503 C C . SER A 1 447 ? 8.258 24.029 11.277 1.00 32.03 447 SER A C 1
ATOM 3505 O O . SER A 1 447 ? 8.442 25.196 10.933 1.00 32.03 447 SER A O 1
ATOM 3507 N N . GLY A 1 448 ? 8.616 23.573 12.482 1.00 29.94 448 GLY A N 1
ATOM 3508 C CA . GLY A 1 448 ? 9.546 24.336 13.326 1.00 29.94 448 GLY A CA 1
ATOM 3509 C C . GLY A 1 448 ? 9.432 24.127 14.832 1.00 29.94 448 GLY A C 1
ATOM 3510 O O . GLY A 1 448 ? 8.868 24.957 15.523 1.00 29.94 448 GLY A O 1
ATOM 3511 N N . THR A 1 449 ? 10.012 23.026 15.304 1.00 32.81 449 THR A N 1
ATOM 3512 C CA . THR A 1 449 ? 10.893 22.912 16.484 1.00 32.81 449 THR A CA 1
ATOM 3513 C C . THR A 1 449 ? 10.729 23.859 17.690 1.00 32.81 449 THR A C 1
ATOM 3515 O O . THR A 1 449 ? 11.050 25.039 17.608 1.00 32.81 449 THR A O 1
ATOM 3518 N N . SER A 1 450 ? 10.569 23.207 18.848 1.00 31.83 450 SER A N 1
ATOM 3519 C CA . SER A 1 450 ? 11.331 23.420 20.092 1.00 31.83 450 SER A CA 1
ATOM 3520 C C . SER A 1 450 ? 10.949 24.566 21.041 1.00 31.83 450 SER A C 1
ATOM 3522 O O . SER A 1 450 ? 10.934 25.737 20.684 1.00 31.83 450 SER A O 1
ATOM 3524 N N . GLU A 1 451 ? 10.846 24.146 22.308 1.00 34.84 451 GLU A N 1
ATOM 3525 C CA . GLU A 1 451 ? 11.455 24.727 23.514 1.00 34.84 451 GLU A CA 1
ATOM 3526 C C . GLU A 1 451 ? 10.568 25.349 24.613 1.00 34.84 451 GLU A C 1
ATOM 3528 O O . GLU A 1 451 ? 9.827 26.301 24.414 1.00 34.84 451 GLU A O 1
ATOM 3533 N N . GLN A 1 452 ? 10.826 24.820 25.823 1.00 32.44 452 GLN A N 1
ATOM 3534 C CA . GLN A 1 452 ? 10.680 25.405 27.167 1.00 32.44 452 GLN A CA 1
ATOM 3535 C C . GLN A 1 452 ? 9.254 25.435 27.750 1.00 32.44 452 GLN A C 1
ATOM 3537 O O . GLN A 1 452 ? 8.420 26.263 27.425 1.00 32.44 452 GLN A O 1
ATOM 3542 N N . SER A 1 453 ? 8.883 24.466 28.596 1.00 34.53 453 SER A N 1
ATOM 3543 C CA . SER A 1 453 ? 9.206 24.406 30.037 1.00 34.53 453 SER A CA 1
ATOM 3544 C C . SER A 1 453 ? 8.964 25.727 30.771 1.00 34.53 453 SER A C 1
ATOM 3546 O O . SER A 1 453 ? 9.845 26.584 30.766 1.00 34.53 453 SER A O 1
ATOM 3548 N N . SER A 1 454 ? 7.849 25.828 31.507 1.00 35.84 454 SER A N 1
ATOM 3549 C CA . SER A 1 454 ? 7.820 26.088 32.964 1.00 35.84 454 SER A CA 1
ATOM 3550 C C . SER A 1 454 ? 6.409 26.431 33.475 1.00 35.84 454 SER A C 1
ATOM 3552 O O . SER A 1 454 ? 5.695 27.213 32.866 1.00 35.84 454 SER A O 1
ATOM 3554 N N . GLN A 1 455 ? 6.100 25.928 34.677 1.00 36.69 455 GLN A N 1
ATOM 3555 C CA . GLN A 1 455 ? 5.181 26.505 35.679 1.00 36.69 455 GLN A CA 1
ATOM 3556 C C . GLN A 1 455 ? 3.657 26.443 35.443 1.00 36.69 455 GLN A C 1
ATOM 3558 O O . GLN A 1 455 ? 3.031 27.351 34.916 1.00 36.69 455 GLN A O 1
ATOM 3563 N N . SER A 1 456 ? 2.992 25.475 36.074 1.00 38.53 456 SER A N 1
ATOM 3564 C CA . SER A 1 456 ? 2.430 25.623 37.433 1.00 38.53 456 SER A CA 1
ATOM 3565 C C . SER A 1 456 ? 1.302 24.604 37.645 1.00 38.53 456 SER A C 1
ATOM 3567 O O . SER A 1 456 ? 0.306 24.557 36.931 1.00 38.53 456 SER A O 1
ATOM 3569 N N . ASN A 1 457 ? 1.490 23.735 38.637 1.00 51.84 457 ASN A N 1
ATOM 3570 C CA . ASN A 1 457 ? 0.469 22.808 39.112 1.00 51.84 457 ASN A CA 1
ATOM 3571 C C . ASN A 1 457 ? -0.624 23.617 39.815 1.00 51.84 457 ASN A C 1
ATOM 3573 O O . ASN A 1 457 ? -0.380 24.042 40.938 1.00 51.84 457 ASN A O 1
ATOM 3577 N N . ASN A 1 458 ? -1.778 23.832 39.173 1.00 54.28 458 ASN A N 1
ATOM 3578 C CA . ASN A 1 458 ? -3.056 24.174 39.825 1.00 54.28 458 ASN A CA 1
ATOM 3579 C C . ASN A 1 458 ? -4.267 24.042 38.866 1.00 54.28 458 ASN A C 1
ATOM 3581 O O . ASN A 1 458 ? -5.161 24.880 38.862 1.00 54.28 458 ASN A O 1
ATOM 3585 N N . GLY A 1 459 ? -4.307 22.981 38.050 1.00 51.84 459 GLY A N 1
ATOM 3586 C CA . GLY A 1 459 ? -5.446 22.667 37.173 1.00 51.84 459 GLY A CA 1
ATOM 3587 C C . GLY A 1 459 ? -6.264 21.481 37.688 1.00 51.84 459 GLY A C 1
ATOM 3588 O O . GLY A 1 459 ? -5.699 20.472 38.132 1.00 51.84 459 GLY A O 1
ATOM 3589 N N . THR A 1 460 ? -7.591 21.600 37.644 1.00 71.88 460 THR A N 1
ATOM 3590 C CA . THR A 1 460 ? -8.524 20.534 38.050 1.00 71.88 460 THR A CA 1
ATOM 3591 C C . THR A 1 460 ? -8.503 19.370 37.052 1.00 71.88 460 THR A C 1
ATOM 3593 O O . THR A 1 460 ? -7.959 19.484 35.959 1.00 71.88 460 THR A O 1
ATOM 3596 N N . PHE A 1 461 ? -9.070 18.213 37.419 1.00 67.38 461 PHE A N 1
ATOM 3597 C CA . PHE A 1 461 ? -9.096 16.997 36.583 1.00 67.38 461 PHE A CA 1
ATOM 3598 C C . PHE A 1 461 ? -9.559 17.251 35.134 1.00 67.38 461 PHE A C 1
ATOM 3600 O O . PHE A 1 461 ? -9.036 16.638 34.204 1.00 67.38 461 PHE A O 1
ATOM 3607 N N . TRP A 1 462 ? -10.476 18.203 34.941 1.00 72.56 462 TRP A N 1
ATOM 3608 C CA . TRP A 1 462 ? -10.967 18.605 33.626 1.00 72.56 462 TRP A CA 1
ATOM 3609 C C . TRP A 1 462 ? -9.909 19.292 32.757 1.00 72.56 462 TRP A C 1
ATOM 3611 O O . TRP A 1 462 ? -9.870 19.008 31.565 1.00 72.56 462 TRP A O 1
ATOM 3621 N N . ASP A 1 463 ? -8.997 20.075 33.342 1.00 65.62 463 ASP A N 1
ATOM 3622 C CA . ASP A 1 463 ? -7.890 20.714 32.611 1.00 65.62 463 ASP A CA 1
ATOM 3623 C C . ASP A 1 463 ? -6.886 19.681 32.079 1.00 65.62 463 ASP A C 1
ATOM 3625 O O . ASP A 1 463 ? -6.287 19.857 31.023 1.00 65.62 463 ASP A O 1
ATOM 3629 N N . ARG A 1 464 ? -6.730 18.548 32.780 1.00 67.38 464 ARG A N 1
ATOM 3630 C CA . ARG A 1 464 ? -5.871 17.441 32.320 1.00 67.38 464 ARG A CA 1
ATOM 3631 C C . ARG A 1 464 ? -6.507 16.658 31.175 1.00 67.38 464 ARG A C 1
ATOM 3633 O O . ARG A 1 464 ? -5.797 16.184 30.295 1.00 67.38 464 ARG A O 1
ATOM 3640 N N . MET A 1 465 ? -7.832 16.520 31.189 1.00 67.94 465 MET A N 1
ATOM 3641 C CA . MET A 1 465 ? -8.580 15.846 30.126 1.00 67.94 465 MET A CA 1
ATOM 3642 C C . MET A 1 465 ? -8.621 16.675 28.840 1.00 67.94 465 MET A C 1
ATOM 3644 O O . MET A 1 465 ? -8.507 16.113 27.756 1.00 67.94 465 MET A O 1
ATOM 3648 N N . THR A 1 466 ? -8.732 18.000 28.935 1.00 66.62 466 THR A N 1
ATOM 3649 C CA . THR A 1 466 ? -8.697 18.881 27.758 1.00 66.62 466 THR A CA 1
ATOM 3650 C C . THR A 1 466 ? -7.302 18.987 27.148 1.00 66.62 466 THR A C 1
ATOM 3652 O O . THR A 1 466 ? -7.198 19.013 25.925 1.00 66.62 466 THR A O 1
ATOM 3655 N N . SER A 1 467 ? -6.226 18.931 27.943 1.00 65.31 467 SER A N 1
ATOM 3656 C CA . SER A 1 467 ? -4.861 18.819 27.400 1.00 65.31 467 SER A CA 1
ATOM 3657 C C . SER A 1 467 ? -4.593 17.505 26.655 1.00 65.31 467 SER A C 1
ATOM 3659 O O . SER A 1 467 ? -3.732 17.487 25.786 1.00 65.31 467 SER A O 1
ATOM 3661 N N . LEU A 1 468 ? -5.330 16.425 26.944 1.00 60.69 468 LEU A N 1
ATOM 3662 C CA . LEU A 1 468 ? -5.234 15.152 26.208 1.00 60.69 468 LEU A CA 1
ATOM 3663 C C . LEU A 1 468 ? -6.054 15.131 24.907 1.00 60.69 468 LEU A C 1
ATOM 3665 O O . LEU A 1 468 ? -5.905 14.212 24.105 1.00 60.69 468 LEU A O 1
ATOM 3669 N N . LEU A 1 469 ? -6.932 16.118 24.708 1.00 56.12 469 LEU A N 1
ATOM 3670 C CA . LEU A 1 469 ? -7.780 16.264 23.520 1.00 56.12 469 LEU A CA 1
ATOM 3671 C C . LEU A 1 469 ? -7.315 17.399 22.596 1.00 56.12 469 LEU A C 1
ATOM 3673 O O . LEU A 1 469 ? -7.885 17.580 21.520 1.00 56.12 469 LEU A O 1
ATOM 3677 N N . ALA A 1 470 ? -6.296 18.159 23.003 1.00 47.31 470 ALA A N 1
ATOM 3678 C CA . ALA A 1 470 ? -5.641 19.126 22.139 1.00 47.31 470 ALA A CA 1
ATOM 3679 C C . ALA A 1 470 ? -4.679 18.377 21.195 1.00 47.31 470 ALA A C 1
ATOM 3681 O O . ALA A 1 470 ? -3.836 17.623 21.682 1.00 47.31 470 ALA A O 1
ATOM 3682 N N . PRO A 1 471 ? -4.810 18.531 19.866 1.00 49.88 471 PRO A N 1
ATOM 3683 C CA . PRO A 1 471 ? -3.907 17.890 18.918 1.00 49.88 471 PRO A CA 1
ATOM 3684 C C . PRO A 1 471 ? -2.505 18.510 19.039 1.00 49.88 471 PRO A C 1
ATOM 3686 O O . PRO A 1 471 ? -2.382 19.736 18.991 1.00 49.88 471 PRO A O 1
ATOM 3689 N N . GLU A 1 472 ? -1.483 17.665 19.225 1.00 41.12 472 GLU A N 1
ATOM 3690 C CA . GLU A 1 472 ? -0.065 18.024 19.027 1.00 41.12 472 GLU A CA 1
ATOM 3691 C C . GLU A 1 472 ? 0.230 18.405 17.572 1.00 41.12 472 GLU A C 1
ATOM 3693 O O . GLU A 1 472 ? -0.327 17.746 16.657 1.00 41.12 472 GLU A O 1
#

Secondary structure (DSSP, 8-state):
-----EEEEEEESEEE--PPP------S-HHHHHHHHTTEEEEEEEETTEEEEEEEEEEEETTEEEEEESSPPEE--S-GGG--GGGG--TT-EEEEETTEE-TTS-HHHHHHHHHTPPSSEEEEEE--TTS-S-----SS-S-----------------HHHHHHHHHHHHHHHHHHHHHHHHHHHHHHHHHHHHHHHHHHHHHHHHHHHHHHHHHHHHHHHHHHHHHHHHHHHHHHHHHHHHHHHHHHHHHHHHHHHHHHHHHHHHHHHHHHHHHHHHHHHHHHHHHHHHHHHHHHHHHHHHHHHHHHHHHHHHHHHHHHHHHHHHHHHHHHHHHHHHHHHHHHHHHHHHHHHHHHHHHHHHHHHHTT--S-SS------------------------------------------------------------------------------------HHHHHHHTTS--

Sequence (472 aa):
MQDVRQGCLGPCLGIYLVSGVDLSDDNQNPEDVKSIMARKSQGVWSTATGPMGLSLGACKICDVEAAMLEMPPVFFSSRLEHRGSEKRLRKGFVLVSINNKSTFGAPFSVVIKRLRSASRPTSLCFRWYQDFSPFLETDLAEQHASSSSRSSSLIKKHTNPAKAFENSLDCVSEAQTDLNNTLQLALMENASIRDEIGVLQEAHRELRLTQERAAQRELILQTKIEQSDTAITKLNDELAAQRLEVDKARSRAQEAEAKLTVNKKEYDTMLEKAQENAKVRLAEHEEQLVKESNRSIENANMLAERRAQKLLEAAASESQRQHEEYLQKLAEEHSEEVESLMQQVAVWRHQVEVLTEAEKRNYAALVSNGVNPYQDFQRSRFGYSSTDSPFADLKNGASSDIQAQRRKPGQVQDSSAATAAATAAKWRDGVSSPEEDNDDRKNHVFSGTSEQSSQSNNGTFWDRMTSLLAPE

Foldseek 3Di:
DDDWPKQKADFFADWDFDPDDDDDDDDDDPVVVVVQVVFKGWTWTQGPQGIKIFIWGWADDPNAIFIWGQAQIDGPDPCPPPDDSSVVGGGQWTFQDKPPHGRIRPPPNVVVVCVVVPDGRIMIMTTHDPVDDDCRDPPPPDDDDDDDDDDDDPDDDDDDPVVVVVVVVVVVVVVVVVVVVVVVVVVVVVVVVVVVVVVVVVVVVVVVVVVVVVVVVVVVVVVVVVVVVVVVVVVVVVVVVVVVVVVVVVVVVVVVVVVVVVVVVVVVVVVVVVVVVVVVVVVVVVVVVVVVVVVVVVVVVVVVVVVVVVVVVVVVVVVVVVVVVVVVVVCVVCVVVVVVVVVVVVVVVVVVVVVVVVVVVVCVVCVVVVHHPPPPDDDDDDDDDDDDDDDDDDDDDDDDDDDDDDDDDDDDDDDDDDDDDDDDDDDDDDDDDDDDDDDDDDDDDDDDDDDDDDDDPDDDPVVVVVVVVDDD

Radius of gyration: 83.75 Å; chains: 1; bounding box: 163×71×254 Å

pLDDT: mean 70.18, std 25.73, range [27.25, 98.31]

Organism: NCBI:txid325452